Protein AF-A0A368EXU2-F1 (afdb_monomer_lite)

Organism: Ancylostoma caninum (NCBI:txid29170)

Structure (mmCIF, N/CA/C/O backbone):
data_AF-A0A368EXU2-F1
#
_entry.id   AF-A0A368EXU2-F1
#
loop_
_atom_site.group_PDB
_atom_site.id
_atom_site.type_symbol
_atom_site.label_atom_id
_atom_site.label_alt_id
_atom_site.label_comp_id
_atom_site.label_asym_id
_atom_site.label_entity_id
_atom_site.label_seq_id
_atom_site.pdbx_PDB_ins_code
_atom_site.Cartn_x
_atom_site.Cartn_y
_atom_site.Cartn_z
_atom_site.occupancy
_atom_site.B_iso_or_equiv
_atom_site.auth_seq_id
_atom_site.auth_comp_id
_atom_site.auth_asym_id
_atom_site.auth_atom_id
_atom_site.pdbx_PDB_model_num
ATOM 1 N N . MET A 1 1 ? -48.501 2.006 -8.676 1.00 33.47 1 MET A N 1
ATOM 2 C CA . MET A 1 1 ? -48.904 2.749 -9.888 1.00 33.47 1 MET A CA 1
ATOM 3 C C . MET A 1 1 ? -47.625 3.063 -10.650 1.00 33.47 1 MET A C 1
ATOM 5 O O . MET A 1 1 ? -46.792 3.799 -10.143 1.00 33.47 1 MET A O 1
ATOM 9 N N . CYS A 1 2 ? -47.392 2.357 -11.754 1.00 32.62 2 CYS A N 1
ATOM 10 C CA . CYS A 1 2 ? -46.147 2.389 -12.520 1.00 32.62 2 CYS A CA 1
ATOM 11 C C . CYS A 1 2 ? -46.116 3.603 -13.450 1.00 32.62 2 CYS A C 1
ATOM 13 O O . CYS A 1 2 ? -47.024 3.739 -14.263 1.00 32.62 2 CYS A O 1
ATOM 15 N N . ILE A 1 3 ? -45.057 4.414 -13.403 1.00 32.69 3 ILE A N 1
ATOM 16 C CA . ILE A 1 3 ? -44.677 5.285 -14.522 1.00 32.69 3 ILE A CA 1
ATOM 17 C C . ILE A 1 3 ? -43.152 5.231 -14.653 1.00 32.69 3 ILE A C 1
ATOM 19 O O . ILE A 1 3 ? -42.429 5.969 -13.994 1.00 32.69 3 ILE A O 1
ATOM 23 N N . TYR A 1 4 ? -42.671 4.313 -15.490 1.00 32.47 4 TYR A N 1
ATOM 24 C CA . TYR A 1 4 ? -41.323 4.359 -16.051 1.00 32.47 4 TYR A CA 1
ATOM 25 C C . TYR A 1 4 ? -41.481 4.832 -17.495 1.00 32.47 4 TYR A C 1
ATOM 27 O O . TYR A 1 4 ? -41.883 4.068 -18.375 1.00 32.47 4 TYR A O 1
ATOM 35 N N . SER A 1 5 ? -41.227 6.116 -17.732 1.00 34.94 5 SER A N 1
ATOM 36 C CA . SER A 1 5 ? -41.177 6.675 -19.079 1.00 34.94 5 SER A CA 1
ATOM 37 C C . SER A 1 5 ? -39.892 6.198 -19.751 1.00 34.94 5 SER A C 1
ATOM 39 O O . SER A 1 5 ? -38.799 6.671 -19.451 1.00 34.94 5 SER A O 1
ATOM 41 N N . ARG A 1 6 ? -40.033 5.223 -20.653 1.00 39.12 6 ARG A N 1
ATOM 42 C CA . ARG A 1 6 ? -38.981 4.781 -21.571 1.00 39.12 6 ARG A CA 1
ATOM 43 C C . ARG A 1 6 ? -38.699 5.896 -22.576 1.00 39.12 6 ARG A C 1
ATOM 45 O O . ARG A 1 6 ? -39.427 6.046 -23.553 1.00 39.12 6 ARG A O 1
ATOM 52 N N . ILE A 1 7 ? -37.627 6.649 -22.353 1.00 36.12 7 ILE A N 1
ATOM 53 C CA . ILE A 1 7 ? -36.986 7.421 -23.418 1.00 36.12 7 ILE A CA 1
ATOM 54 C C . ILE A 1 7 ? -36.161 6.426 -24.240 1.00 36.12 7 ILE A C 1
ATOM 56 O O . ILE A 1 7 ? -35.227 5.796 -23.749 1.00 36.12 7 ILE A O 1
ATOM 60 N N . CYS A 1 8 ? -36.585 6.224 -25.484 1.00 34.97 8 CYS A N 1
ATOM 61 C CA . CYS A 1 8 ? -35.949 5.355 -26.464 1.00 34.97 8 CYS A CA 1
ATOM 62 C C . CYS A 1 8 ? -34.662 6.026 -26.975 1.00 34.97 8 CYS A C 1
ATOM 64 O O . CYS A 1 8 ? -34.735 7.146 -27.473 1.00 34.97 8 CYS A O 1
ATOM 66 N N . GLY A 1 9 ? -33.500 5.365 -26.861 1.00 35.06 9 GLY A N 1
ATOM 67 C CA . GLY A 1 9 ? -32.300 5.785 -27.604 1.00 35.06 9 GLY A CA 1
ATOM 68 C C . GLY A 1 9 ? -30.930 5.624 -26.941 1.00 35.06 9 GLY A C 1
ATOM 69 O O . GLY A 1 9 ? -29.935 5.758 -27.643 1.00 35.06 9 GLY A O 1
ATOM 70 N N . PHE A 1 10 ? -30.827 5.295 -25.651 1.00 31.77 10 PHE A N 1
ATOM 71 C CA . PHE A 1 10 ? -29.526 5.044 -25.014 1.00 31.77 10 PHE A CA 1
ATOM 72 C C . PHE A 1 10 ? -29.349 3.556 -24.709 1.00 31.77 10 PHE A C 1
ATOM 74 O O . PHE A 1 10 ? -30.095 2.977 -23.922 1.00 31.77 10 PHE A O 1
ATOM 81 N N . LYS A 1 11 ? -28.350 2.927 -25.339 1.00 33.22 11 LYS A N 1
ATOM 82 C CA . LYS A 1 11 ? -27.808 1.650 -24.859 1.00 33.22 11 LYS A CA 1
ATOM 83 C C . LYS A 1 11 ? -27.140 1.933 -23.507 1.00 33.22 11 LYS A C 1
ATOM 85 O O . LYS A 1 11 ? -26.263 2.798 -23.480 1.00 33.22 11 LYS A O 1
ATOM 90 N N . PRO A 1 12 ? -27.506 1.241 -22.414 1.00 33.47 12 PRO A N 1
ATOM 91 C CA . PRO A 1 12 ? -26.754 1.330 -21.174 1.00 33.47 12 PRO A CA 1
ATOM 92 C C . PRO A 1 12 ? -25.317 0.896 -21.461 1.00 33.47 12 PRO A C 1
ATOM 94 O O . PRO A 1 12 ? -25.068 -0.215 -21.931 1.00 33.47 12 PRO A O 1
ATOM 97 N N . THR A 1 13 ? -24.361 1.792 -21.242 1.00 33.31 13 THR A N 1
ATOM 98 C CA . THR A 1 13 ? -22.956 1.415 -21.119 1.00 33.31 13 THR A CA 1
ATOM 99 C C . THR A 1 13 ? -22.838 0.411 -19.978 1.00 33.31 13 THR A C 1
ATOM 101 O O . THR A 1 13 ? -23.359 0.650 -18.892 1.00 33.31 13 THR A O 1
ATOM 104 N N . ILE A 1 14 ? -22.114 -0.680 -20.230 1.00 40.72 14 ILE A N 1
ATOM 105 C CA . ILE A 1 14 ? -21.851 -1.871 -19.390 1.00 40.72 14 ILE A CA 1
ATOM 106 C C . ILE A 1 14 ? -21.424 -1.554 -17.928 1.00 40.72 14 ILE A C 1
ATOM 108 O O . ILE A 1 14 ? -21.354 -2.436 -17.079 1.00 40.72 14 ILE A O 1
ATOM 112 N N . SER A 1 15 ? -21.187 -0.285 -17.595 1.00 37.69 15 SER A N 1
ATOM 113 C CA . SER A 1 15 ? -20.787 0.192 -16.271 1.00 37.69 15 SER A CA 1
ATOM 114 C C . SER A 1 15 ? -21.905 0.197 -15.213 1.00 37.69 15 SER A C 1
ATOM 116 O O . SER A 1 15 ? -21.585 0.115 -14.025 1.00 37.69 15 SER A O 1
ATOM 118 N N . ASP A 1 16 ? -23.184 0.297 -15.597 1.00 35.44 16 ASP A N 1
ATOM 119 C CA . ASP A 1 16 ? -24.287 0.420 -14.620 1.00 35.44 16 ASP A CA 1
ATOM 120 C C . ASP A 1 16 ? -24.732 -0.942 -14.056 1.00 35.44 16 ASP A C 1
ATOM 122 O O . ASP A 1 16 ? -24.904 -1.091 -12.846 1.00 35.44 16 ASP A O 1
ATOM 126 N N . GLU A 1 17 ? -24.801 -1.985 -14.895 1.00 32.06 17 GLU A N 1
ATOM 127 C CA . GLU A 1 17 ? -25.077 -3.350 -14.417 1.00 32.06 17 GLU A CA 1
ATOM 128 C C . GLU A 1 17 ? -23.943 -3.881 -13.540 1.00 32.06 17 GLU A C 1
ATOM 130 O O . GLU A 1 17 ? -24.209 -4.504 -12.516 1.00 32.06 17 GLU A O 1
ATOM 135 N N . ALA A 1 18 ? -22.679 -3.585 -13.862 1.00 40.84 18 ALA A N 1
ATOM 136 C CA . ALA A 1 18 ? -21.550 -3.992 -13.025 1.00 40.84 18 ALA A CA 1
ATOM 137 C C . ALA A 1 18 ? -21.622 -3.368 -11.620 1.00 40.84 18 ALA A C 1
ATOM 139 O O . ALA A 1 18 ? -21.347 -4.049 -10.634 1.00 40.84 18 ALA A O 1
ATOM 140 N N . SER A 1 19 ? -22.058 -2.109 -11.514 1.00 34.88 19 SER A N 1
ATOM 141 C CA . SER A 1 19 ? -22.186 -1.405 -10.231 1.00 34.88 19 SER A CA 1
ATOM 142 C C . SER A 1 19 ? -23.360 -1.936 -9.399 1.00 34.88 19 SER A C 1
ATOM 144 O O . SER A 1 19 ? -23.206 -2.160 -8.197 1.00 34.88 19 SER A O 1
ATOM 146 N N . ALA A 1 20 ? -24.503 -2.222 -10.034 1.00 32.69 20 ALA A N 1
ATOM 147 C CA . ALA A 1 20 ? -25.663 -2.828 -9.376 1.00 32.69 20 ALA A CA 1
ATOM 148 C C . ALA A 1 20 ? -25.387 -4.275 -8.927 1.00 32.69 20 ALA A C 1
ATOM 150 O O . ALA A 1 20 ? -25.669 -4.636 -7.785 1.00 32.69 20 ALA A O 1
ATOM 151 N N . THR A 1 21 ? -24.735 -5.074 -9.779 1.00 37.53 21 THR A N 1
ATOM 152 C CA . THR A 1 21 ? -24.366 -6.464 -9.470 1.00 37.53 21 THR A CA 1
ATOM 153 C C . THR A 1 21 ? -23.306 -6.519 -8.370 1.00 37.53 21 THR A C 1
ATOM 155 O O . THR A 1 21 ? -23.368 -7.382 -7.498 1.00 37.53 21 THR A O 1
ATOM 158 N N . MET A 1 22 ? -22.351 -5.579 -8.339 1.00 43.03 22 MET A N 1
ATOM 159 C CA . MET A 1 22 ? -21.386 -5.466 -7.239 1.00 43.03 22 MET A CA 1
ATOM 160 C C . MET A 1 22 ? -22.079 -5.154 -5.909 1.00 43.03 22 MET A C 1
ATOM 162 O O . MET A 1 22 ? -21.740 -5.783 -4.911 1.00 43.03 22 MET A O 1
ATOM 166 N N . MET A 1 23 ? -23.077 -4.263 -5.884 1.00 37.38 23 MET A N 1
ATOM 167 C CA . MET A 1 23 ? -23.849 -3.965 -4.670 1.00 37.38 23 MET A CA 1
ATOM 168 C C . MET A 1 23 ? -24.652 -5.188 -4.189 1.00 37.38 23 MET A C 1
ATOM 170 O O . MET A 1 23 ? -24.595 -5.532 -3.010 1.00 37.38 23 MET A O 1
ATOM 174 N N . GLU A 1 24 ? -25.301 -5.916 -5.102 1.00 35.62 24 GLU A N 1
ATOM 175 C CA . GLU A 1 24 ? -26.060 -7.141 -4.794 1.00 35.62 24 GLU A CA 1
ATOM 176 C C . GLU A 1 24 ? -25.159 -8.301 -4.322 1.00 35.62 24 GLU A C 1
ATOM 178 O O . GLU A 1 24 ? -25.511 -9.060 -3.414 1.00 35.62 24 GLU A O 1
ATOM 183 N N . THR A 1 25 ? -23.948 -8.410 -4.880 1.00 43.88 25 THR A N 1
ATOM 184 C CA . THR A 1 25 ? -22.954 -9.429 -4.493 1.00 43.88 25 THR A CA 1
ATOM 185 C C . THR A 1 25 ? -22.272 -9.080 -3.162 1.00 43.88 25 THR A C 1
ATOM 187 O O . THR A 1 25 ? -21.937 -9.971 -2.381 1.00 43.88 25 THR A O 1
ATOM 190 N N . VAL A 1 26 ? -22.114 -7.786 -2.857 1.00 44.16 26 VAL A N 1
ATOM 191 C CA . VAL A 1 26 ? -21.598 -7.274 -1.575 1.00 44.16 26 VAL A CA 1
ATOM 192 C C . VAL A 1 26 ? -22.563 -7.569 -0.423 1.00 44.16 26 VAL A C 1
ATOM 194 O O . VAL A 1 26 ? -22.090 -7.902 0.670 1.00 44.16 26 VAL A O 1
ATOM 197 N N . SER A 1 27 ? -23.877 -7.519 -0.667 1.00 41.81 27 SER A N 1
ATOM 198 C CA . SER A 1 27 ? -24.927 -7.767 0.332 1.00 41.81 27 SER A CA 1
ATOM 199 C C . SER A 1 27 ? -25.141 -9.244 0.680 1.00 41.81 27 SER A C 1
ATOM 201 O O . SER A 1 27 ? -25.572 -9.553 1.787 1.00 41.81 27 SER A O 1
ATOM 203 N N . ARG A 1 28 ? -24.825 -10.184 -0.221 1.00 44.38 28 ARG A N 1
ATOM 204 C CA . ARG A 1 28 ? -25.193 -11.605 -0.054 1.00 44.38 28 ARG A CA 1
ATOM 205 C C . ARG A 1 28 ? -24.259 -12.424 0.863 1.00 44.38 28 ARG A C 1
ATOM 207 O O . ARG A 1 28 ? -24.509 -13.603 1.082 1.00 44.38 28 ARG A O 1
ATOM 214 N N . ALA A 1 29 ? -23.203 -11.824 1.420 1.00 49.97 29 ALA A N 1
ATOM 215 C CA . ALA A 1 29 ? -22.186 -12.529 2.215 1.00 49.97 29 ALA A CA 1
ATOM 216 C C . ALA A 1 29 ? -21.686 -11.709 3.419 1.00 49.97 29 ALA A C 1
ATOM 218 O O . ALA A 1 29 ? -20.481 -11.495 3.583 1.00 49.97 29 ALA A O 1
ATOM 219 N N . MET A 1 30 ? -22.599 -11.167 4.225 1.00 59.44 30 MET A N 1
ATOM 220 C CA . MET A 1 30 ? -22.254 -10.579 5.521 1.00 59.44 30 MET A CA 1
ATOM 221 C C . MET A 1 30 ? -23.129 -11.198 6.604 1.00 59.44 30 MET A C 1
ATOM 223 O O . MET A 1 30 ? -24.269 -10.788 6.794 1.00 59.44 30 MET A O 1
ATOM 227 N N . THR A 1 31 ? -22.587 -12.183 7.317 1.00 63.19 31 THR A N 1
ATOM 228 C CA . THR A 1 31 ? -23.122 -12.614 8.611 1.00 63.19 31 THR A CA 1
ATOM 229 C C . THR A 1 31 ? -22.717 -11.568 9.639 1.00 63.19 31 THR A C 1
ATOM 231 O O . THR A 1 31 ? -21.659 -11.648 10.254 1.00 63.19 31 THR A O 1
ATOM 234 N N . LEU A 1 32 ? -23.506 -10.502 9.722 1.00 74.00 32 LEU A N 1
ATOM 235 C CA . LEU A 1 32 ? -23.350 -9.490 10.760 1.00 74.00 32 LEU A CA 1
ATOM 236 C C . LEU A 1 32 ? -23.734 -10.089 12.120 1.00 74.00 32 LEU A C 1
ATOM 238 O O . LEU A 1 32 ? -24.553 -11.005 12.150 1.00 74.00 32 LEU A O 1
ATOM 242 N N . PRO A 1 33 ? -23.199 -9.565 13.237 1.00 74.81 33 PRO A N 1
ATOM 243 C CA . PRO A 1 33 ? -23.553 -10.058 14.562 1.00 74.81 33 PRO A CA 1
ATOM 244 C C . PRO A 1 33 ? -25.069 -9.982 14.792 1.00 74.81 33 PRO A C 1
ATOM 246 O O . PRO A 1 33 ? -25.687 -8.905 14.796 1.00 74.81 33 PRO A O 1
ATOM 249 N N . GLU A 1 34 ? -25.675 -11.153 14.973 1.00 75.19 34 GLU A N 1
ATOM 250 C CA . GLU A 1 34 ? -27.124 -11.310 15.075 1.00 75.19 34 GLU A CA 1
ATOM 251 C C . GLU A 1 34 ? -27.566 -11.150 16.529 1.00 75.19 34 GLU A C 1
ATOM 253 O O . GLU A 1 34 ? -28.558 -10.470 16.819 1.00 75.19 34 GLU A O 1
ATOM 258 N N . THR A 1 35 ? -26.791 -11.689 17.473 1.00 83.88 35 THR A N 1
ATOM 259 C CA . THR A 1 35 ? -27.142 -11.649 18.894 1.00 83.88 35 THR A CA 1
ATOM 260 C C . THR A 1 35 ? -26.709 -10.342 19.559 1.00 83.88 35 THR A C 1
ATOM 262 O O . THR A 1 35 ? -25.694 -9.737 19.218 1.00 83.88 35 THR A O 1
ATOM 265 N N . ALA A 1 36 ? -27.462 -9.904 20.572 1.00 85.06 36 ALA A N 1
ATOM 266 C CA . ALA A 1 36 ? -27.098 -8.719 21.356 1.00 85.06 36 ALA A CA 1
ATOM 267 C C . ALA A 1 36 ? -25.717 -8.860 22.028 1.00 85.06 36 ALA A C 1
ATOM 269 O O . ALA A 1 36 ? -24.991 -7.877 22.133 1.00 85.06 36 ALA A O 1
ATOM 270 N N . LYS A 1 37 ? -25.336 -10.085 22.421 1.00 88.00 37 LYS A N 1
ATOM 271 C CA . LYS A 1 37 ? -24.036 -10.378 23.040 1.00 88.00 37 LYS A CA 1
ATOM 272 C C . LYS A 1 37 ? -22.872 -10.231 22.059 1.00 88.00 37 LYS A C 1
ATOM 274 O O . LYS A 1 37 ? -21.855 -9.655 22.424 1.00 88.00 37 LYS A O 1
ATOM 279 N N . GLU A 1 38 ? -23.015 -10.718 20.826 1.00 88.25 38 GLU A N 1
ATOM 280 C CA . GLU A 1 38 ? -21.984 -10.556 19.787 1.00 88.25 38 GLU A CA 1
ATOM 281 C C . GLU A 1 38 ? -21.807 -9.087 19.405 1.00 88.25 38 GLU A C 1
ATOM 283 O O . GLU A 1 38 ? -20.682 -8.621 19.246 1.00 88.25 38 GLU A O 1
ATOM 288 N N . VAL A 1 39 ? -22.915 -8.344 19.312 1.00 90.31 39 VAL A N 1
ATOM 289 C CA . VAL A 1 39 ? -22.883 -6.899 19.066 1.00 90.31 39 VAL A CA 1
ATOM 290 C C . VAL A 1 39 ? -22.148 -6.172 20.192 1.00 90.31 39 VAL A C 1
ATOM 292 O O . VAL A 1 39 ? -21.265 -5.365 19.918 1.00 90.31 39 VAL A O 1
ATOM 295 N N . GLU A 1 40 ? -22.469 -6.474 21.451 1.00 92.44 40 GLU A N 1
ATOM 296 C CA . GLU A 1 40 ? -21.804 -5.874 22.611 1.00 92.44 40 GLU A CA 1
ATOM 297 C C . GLU A 1 40 ? -20.305 -6.201 22.639 1.00 92.44 40 GLU A C 1
ATOM 299 O O . GLU A 1 40 ? -19.481 -5.305 22.825 1.00 92.44 40 GLU A O 1
ATOM 304 N N . GLN A 1 41 ? -19.937 -7.458 22.374 1.00 93.19 41 GLN A N 1
ATOM 305 C CA . GLN A 1 41 ? -18.544 -7.897 22.312 1.00 93.19 41 GLN A CA 1
ATOM 306 C C . GLN A 1 41 ? -17.771 -7.201 21.183 1.00 93.19 41 GLN A C 1
ATOM 308 O O . GLN A 1 41 ? -16.661 -6.716 21.414 1.00 93.19 41 GLN A O 1
ATOM 313 N N . LEU A 1 42 ? -18.352 -7.107 19.982 1.00 93.38 42 LEU A N 1
ATOM 314 C CA . LEU A 1 42 ? -17.762 -6.383 18.857 1.00 93.38 42 LEU A CA 1
ATOM 315 C C . LEU A 1 42 ? -17.560 -4.910 19.222 1.00 93.38 42 LEU A C 1
ATOM 317 O O . LEU A 1 42 ? -16.452 -4.387 19.114 1.00 93.38 42 LEU A O 1
ATOM 321 N N . THR A 1 43 ? -18.606 -4.244 19.712 1.00 95.19 43 THR A N 1
ATOM 322 C CA . THR A 1 43 ? -18.541 -2.838 20.123 1.00 95.19 43 THR A CA 1
ATOM 323 C C . THR A 1 43 ? -17.499 -2.626 21.222 1.00 95.19 43 THR A C 1
ATOM 325 O O . THR A 1 43 ? -16.772 -1.632 21.187 1.00 95.19 43 THR A O 1
ATOM 328 N N . GLN A 1 44 ? -17.351 -3.553 22.171 1.00 96.06 44 GLN A N 1
ATOM 329 C CA . GLN A 1 44 ? -16.319 -3.482 23.205 1.00 96.06 44 GLN A CA 1
ATOM 330 C C . GLN A 1 44 ? -14.903 -3.586 22.617 1.00 96.06 44 GLN A C 1
ATOM 332 O O . GLN A 1 44 ? -14.035 -2.790 22.981 1.00 96.06 44 GLN A O 1
ATOM 337 N N . GLN A 1 45 ? -14.670 -4.518 21.687 1.00 96.44 45 GLN A N 1
ATOM 338 C CA . GLN A 1 45 ? -13.382 -4.666 21.001 1.00 96.44 45 GLN A CA 1
ATOM 339 C C . GLN A 1 45 ? -13.022 -3.414 20.193 1.00 96.44 45 GLN A C 1
ATOM 341 O O . GLN A 1 45 ? -11.906 -2.906 20.315 1.00 96.44 45 GLN A O 1
ATOM 346 N N . LEU A 1 46 ? -13.977 -2.870 19.432 1.00 96.69 46 LEU A N 1
ATOM 347 C CA . LEU A 1 46 ? -13.791 -1.636 18.664 1.00 96.69 46 LEU A CA 1
ATOM 348 C C . LEU A 1 46 ? -13.450 -0.454 19.583 1.00 96.69 46 LEU A C 1
ATOM 350 O O . LEU A 1 46 ? -12.465 0.244 19.349 1.00 96.69 46 LEU A O 1
ATOM 354 N N . ASN A 1 47 ? -14.202 -0.269 20.672 1.00 98.00 47 ASN A N 1
ATOM 355 C CA . ASN A 1 47 ? -13.952 0.799 21.644 1.00 98.00 47 ASN A CA 1
ATOM 356 C C . ASN A 1 47 ? -12.603 0.661 22.359 1.00 98.00 47 ASN A C 1
ATOM 358 O O . ASN A 1 47 ? -11.994 1.673 22.702 1.00 98.00 47 ASN A O 1
ATOM 362 N N . SER A 1 48 ? -12.122 -0.563 22.590 1.00 98.00 48 SER A N 1
ATOM 363 C CA . SER A 1 48 ? -10.789 -0.780 23.158 1.00 98.00 48 SER A CA 1
ATOM 364 C C . SER A 1 48 ? -9.698 -0.271 22.216 1.00 98.00 48 SER A C 1
ATOM 366 O O . SER A 1 48 ? -8.808 0.453 22.657 1.00 98.00 48 SER A O 1
ATOM 368 N N . ILE A 1 49 ? -9.803 -0.590 20.921 1.00 97.94 49 ILE A N 1
ATOM 369 C CA . ILE A 1 49 ? -8.854 -0.123 19.900 1.00 97.94 49 ILE A CA 1
ATOM 370 C C . ILE A 1 49 ? -8.910 1.404 19.776 1.00 97.94 49 ILE A C 1
ATOM 372 O O . ILE A 1 49 ? -7.868 2.052 19.764 1.00 97.94 49 ILE A O 1
ATOM 376 N N . ILE A 1 50 ? -10.111 1.993 19.734 1.00 98.50 50 ILE A N 1
ATOM 377 C CA . ILE A 1 50 ? -10.292 3.453 19.636 1.00 98.50 50 ILE A CA 1
ATOM 378 C C . ILE A 1 50 ? -9.574 4.168 20.785 1.00 98.50 50 ILE A C 1
ATOM 380 O O . ILE A 1 50 ? -8.804 5.095 20.543 1.00 98.50 50 ILE A O 1
ATOM 384 N N . LYS A 1 51 ? -9.764 3.696 22.025 1.00 98.31 51 LYS A N 1
ATOM 385 C CA . LYS A 1 51 ? -9.111 4.271 23.210 1.00 98.31 51 LYS A CA 1
ATOM 386 C C . LYS A 1 51 ? -7.587 4.203 23.123 1.00 98.31 51 LYS A C 1
ATOM 388 O O . LYS A 1 51 ? -6.920 5.181 23.446 1.00 98.31 51 LYS A O 1
ATOM 393 N N . GLU A 1 52 ? -7.033 3.072 22.693 1.00 98.00 52 GLU A N 1
ATOM 394 C CA . GLU A 1 52 ? -5.583 2.900 22.539 1.00 98.00 52 GLU A CA 1
ATOM 395 C C . GLU A 1 52 ? -5.006 3.847 21.476 1.00 98.00 52 GLU A C 1
ATOM 397 O O . GLU A 1 52 ? -3.970 4.487 21.698 1.00 98.00 52 GLU A O 1
ATOM 402 N N . VAL A 1 53 ? -5.707 3.994 20.347 1.00 98.06 53 VAL A N 1
ATOM 403 C CA . VAL A 1 53 ? -5.320 4.927 19.285 1.00 98.06 53 VAL A CA 1
ATOM 404 C C . VAL A 1 53 ? -5.369 6.370 19.784 1.00 98.06 53 VAL A C 1
ATOM 406 O O . VAL A 1 53 ? -4.401 7.103 19.583 1.00 98.06 53 VAL A O 1
ATOM 409 N N . ASP A 1 54 ? -6.434 6.772 20.483 1.00 98.31 54 ASP A N 1
ATOM 410 C CA . ASP A 1 54 ? -6.571 8.129 21.022 1.00 98.31 54 ASP A CA 1
ATOM 411 C C . ASP A 1 54 ? -5.447 8.477 22.004 1.00 98.31 54 ASP A C 1
ATOM 413 O O . ASP A 1 54 ? -4.840 9.544 21.887 1.00 98.31 54 ASP A O 1
ATOM 417 N N . ILE A 1 55 ? -5.113 7.565 22.924 1.00 98.00 55 ILE A N 1
ATOM 418 C CA . ILE A 1 55 ? -4.001 7.746 23.869 1.00 98.00 55 ILE A CA 1
ATOM 419 C C . ILE A 1 55 ? -2.684 7.928 23.108 1.00 98.00 55 ILE A C 1
ATOM 421 O O . ILE A 1 55 ? -1.923 8.858 23.381 1.00 98.00 55 ILE A O 1
ATOM 425 N N . THR A 1 56 ? -2.423 7.071 22.120 1.00 96.62 56 THR A N 1
ATOM 426 C CA . THR A 1 56 ? -1.164 7.088 21.363 1.00 96.62 56 THR A CA 1
ATOM 427 C C . THR A 1 56 ? -1.023 8.354 20.513 1.00 96.62 56 THR A C 1
ATOM 429 O O . THR A 1 56 ? 0.051 8.956 20.459 1.00 96.62 56 THR A O 1
ATOM 432 N N . MET A 1 57 ? -2.108 8.794 19.870 1.00 97.38 57 MET A N 1
ATOM 433 C CA . MET A 1 57 ? -2.128 10.015 19.060 1.00 97.38 57 MET A CA 1
ATOM 434 C C . MET A 1 57 ? -1.977 11.283 19.902 1.00 97.38 57 MET A C 1
ATOM 436 O O . MET A 1 57 ? -1.282 12.204 19.472 1.00 97.38 57 MET A O 1
ATOM 440 N N . GLN A 1 58 ? -2.579 11.331 21.094 1.00 97.12 58 GLN A N 1
ATOM 441 C CA . GLN A 1 58 ? -2.415 12.450 22.028 1.00 97.12 58 GLN A CA 1
ATOM 442 C C . GLN A 1 58 ? -1.000 12.510 22.614 1.00 97.12 58 GLN A C 1
ATOM 444 O O . GLN A 1 58 ? -0.456 13.600 22.782 1.00 97.12 58 GLN A O 1
ATOM 449 N N . ALA A 1 59 ? -0.387 11.357 22.897 1.00 97.12 59 ALA A N 1
ATOM 450 C CA . ALA A 1 59 ? 0.955 11.291 23.466 1.00 97.12 59 ALA A CA 1
ATOM 451 C C . ALA A 1 59 ? 2.054 11.735 22.483 1.00 97.12 59 ALA A C 1
ATOM 453 O O . ALA A 1 59 ? 3.065 12.293 22.908 1.00 97.12 59 ALA A O 1
ATOM 454 N N . GLN A 1 60 ? 1.889 11.475 21.179 1.00 94.88 60 GLN A N 1
ATOM 455 C CA . GLN A 1 60 ? 2.920 11.736 20.163 1.00 94.88 60 GLN A CA 1
ATOM 456 C C . GLN A 1 60 ? 2.348 12.347 18.867 1.00 94.88 60 GLN A C 1
ATOM 458 O O . GLN A 1 60 ? 2.428 11.723 17.805 1.00 94.88 60 GLN A O 1
ATOM 463 N N . PRO A 1 61 ? 1.784 13.567 18.906 1.00 95.25 61 PRO A N 1
ATOM 464 C CA . PRO A 1 61 ? 1.123 14.162 17.749 1.00 95.25 61 PRO A CA 1
ATOM 465 C C . PRO A 1 61 ? 2.089 14.366 16.574 1.00 95.25 61 PRO A C 1
ATOM 467 O O . PRO A 1 61 ? 3.178 14.914 16.736 1.00 95.25 61 PRO A O 1
ATOM 470 N N . ASN A 1 62 ? 1.671 13.961 15.371 1.00 95.31 62 ASN A N 1
ATOM 471 C CA . ASN A 1 62 ? 2.439 14.177 14.142 1.00 95.31 62 ASN A CA 1
ATOM 472 C C . ASN A 1 62 ? 1.511 14.464 12.941 1.00 95.31 62 ASN A C 1
ATOM 474 O O . ASN A 1 62 ? 1.398 13.650 12.026 1.00 95.31 62 ASN A O 1
ATOM 478 N N . PRO A 1 63 ? 0.808 15.612 12.928 1.00 94.38 63 PRO A N 1
ATOM 479 C CA . PRO A 1 63 ? -0.274 15.881 11.976 1.00 94.38 63 PRO A CA 1
ATOM 480 C C . PRO A 1 63 ? 0.176 15.980 10.513 1.00 94.38 63 PRO A C 1
ATOM 482 O O . PRO A 1 63 ? -0.653 15.859 9.616 1.00 94.38 63 PRO A O 1
ATOM 485 N N . THR A 1 64 ? 1.464 16.199 10.245 1.00 92.94 64 THR A N 1
ATOM 486 C CA . THR A 1 64 ? 2.015 16.252 8.881 1.00 92.94 64 THR A CA 1
ATOM 487 C C . THR A 1 64 ? 2.343 14.867 8.320 1.00 92.94 64 THR A C 1
ATOM 489 O O . THR A 1 64 ? 2.516 14.725 7.109 1.00 92.94 64 THR A O 1
ATOM 492 N N . ASN A 1 65 ? 2.410 13.838 9.168 1.00 94.19 65 ASN A N 1
ATOM 493 C CA . ASN A 1 65 ? 2.705 12.475 8.759 1.00 94.19 65 ASN A CA 1
ATOM 494 C C . ASN A 1 65 ? 1.451 11.785 8.192 1.00 94.19 65 ASN A C 1
ATOM 496 O O . ASN A 1 65 ? 0.392 11.738 8.821 1.00 94.19 65 ASN A O 1
ATOM 500 N N . LYS A 1 66 ? 1.580 11.200 6.997 1.00 94.19 66 LYS A N 1
ATOM 501 C CA . LYS A 1 66 ? 0.472 10.517 6.310 1.00 94.19 66 LYS A CA 1
ATOM 502 C C . LYS A 1 66 ? -0.045 9.298 7.079 1.00 94.19 66 LYS A C 1
ATOM 504 O O . LYS A 1 66 ? -1.245 9.041 7.059 1.00 94.19 66 LYS A O 1
ATOM 509 N N . ALA A 1 67 ? 0.834 8.551 7.747 1.00 96.00 67 ALA A N 1
ATOM 510 C CA . ALA A 1 67 ? 0.450 7.386 8.536 1.00 96.00 67 ALA A CA 1
ATOM 511 C C . ALA A 1 67 ? -0.286 7.792 9.818 1.00 96.00 67 ALA A C 1
ATOM 513 O O . ALA A 1 67 ? -1.291 7.172 10.147 1.00 96.00 67 ALA A O 1
ATOM 514 N N . PHE A 1 68 ? 0.121 8.884 10.475 1.00 97.44 68 PHE A N 1
ATOM 515 C CA . PHE A 1 68 ? -0.635 9.488 11.579 1.00 97.44 68 PHE A CA 1
ATOM 516 C C . PHE A 1 68 ? -2.053 9.888 11.144 1.00 97.44 68 PHE A C 1
ATOM 518 O O . PHE A 1 68 ? -3.027 9.548 11.814 1.00 97.44 68 PHE A O 1
ATOM 525 N N . GLN A 1 69 ? -2.185 10.556 9.992 1.00 97.62 69 GLN A N 1
ATOM 526 C CA . GLN A 1 69 ? -3.495 10.903 9.426 1.00 97.62 69 GLN A CA 1
ATOM 527 C C . GLN A 1 69 ? -4.325 9.651 9.102 1.00 97.62 69 GLN A C 1
ATOM 529 O O . GLN A 1 69 ? -5.514 9.607 9.412 1.00 97.62 69 GLN A O 1
ATOM 534 N N . GLY A 1 70 ? -3.701 8.618 8.524 1.00 97.38 70 GLY A N 1
ATOM 535 C CA . GLY A 1 70 ? -4.347 7.334 8.244 1.00 97.38 70 GLY A CA 1
ATOM 536 C C . GLY A 1 70 ? -4.834 6.623 9.508 1.00 97.38 70 GLY A C 1
ATOM 537 O O . GLY A 1 70 ? -5.947 6.109 9.524 1.00 97.38 70 GLY A O 1
ATOM 538 N N . VAL A 1 71 ? -4.048 6.648 10.588 1.00 98.50 71 VAL A N 1
ATOM 539 C CA . VAL A 1 71 ? -4.442 6.103 11.896 1.00 98.50 71 VAL A CA 1
ATOM 540 C C . VAL A 1 71 ? -5.672 6.829 12.445 1.00 98.50 71 VAL A C 1
ATOM 542 O O . VAL A 1 71 ? -6.633 6.170 12.842 1.00 98.50 71 VAL A O 1
ATOM 545 N N . GLY A 1 72 ? -5.684 8.166 12.402 1.00 98.25 72 GLY A N 1
ATOM 546 C CA . GLY A 1 72 ? -6.843 8.962 12.817 1.00 98.25 72 GLY A CA 1
ATOM 547 C C . GLY A 1 72 ? -8.097 8.658 11.994 1.00 98.25 72 GLY A C 1
ATOM 548 O O . GLY A 1 72 ? -9.167 8.428 12.552 1.00 98.25 72 GLY A O 1
ATOM 549 N N . ALA A 1 73 ? -7.958 8.558 10.671 1.00 98.38 73 ALA A N 1
ATOM 550 C CA . ALA A 1 73 ? -9.074 8.237 9.785 1.00 98.38 73 ALA A CA 1
ATOM 551 C C . ALA A 1 73 ? -9.639 6.825 10.030 1.00 98.38 73 ALA A C 1
ATOM 553 O O . ALA A 1 73 ? -10.856 6.643 10.066 1.00 98.38 73 ALA A O 1
ATOM 554 N N . ILE A 1 74 ? -8.780 5.822 10.257 1.00 98.56 74 ILE A N 1
ATOM 555 C CA . ILE A 1 74 ? -9.227 4.470 10.627 1.00 98.56 74 ILE A CA 1
ATOM 556 C C . ILE A 1 74 ? -9.936 4.492 11.983 1.00 98.56 74 ILE A C 1
ATOM 558 O O . ILE A 1 74 ? -10.980 3.857 12.125 1.00 98.56 74 ILE A O 1
ATOM 562 N N . ARG A 1 75 ? -9.430 5.252 12.962 1.00 98.38 75 ARG A N 1
ATOM 563 C CA . ARG A 1 75 ? -10.107 5.431 14.253 1.00 98.38 75 ARG A CA 1
ATOM 564 C C . ARG A 1 75 ? -11.519 5.990 14.082 1.00 98.38 75 ARG A C 1
ATOM 566 O O . ARG A 1 75 ? -12.440 5.493 14.724 1.00 98.38 75 ARG A O 1
ATOM 573 N N . ASP A 1 76 ? -11.713 6.975 13.209 1.00 98.44 76 ASP A N 1
ATOM 574 C CA . ASP A 1 76 ? -13.039 7.552 12.959 1.00 98.44 76 ASP A CA 1
ATOM 575 C C . ASP A 1 76 ? -14.005 6.541 12.332 1.00 98.44 76 ASP A C 1
ATOM 577 O O . ASP A 1 76 ? -15.173 6.476 12.718 1.00 98.44 76 ASP A O 1
ATOM 581 N N . LEU A 1 77 ? -13.517 5.700 11.416 1.00 98.31 77 LEU A N 1
ATOM 582 C CA . LEU A 1 77 ? -14.304 4.614 10.825 1.00 98.31 77 LEU A CA 1
ATOM 583 C C . LEU A 1 77 ? -14.670 3.540 11.861 1.00 98.31 77 LEU A C 1
ATOM 585 O O . LEU A 1 77 ? -15.789 3.028 11.848 1.00 98.31 77 LEU A O 1
ATOM 589 N N . LEU A 1 78 ? -13.763 3.227 12.794 1.00 97.88 78 LEU A N 1
ATOM 590 C CA . LEU A 1 78 ? -14.056 2.324 13.910 1.00 97.88 78 LEU A CA 1
ATOM 591 C C . LEU A 1 78 ? -15.146 2.897 14.819 1.00 97.88 78 LEU A C 1
ATOM 593 O O . LEU A 1 78 ? -16.049 2.161 15.207 1.00 97.88 78 LEU A O 1
ATOM 597 N N . SER A 1 79 ? -15.107 4.198 15.119 1.00 97.94 79 SER A N 1
ATOM 598 C CA . SER A 1 79 ? -16.144 4.876 15.910 1.00 97.94 79 SER A CA 1
ATOM 599 C C . SER A 1 79 ? -17.510 4.857 15.219 1.00 97.94 79 SER A C 1
ATOM 601 O O . SER A 1 79 ? -18.534 4.638 15.874 1.00 97.94 79 SER A O 1
ATOM 603 N N . GLN A 1 80 ? -17.541 5.036 13.893 1.00 96.94 80 GLN A N 1
ATOM 604 C CA . GLN A 1 80 ? -18.767 4.903 13.098 1.00 96.94 80 GLN A CA 1
ATOM 605 C C . GLN A 1 80 ? -19.336 3.482 13.194 1.00 96.94 80 GLN A C 1
ATOM 607 O O . GLN A 1 80 ? -20.530 3.322 13.455 1.00 96.94 80 GLN A O 1
ATOM 612 N N . LEU A 1 81 ? -18.485 2.456 13.065 1.00 95.19 81 LEU A N 1
ATOM 613 C CA . LEU A 1 81 ? -18.918 1.064 13.192 1.00 95.19 81 LEU A CA 1
ATOM 614 C C . LEU A 1 81 ? -19.362 0.728 14.619 1.00 95.19 81 LEU A C 1
ATOM 616 O O . LEU A 1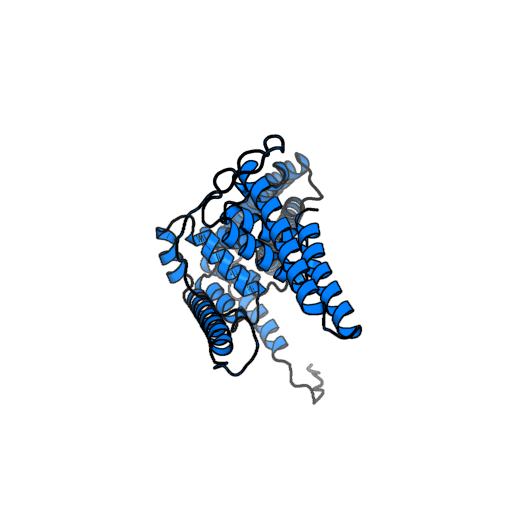 81 ? -20.372 0.063 14.800 1.00 95.19 81 LEU A O 1
ATOM 620 N N . ALA A 1 82 ? -18.661 1.216 15.641 1.00 95.38 82 ALA A N 1
ATOM 621 C CA . ALA A 1 82 ? -19.031 0.990 17.037 1.00 95.38 82 ALA A CA 1
ATOM 622 C C . ALA A 1 82 ? -20.398 1.602 17.384 1.00 95.38 82 ALA A C 1
ATOM 624 O O . ALA A 1 82 ? -21.124 1.044 18.208 1.00 95.38 82 ALA A O 1
ATOM 625 N N . SER A 1 83 ? -20.753 2.717 16.735 1.00 95.38 83 SER A N 1
ATOM 626 C CA . SER A 1 83 ? -22.058 3.372 16.874 1.00 95.38 83 SER A CA 1
ATOM 627 C C . SER A 1 83 ? -23.168 2.630 16.121 1.00 95.38 83 SER A C 1
ATOM 629 O O . SER A 1 83 ? -24.310 2.626 16.572 1.00 95.38 83 SER A O 1
ATOM 631 N N . ASN A 1 84 ? -22.839 1.983 14.996 1.00 92.06 84 ASN A N 1
ATOM 632 C CA . ASN A 1 84 ? -23.780 1.243 14.151 1.00 92.06 84 ASN A CA 1
ATOM 633 C C . ASN A 1 84 ? -23.228 -0.152 13.780 1.00 92.06 84 ASN A C 1
ATOM 635 O O . ASN A 1 84 ? -22.949 -0.420 12.611 1.00 92.06 84 ASN A O 1
ATOM 639 N N . PRO A 1 85 ? -23.093 -1.081 14.747 1.00 89.12 85 PRO A N 1
ATOM 640 C CA . PRO A 1 85 ? -22.347 -2.341 14.577 1.00 89.12 85 PRO A CA 1
ATOM 641 C C . PRO A 1 85 ? -22.999 -3.347 13.619 1.00 89.12 85 PRO A C 1
ATOM 643 O O . PRO A 1 85 ? -22.380 -4.338 13.239 1.00 89.12 85 PRO A O 1
ATOM 646 N N . ARG A 1 86 ? -24.250 -3.096 13.220 1.00 88.44 86 ARG A N 1
ATOM 647 C CA . ARG A 1 86 ? -25.004 -3.900 12.250 1.00 88.44 86 ARG A CA 1
ATOM 648 C C . ARG A 1 86 ? -25.121 -3.241 10.877 1.00 88.44 86 ARG A C 1
ATOM 650 O O . ARG A 1 86 ? -25.798 -3.782 10.012 1.00 88.44 86 ARG A O 1
ATOM 657 N N . ASP A 1 87 ? -24.520 -2.075 10.661 1.00 89.38 87 ASP A N 1
ATOM 658 C CA . ASP A 1 87 ? -24.581 -1.444 9.348 1.00 89.38 87 ASP A CA 1
ATOM 659 C C . ASP A 1 87 ? -23.540 -2.054 8.400 1.00 89.38 87 ASP A C 1
ATOM 661 O O . ASP A 1 87 ? -22.334 -1.815 8.516 1.00 89.38 87 ASP A O 1
ATOM 665 N N . SER A 1 88 ? -24.022 -2.819 7.417 1.00 88.06 88 SER A N 1
ATOM 666 C CA . SER A 1 88 ? -23.181 -3.420 6.383 1.00 88.06 88 SER A CA 1
ATOM 667 C C . SER A 1 88 ? -22.385 -2.383 5.593 1.00 88.06 88 SER A C 1
ATOM 669 O O . SER A 1 88 ? -21.248 -2.655 5.210 1.00 88.06 88 SER A O 1
ATOM 671 N N . MET A 1 89 ? -22.957 -1.198 5.354 1.00 91.00 89 MET A N 1
ATOM 672 C CA . MET A 1 89 ? -22.294 -0.158 4.569 1.00 91.00 89 MET A CA 1
ATOM 673 C C . MET A 1 89 ? -21.095 0.408 5.327 1.00 91.00 89 MET A C 1
ATOM 675 O O . MET A 1 89 ? -20.012 0.545 4.758 1.00 91.00 89 MET A O 1
ATOM 679 N N . THR A 1 90 ? -21.257 0.661 6.628 1.00 93.12 90 THR A N 1
ATOM 680 C CA . THR A 1 90 ? -20.167 1.115 7.498 1.00 93.12 90 THR A CA 1
ATOM 681 C C . THR A 1 90 ? -19.029 0.093 7.570 1.00 93.12 90 THR A C 1
ATOM 683 O O . THR A 1 90 ? -17.863 0.480 7.503 1.00 93.12 90 THR A O 1
ATOM 686 N N . VAL A 1 91 ? -19.326 -1.210 7.617 1.00 92.81 91 VAL A N 1
ATOM 687 C CA . VAL A 1 91 ? -18.285 -2.255 7.580 1.00 92.81 91 VAL A CA 1
ATOM 688 C C . VAL A 1 91 ? -17.546 -2.280 6.239 1.00 92.81 91 VAL A C 1
ATOM 690 O O . VAL A 1 91 ? -16.318 -2.355 6.218 1.00 92.81 91 VAL A O 1
ATOM 693 N N . VAL A 1 92 ? -18.268 -2.218 5.115 1.00 92.12 92 VAL A N 1
ATOM 694 C CA . VAL A 1 92 ? -17.645 -2.176 3.781 1.00 92.12 92 VAL A CA 1
ATOM 695 C C . VAL A 1 92 ? -16.757 -0.942 3.651 1.00 92.12 92 VAL A C 1
ATOM 697 O O . VAL A 1 92 ? -15.611 -1.059 3.222 1.00 92.12 92 VAL A O 1
ATOM 700 N N . ASN A 1 93 ? -17.247 0.217 4.091 1.00 94.88 93 ASN A N 1
ATOM 701 C CA . ASN A 1 93 ? -16.482 1.457 4.091 1.00 94.88 93 ASN A CA 1
ATOM 702 C C . ASN A 1 93 ? -15.229 1.349 4.974 1.00 94.88 93 ASN A C 1
ATOM 704 O O . ASN A 1 93 ? -14.153 1.742 4.533 1.00 94.88 93 ASN A O 1
ATOM 708 N N . LEU A 1 94 ? -15.332 0.757 6.171 1.00 96.88 94 LEU A N 1
ATOM 709 C CA . LEU A 1 94 ? -14.178 0.492 7.032 1.00 96.88 94 LEU A CA 1
ATOM 710 C C . LEU A 1 94 ? -13.130 -0.354 6.298 1.00 96.88 94 LEU A C 1
ATOM 712 O O . LEU A 1 94 ? -11.983 0.065 6.207 1.00 96.88 94 LEU A O 1
ATOM 716 N N . ILE A 1 95 ? -13.518 -1.495 5.718 1.00 95.94 95 ILE A N 1
ATOM 717 C CA . ILE A 1 95 ? -12.586 -2.381 5.000 1.00 95.94 95 ILE A CA 1
ATOM 718 C C . ILE A 1 95 ? -11.908 -1.634 3.848 1.00 95.94 95 ILE A C 1
ATOM 720 O O . ILE A 1 95 ? -10.680 -1.591 3.780 1.00 95.94 95 ILE A O 1
ATOM 724 N N . THR A 1 96 ? -12.691 -1.024 2.955 1.00 95.00 96 THR A N 1
ATOM 725 C CA . THR A 1 96 ? -12.159 -0.371 1.754 1.00 95.00 96 THR A CA 1
ATOM 726 C C . THR A 1 96 ? -11.244 0.797 2.110 1.00 95.00 96 THR A C 1
ATOM 728 O O . THR A 1 96 ? -10.115 0.861 1.624 1.00 95.00 96 THR A O 1
ATOM 731 N N . ARG A 1 97 ? -11.667 1.684 3.016 1.00 96.00 97 ARG A N 1
ATOM 732 C CA . ARG A 1 97 ? -10.870 2.857 3.400 1.00 96.00 97 ARG A CA 1
ATOM 733 C C . ARG A 1 97 ? -9.643 2.492 4.220 1.00 96.00 97 ARG A C 1
ATOM 735 O O . ARG A 1 97 ? -8.591 3.092 4.023 1.00 96.00 97 ARG A O 1
ATOM 742 N N . SER A 1 98 ? -9.727 1.499 5.106 1.00 97.31 98 SER A N 1
ATOM 743 C CA . SER A 1 98 ? -8.551 1.015 5.834 1.00 97.31 98 SER A CA 1
ATOM 744 C C . SER A 1 98 ? -7.491 0.450 4.882 1.00 97.31 98 SER A C 1
ATOM 746 O O . SER A 1 98 ? -6.307 0.717 5.081 1.00 97.31 98 SER A O 1
ATOM 748 N N . VAL A 1 99 ? -7.897 -0.262 3.821 1.00 96.81 99 VAL A N 1
ATOM 749 C CA . VAL A 1 99 ? -6.979 -0.727 2.765 1.00 96.81 99 VAL A CA 1
ATOM 750 C C . VAL A 1 99 ? -6.365 0.455 2.007 1.00 96.81 99 VAL A C 1
ATOM 752 O O . VAL A 1 99 ? -5.150 0.484 1.828 1.00 96.81 99 VAL A O 1
ATOM 755 N N . GLU A 1 100 ? -7.158 1.457 1.615 1.00 94.94 100 GLU A N 1
ATOM 756 C CA . GLU A 1 100 ? -6.652 2.671 0.951 1.00 94.94 100 GLU A CA 1
ATOM 757 C C . GLU A 1 100 ? -5.620 3.414 1.812 1.00 94.94 100 GLU A C 1
ATOM 759 O O . GLU A 1 100 ? -4.553 3.781 1.319 1.00 94.94 100 GLU A O 1
ATOM 764 N N . HIS A 1 101 ? -5.899 3.604 3.106 1.00 96.06 101 HIS A N 1
ATOM 765 C CA . HIS A 1 101 ? -4.969 4.258 4.026 1.00 96.06 101 HIS A CA 1
ATOM 766 C C . HIS A 1 101 ? -3.671 3.468 4.192 1.00 96.06 101 HIS A C 1
ATOM 768 O O . HIS A 1 101 ? -2.600 4.078 4.195 1.00 96.06 101 HIS A O 1
ATOM 774 N N . LEU A 1 102 ? -3.746 2.135 4.277 1.00 96.75 102 LEU A N 1
ATOM 775 C CA . LEU A 1 102 ? -2.561 1.282 4.317 1.00 96.75 102 LEU A CA 1
ATOM 776 C C . LEU A 1 102 ? -1.726 1.446 3.038 1.00 96.75 102 LEU A C 1
ATOM 778 O O . LEU A 1 102 ? -0.546 1.768 3.127 1.00 96.75 102 LEU A O 1
ATOM 782 N N . LEU A 1 103 ? -2.336 1.296 1.857 1.00 94.44 103 LEU A N 1
ATOM 783 C CA . LEU A 1 103 ? -1.639 1.424 0.569 1.00 94.44 103 LEU A CA 1
ATOM 784 C C . LEU A 1 103 ? -1.026 2.819 0.376 1.00 94.44 103 LEU A C 1
ATOM 786 O O . LEU A 1 103 ? 0.090 2.947 -0.124 1.00 94.44 103 LEU A O 1
ATOM 790 N N . HIS A 1 104 ? -1.723 3.875 0.795 1.00 92.19 104 HIS A N 1
ATOM 791 C CA . HIS A 1 104 ? -1.252 5.246 0.628 1.00 92.19 104 HIS A CA 1
ATOM 792 C C . HIS A 1 104 ? -0.115 5.624 1.585 1.00 92.19 104 HIS A C 1
ATOM 794 O O . HIS A 1 104 ? 0.825 6.312 1.176 1.00 92.19 104 HIS A O 1
ATOM 800 N N . ALA A 1 105 ? -0.208 5.223 2.854 1.00 92.62 105 ALA A N 1
ATOM 801 C CA . ALA A 1 105 ? 0.598 5.812 3.919 1.00 92.62 105 ALA A CA 1
ATOM 802 C C . ALA A 1 105 ? 1.594 4.857 4.592 1.00 92.62 105 ALA A C 1
ATOM 804 O O . ALA A 1 105 ? 2.454 5.336 5.331 1.00 92.62 105 ALA A O 1
ATOM 805 N N . TYR A 1 106 ? 1.516 3.546 4.351 1.00 94.25 106 TYR A N 1
ATOM 806 C CA . TYR A 1 106 ? 2.491 2.601 4.892 1.00 94.25 106 TYR A CA 1
ATOM 807 C C . TYR A 1 106 ? 3.758 2.576 4.038 1.00 94.25 106 TYR A C 1
ATOM 809 O O . TYR A 1 106 ? 3.772 1.955 2.980 1.00 94.25 106 TYR A O 1
ATOM 817 N N . HIS A 1 107 ? 4.805 3.246 4.515 1.00 87.44 107 HIS A N 1
ATOM 818 C CA . HIS A 1 107 ? 6.143 3.203 3.927 1.00 87.44 107 HIS A CA 1
ATOM 819 C C . HIS A 1 107 ? 7.174 3.043 5.046 1.00 87.44 107 HIS A C 1
ATOM 821 O O . HIS A 1 107 ? 7.110 3.765 6.044 1.00 87.44 107 HIS A O 1
ATOM 827 N N . VAL A 1 108 ? 8.105 2.103 4.906 1.00 81.06 108 VAL A N 1
ATOM 828 C CA . VAL A 1 108 ? 9.170 1.825 5.877 1.00 81.06 108 VAL A CA 1
ATOM 829 C C . VAL A 1 108 ? 10.519 2.041 5.201 1.00 81.06 108 VAL A C 1
ATOM 831 O O . VAL A 1 108 ? 11.206 1.106 4.806 1.00 81.06 108 VAL A O 1
ATOM 834 N N . ASP A 1 109 ? 10.909 3.308 5.088 1.00 75.69 109 ASP A N 1
ATOM 835 C CA . ASP A 1 109 ? 12.208 3.689 4.534 1.00 75.69 109 ASP A CA 1
ATOM 836 C C . ASP A 1 109 ? 13.240 3.898 5.656 1.00 75.69 109 ASP A C 1
ATOM 838 O O . ASP A 1 109 ? 12.982 4.618 6.626 1.00 75.69 109 ASP A O 1
ATOM 842 N N . SER A 1 110 ? 14.428 3.306 5.505 1.00 59.91 110 SER A N 1
ATOM 843 C CA . SER A 1 110 ? 15.574 3.456 6.415 1.00 59.91 110 SER A CA 1
ATOM 844 C C . SER A 1 110 ? 16.051 4.906 6.576 1.00 59.91 110 SER A C 1
ATOM 846 O O . SER A 1 110 ? 16.727 5.222 7.551 1.00 59.91 110 SER A O 1
ATOM 848 N N . THR A 1 111 ? 15.710 5.790 5.636 1.00 67.06 111 THR A N 1
ATOM 849 C CA . THR A 1 111 ? 16.075 7.217 5.656 1.00 67.06 111 THR A CA 1
ATOM 850 C C . THR A 1 111 ? 15.052 8.106 6.375 1.00 67.06 111 THR A C 1
ATOM 852 O O . THR A 1 111 ? 15.308 9.289 6.614 1.00 67.06 111 THR A O 1
ATOM 855 N N . SER A 1 112 ? 13.891 7.555 6.744 1.00 78.31 112 SER A N 1
ATOM 856 C CA . SER A 1 112 ? 12.818 8.303 7.401 1.00 78.31 112 SER A CA 1
ATOM 857 C C . SER A 1 112 ? 13.129 8.600 8.868 1.00 78.31 112 SER A C 1
ATOM 859 O O . SER A 1 112 ? 13.834 7.860 9.553 1.00 78.31 112 SER A O 1
ATOM 861 N N . LYS A 1 113 ? 12.551 9.689 9.392 1.00 85.69 113 LYS A N 1
ATOM 862 C CA . LYS A 1 113 ? 12.661 10.020 10.820 1.00 85.69 113 LYS A CA 1
ATOM 863 C C . LYS A 1 113 ? 12.107 8.864 11.653 1.00 85.69 113 LYS A C 1
ATOM 865 O O . LYS A 1 113 ? 11.059 8.315 11.321 1.00 85.69 113 LYS A O 1
ATOM 870 N N . ALA A 1 114 ? 12.742 8.565 12.786 1.00 88.12 114 ALA A N 1
ATOM 871 C CA . ALA A 1 114 ? 12.331 7.462 13.661 1.00 88.12 114 ALA A CA 1
ATOM 872 C C . ALA A 1 114 ? 10.835 7.510 14.035 1.00 88.12 114 ALA A C 1
ATOM 874 O O . ALA A 1 114 ? 10.155 6.488 14.013 1.00 88.12 114 ALA A O 1
ATOM 875 N N . LEU A 1 115 ? 10.302 8.707 14.307 1.00 90.62 115 LEU A N 1
ATOM 876 C CA . LEU A 1 115 ? 8.882 8.894 14.615 1.00 90.62 115 LEU A CA 1
ATOM 877 C C . LEU A 1 115 ? 7.965 8.606 13.413 1.00 90.62 115 LEU A C 1
ATOM 879 O O . LEU A 1 115 ? 6.855 8.118 13.601 1.00 90.62 115 LEU A O 1
ATOM 883 N N . ASP A 1 116 ? 8.409 8.888 12.187 1.00 90.31 116 ASP A N 1
ATOM 884 C CA . ASP A 1 116 ? 7.622 8.622 10.979 1.00 90.31 116 ASP A CA 1
ATOM 885 C C . ASP A 1 116 ? 7.527 7.116 10.702 1.00 90.31 116 ASP A C 1
ATOM 887 O O . ASP A 1 116 ? 6.441 6.613 10.409 1.00 90.31 116 ASP A O 1
ATOM 891 N N . VAL A 1 117 ? 8.637 6.392 10.886 1.00 91.94 117 VAL A N 1
ATOM 892 C CA . VAL A 1 117 ? 8.686 4.923 10.800 1.00 91.94 117 VAL A CA 1
ATOM 893 C C . VAL A 1 117 ? 7.788 4.282 11.860 1.00 91.94 117 VAL A C 1
ATOM 895 O O . VAL A 1 117 ? 7.050 3.336 11.579 1.00 91.94 117 VAL A O 1
ATOM 898 N N . GLU A 1 118 ? 7.812 4.814 13.079 1.00 94.31 118 GLU A N 1
ATOM 899 C CA . GLU A 1 118 ? 6.965 4.350 14.175 1.00 94.31 118 GLU A CA 1
ATOM 900 C C . GLU A 1 118 ? 5.470 4.539 13.858 1.00 94.31 118 GLU A C 1
ATOM 902 O O . GLU A 1 118 ? 4.673 3.618 14.045 1.00 94.31 118 GLU A O 1
ATOM 907 N N . TRP A 1 119 ? 5.077 5.684 13.288 1.00 96.25 119 TRP A N 1
ATOM 908 C CA . TRP A 1 119 ? 3.699 5.901 12.830 1.00 96.25 119 TRP A CA 1
ATOM 909 C C . TRP A 1 119 ? 3.294 4.970 11.683 1.00 96.25 119 TRP A C 1
ATOM 911 O O . TRP A 1 119 ? 2.161 4.486 11.675 1.00 96.25 119 TRP A O 1
ATOM 921 N N . ALA A 1 120 ? 4.205 4.647 10.761 1.00 96.06 120 ALA A N 1
ATOM 922 C CA . ALA A 1 120 ? 3.954 3.637 9.733 1.00 96.06 120 ALA A CA 1
ATOM 923 C C . ALA A 1 120 ? 3.715 2.244 10.349 1.00 96.06 120 ALA A C 1
ATOM 925 O O . ALA A 1 120 ? 2.766 1.554 9.965 1.00 96.06 120 ALA A O 1
ATOM 926 N N . ARG A 1 121 ? 4.502 1.837 11.359 1.00 95.81 121 ARG A N 1
ATOM 927 C CA . ARG A 1 121 ? 4.255 0.579 12.092 1.00 95.81 121 ARG A CA 1
ATOM 928 C C . ARG A 1 121 ? 2.900 0.591 12.793 1.00 95.81 121 ARG A C 1
ATOM 930 O O . ARG A 1 121 ? 2.160 -0.375 12.650 1.00 95.81 121 ARG A O 1
ATOM 937 N N . ARG A 1 122 ? 2.538 1.686 13.466 1.00 97.56 122 ARG A N 1
ATOM 938 C CA . ARG A 1 122 ? 1.231 1.828 14.132 1.00 97.56 122 ARG A CA 1
ATOM 939 C C . ARG A 1 122 ? 0.067 1.742 13.158 1.00 97.56 122 ARG A C 1
ATOM 941 O O . ARG A 1 122 ? -0.913 1.075 13.464 1.00 97.56 122 ARG A O 1
ATOM 948 N N . LEU A 1 123 ? 0.183 2.350 11.976 1.00 98.50 123 LEU A N 1
ATOM 949 C CA . LEU A 1 123 ? -0.822 2.218 10.920 1.00 98.50 123 LEU A CA 1
ATOM 950 C C . LEU A 1 123 ? -1.019 0.754 10.516 1.00 98.50 123 LEU A C 1
ATOM 952 O O . LEU A 1 123 ? -2.152 0.277 10.468 1.00 98.50 123 LEU A O 1
ATOM 956 N N . ARG A 1 124 ? 0.078 0.035 10.255 1.00 97.88 124 ARG A N 1
ATOM 957 C CA . ARG A 1 124 ? 0.033 -1.394 9.927 1.00 97.88 124 ARG A CA 1
ATOM 958 C C . ARG A 1 124 ? -0.598 -2.203 11.056 1.00 97.88 124 ARG A C 1
ATOM 960 O O . ARG A 1 124 ? -1.484 -3.017 10.810 1.00 97.88 124 ARG A O 1
ATOM 967 N N . ASP A 1 125 ? -0.143 -1.994 12.284 1.00 98.12 125 ASP A N 1
ATOM 968 C CA . ASP A 1 125 ? -0.555 -2.797 13.431 1.00 98.12 125 ASP A CA 1
ATOM 969 C C . ASP A 1 125 ? -2.030 -2.532 13.788 1.00 98.12 125 ASP A C 1
ATOM 971 O O . ASP A 1 125 ? -2.764 -3.481 14.083 1.00 98.12 125 ASP A O 1
ATOM 975 N N . LEU A 1 126 ? -2.494 -1.283 13.637 1.00 98.62 126 LEU A N 1
ATOM 976 C CA . LEU A 1 126 ? -3.906 -0.905 13.712 1.00 98.62 126 LEU A CA 1
ATOM 977 C C . LEU A 1 126 ? -4.722 -1.586 12.613 1.00 98.62 126 LEU A C 1
ATOM 979 O O . LEU A 1 126 ? -5.704 -2.248 12.929 1.00 98.62 126 LEU A O 1
ATOM 983 N N . PHE A 1 127 ? -4.313 -1.482 11.344 1.00 98.62 127 PHE A N 1
ATOM 984 C CA . PHE A 1 127 ? -4.996 -2.140 10.223 1.00 98.62 127 PHE A CA 1
ATOM 985 C C . PHE A 1 127 ? -5.162 -3.649 10.467 1.00 98.62 127 PHE A C 1
ATOM 987 O O . PHE A 1 127 ? -6.253 -4.204 10.309 1.00 98.62 127 PHE A O 1
ATOM 994 N N . LEU A 1 128 ? -4.097 -4.319 10.915 1.00 98.31 128 LEU A N 1
ATOM 995 C CA . LEU A 1 128 ? -4.136 -5.741 11.249 1.00 98.31 128 LEU A CA 1
ATOM 996 C C . LEU A 1 128 ? -5.022 -6.016 12.472 1.00 98.31 128 LEU A C 1
ATOM 998 O O . LEU A 1 128 ? -5.698 -7.042 12.513 1.00 98.31 128 LEU A O 1
ATOM 1002 N N . GLY A 1 129 ? -5.050 -5.112 13.456 1.00 97.88 129 GLY A N 1
ATOM 1003 C CA . GLY A 1 129 ? -5.977 -5.153 14.588 1.00 97.88 129 GLY A CA 1
ATOM 1004 C C . GLY A 1 129 ? -7.438 -5.085 14.153 1.00 97.88 129 GLY A C 1
ATOM 1005 O O . GLY A 1 129 ? -8.235 -5.920 14.576 1.00 97.88 129 GLY A O 1
ATOM 1006 N N . VAL A 1 130 ? -7.765 -4.173 13.236 1.00 97.44 130 VAL A N 1
ATOM 1007 C CA . VAL A 1 130 ? -9.097 -4.075 12.625 1.00 97.44 130 VAL A CA 1
ATOM 1008 C C . VAL A 1 130 ? -9.456 -5.372 11.907 1.00 97.44 130 VAL A C 1
ATOM 1010 O O . VAL A 1 130 ? -10.523 -5.928 12.153 1.00 97.44 130 VAL A O 1
ATOM 1013 N N . CYS A 1 131 ? -8.551 -5.914 11.087 1.00 97.44 131 CYS A N 1
ATOM 1014 C CA . CYS A 1 131 ? -8.775 -7.191 10.408 1.00 97.44 131 CYS A CA 1
ATOM 1015 C C . CYS A 1 131 ? -9.036 -8.331 11.403 1.00 97.44 131 CYS A C 1
ATOM 1017 O O . CYS A 1 131 ? -9.953 -9.116 11.192 1.00 97.44 131 CYS A O 1
ATOM 1019 N N . ARG A 1 132 ? -8.288 -8.406 12.514 1.00 96.19 132 ARG A N 1
ATOM 1020 C CA . ARG A 1 132 ? -8.514 -9.414 13.566 1.00 96.19 132 ARG A CA 1
ATOM 1021 C C . ARG A 1 132 ? -9.899 -9.300 14.201 1.00 96.19 132 ARG A C 1
ATOM 1023 O O . ARG A 1 132 ? -10.533 -10.326 14.418 1.00 96.19 132 ARG A O 1
ATOM 1030 N N . VAL A 1 133 ? -10.377 -8.085 14.471 1.00 94.69 133 VAL A N 1
ATOM 1031 C CA . VAL A 1 133 ? -11.739 -7.872 14.990 1.00 94.69 133 VAL A CA 1
ATOM 1032 C C . VAL A 1 133 ? -12.781 -8.274 13.951 1.00 94.69 133 VAL A C 1
ATOM 1034 O O . VAL A 1 133 ? -13.721 -8.993 14.274 1.00 94.69 133 VAL A O 1
ATOM 1037 N N . LEU A 1 134 ? -12.593 -7.893 12.688 1.00 93.12 134 LEU A N 1
ATOM 1038 C CA . LEU A 1 134 ? -13.488 -8.288 11.600 1.00 93.12 134 LEU A CA 1
ATOM 1039 C C . LEU A 1 134 ? -13.535 -9.815 11.426 1.00 93.12 134 LEU A C 1
ATOM 1041 O O . LEU A 1 134 ? -14.610 -10.365 11.228 1.00 93.12 134 LEU A O 1
ATOM 1045 N N . LEU A 1 135 ? -12.423 -10.530 11.598 1.00 92.62 135 LEU A N 1
ATOM 1046 C CA . LEU A 1 135 ? -12.392 -12.000 11.549 1.00 92.62 135 LEU A CA 1
ATOM 1047 C C . LEU A 1 135 ? -13.194 -12.689 12.668 1.00 92.62 135 LEU A C 1
ATOM 1049 O O . LEU A 1 135 ? -13.405 -13.896 12.601 1.00 92.62 135 LEU A O 1
ATOM 1053 N N . THR A 1 136 ? -13.678 -11.954 13.675 1.00 90.50 136 THR A N 1
ATOM 1054 C CA . THR A 1 136 ? -14.669 -12.493 14.626 1.00 90.50 136 THR A CA 1
ATOM 1055 C C . THR A 1 136 ? -16.071 -12.597 14.018 1.00 90.50 136 THR A C 1
ATOM 1057 O O . THR A 1 136 ? -16.895 -13.345 14.529 1.00 90.50 136 THR A O 1
ATOM 1060 N N . GLN A 1 137 ? -16.330 -11.860 12.932 1.00 85.00 137 GLN A N 1
ATOM 1061 C CA . GLN A 1 137 ? -17.617 -11.778 12.231 1.00 85.00 137 GLN A CA 1
ATOM 1062 C C . GLN A 1 137 ? -17.552 -12.347 10.802 1.00 85.00 137 GLN A C 1
ATOM 1064 O O . GLN A 1 137 ? -18.570 -12.734 10.232 1.00 85.00 137 GLN A O 1
ATOM 1069 N N . PHE A 1 138 ? -16.355 -12.403 10.207 1.00 85.06 138 PHE A N 1
ATOM 1070 C CA . PHE A 1 138 ? -16.119 -12.843 8.831 1.00 85.06 138 PHE A CA 1
ATOM 1071 C C . PHE A 1 138 ? -15.182 -14.043 8.772 1.00 85.06 138 PHE A C 1
ATOM 1073 O O . PHE A 1 138 ? -14.221 -14.148 9.533 1.00 85.06 138 PHE A O 1
ATOM 1080 N N . THR A 1 139 ? -15.388 -14.903 7.775 1.00 90.62 139 THR A N 1
ATOM 1081 C CA . THR A 1 139 ? -14.362 -15.880 7.406 1.00 90.62 139 THR A CA 1
ATOM 1082 C C . THR A 1 139 ? -13.147 -15.167 6.806 1.00 90.62 139 THR A C 1
ATOM 1084 O O . THR A 1 139 ? -13.267 -14.106 6.182 1.00 90.62 139 THR A O 1
ATOM 1087 N N . LEU A 1 140 ?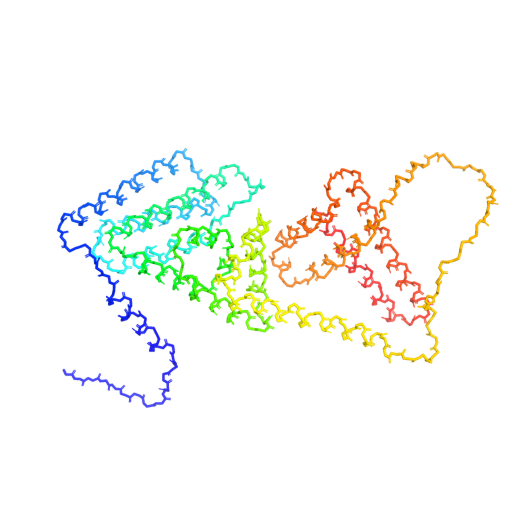 -11.967 -15.782 6.927 1.00 92.81 140 LEU A N 1
ATOM 1088 C CA . LEU A 1 140 ? -10.755 -15.278 6.274 1.00 92.81 140 LEU A CA 1
ATOM 1089 C C . LEU A 1 140 ? -10.940 -15.140 4.758 1.00 92.81 140 LEU A C 1
ATOM 1091 O O . LEU A 1 140 ? -10.473 -14.171 4.166 1.00 92.81 140 LEU A O 1
ATOM 1095 N N . VAL A 1 141 ? -11.662 -16.075 4.136 1.00 92.38 141 VAL A N 1
ATOM 1096 C CA . VAL A 1 141 ? -11.907 -16.082 2.689 1.00 92.38 141 VAL A CA 1
ATOM 1097 C C . VAL A 1 141 ? -12.743 -14.875 2.263 1.00 92.38 141 VAL A C 1
ATOM 1099 O O . VAL A 1 141 ? -12.406 -14.233 1.267 1.00 92.38 141 VAL A O 1
ATOM 1102 N N . ASP A 1 142 ? -13.798 -14.537 3.008 1.00 91.94 142 ASP A N 1
ATOM 1103 C CA . ASP A 1 142 ? -14.664 -13.401 2.674 1.00 91.94 142 ASP A CA 1
ATOM 1104 C C . ASP A 1 142 ? -13.975 -12.061 2.926 1.00 91.94 142 ASP A C 1
ATOM 1106 O O . ASP A 1 142 ? -14.074 -11.156 2.092 1.00 91.94 142 ASP A O 1
ATOM 1110 N N . LEU A 1 143 ? -13.229 -11.939 4.031 1.00 94.75 143 LEU A N 1
ATOM 1111 C CA . LEU A 1 143 ? -12.441 -10.738 4.301 1.00 94.75 143 LEU A CA 1
ATOM 1112 C C . LEU A 1 143 ? -11.363 -10.545 3.226 1.00 94.75 143 LEU A C 1
ATOM 1114 O O . LEU A 1 143 ? -11.251 -9.462 2.653 1.00 94.75 143 LEU A O 1
ATOM 1118 N N . SER A 1 144 ? -10.635 -11.612 2.888 1.00 96.38 144 SER A N 1
ATOM 1119 C CA . SER A 1 144 ? -9.603 -11.605 1.849 1.00 96.38 144 SER A CA 1
ATOM 1120 C C . SER A 1 144 ? -10.174 -11.251 0.472 1.00 96.38 144 SER A C 1
ATOM 1122 O O . SER A 1 144 ? -9.604 -10.425 -0.243 1.00 96.38 144 SER A O 1
ATOM 1124 N N . ARG A 1 145 ? -11.358 -11.772 0.114 1.00 95.12 145 ARG A N 1
ATOM 1125 C CA . ARG A 1 145 ? -12.070 -11.392 -1.119 1.00 95.12 145 ARG A CA 1
ATOM 1126 C C . ARG A 1 145 ? -12.349 -9.889 -1.166 1.00 95.12 145 ARG A C 1
ATOM 1128 O O . ARG A 1 145 ? -12.092 -9.252 -2.184 1.00 95.12 145 ARG A O 1
ATOM 1135 N N . ARG A 1 146 ? -12.863 -9.310 -0.076 1.00 92.75 146 ARG A N 1
ATOM 1136 C CA . ARG A 1 146 ? -13.219 -7.879 -0.002 1.00 92.75 146 ARG A CA 1
ATOM 1137 C C . ARG A 1 146 ? -11.996 -6.968 -0.023 1.00 92.75 146 ARG A C 1
ATOM 1139 O O . ARG A 1 146 ? -12.013 -5.946 -0.709 1.00 92.75 146 ARG A O 1
ATOM 1146 N N . ILE A 1 147 ? -10.932 -7.347 0.682 1.00 96.38 147 ILE A N 1
ATOM 1147 C CA . ILE A 1 147 ? -9.655 -6.626 0.654 1.00 96.38 147 ILE A CA 1
ATOM 1148 C C . ILE A 1 147 ? -9.071 -6.664 -0.760 1.00 96.38 147 ILE A C 1
ATOM 1150 O O . ILE A 1 147 ? -8.752 -5.616 -1.312 1.00 96.38 147 ILE A O 1
ATOM 1154 N N . THR A 1 148 ? -9.030 -7.839 -1.392 1.00 96.06 148 THR A N 1
ATOM 1155 C CA . THR A 1 148 ? -8.546 -7.988 -2.775 1.00 96.06 148 THR A CA 1
ATOM 1156 C C . THR A 1 148 ? -9.369 -7.155 -3.749 1.00 96.06 148 THR A C 1
ATOM 1158 O O . THR A 1 148 ? -8.806 -6.427 -4.560 1.00 96.06 148 THR A O 1
ATOM 1161 N N . GLY A 1 149 ? -10.700 -7.193 -3.630 1.00 94.50 149 GLY A N 1
ATOM 1162 C CA . GLY A 1 149 ? -11.589 -6.348 -4.424 1.00 94.50 149 GLY A CA 1
ATOM 1163 C C . GLY A 1 149 ? -11.338 -4.856 -4.202 1.00 94.50 149 GLY A C 1
ATOM 1164 O O . GLY A 1 149 ? -11.383 -4.086 -5.155 1.00 94.50 149 GLY A O 1
ATOM 1165 N N . SER A 1 150 ? -11.019 -4.439 -2.975 1.00 93.88 150 SER A N 1
ATOM 1166 C CA . SER A 1 150 ? -10.660 -3.046 -2.688 1.00 93.88 150 SER A CA 1
ATOM 1167 C C . SER A 1 150 ? -9.358 -2.660 -3.394 1.00 93.88 150 SER A C 1
ATOM 1169 O O . SER A 1 150 ? -9.339 -1.636 -4.063 1.00 93.88 150 SER A O 1
ATOM 1171 N N . ILE A 1 151 ? -8.321 -3.507 -3.339 1.00 93.56 151 ILE A N 1
ATOM 1172 C CA . ILE A 1 151 ? -7.018 -3.283 -4.001 1.00 93.56 151 ILE A CA 1
ATOM 1173 C C . ILE A 1 151 ? -7.178 -3.168 -5.521 1.00 93.56 151 ILE A C 1
ATOM 1175 O O . ILE A 1 151 ? -6.716 -2.200 -6.118 1.00 93.56 151 ILE A O 1
ATOM 1179 N N . VAL A 1 152 ? -7.865 -4.133 -6.138 1.00 91.44 152 VAL A N 1
ATOM 1180 C CA . VAL A 1 152 ? -8.086 -4.206 -7.594 1.00 91.44 152 VAL A CA 1
ATOM 1181 C C . VAL A 1 152 ? -8.828 -2.975 -8.127 1.00 91.44 152 VAL A C 1
ATOM 1183 O O . VAL A 1 152 ? -8.607 -2.551 -9.260 1.00 91.44 152 VAL A O 1
ATOM 1186 N N . ASN A 1 153 ? -9.698 -2.380 -7.309 1.00 87.88 153 ASN A N 1
ATOM 1187 C CA . ASN A 1 153 ? -10.491 -1.216 -7.691 1.00 87.88 153 ASN A CA 1
ATOM 1188 C C . ASN A 1 153 ? -9.824 0.130 -7.360 1.00 87.88 153 ASN A C 1
ATOM 1190 O O . ASN A 1 153 ? -10.368 1.173 -7.738 1.00 87.88 153 ASN A O 1
ATOM 1194 N N . VAL A 1 154 ? -8.655 0.151 -6.702 1.00 86.31 154 VAL A N 1
ATOM 1195 C CA . VAL A 1 154 ? -7.933 1.406 -6.447 1.00 86.31 154 VAL A CA 1
ATOM 1196 C C . VAL A 1 154 ? -7.470 2.006 -7.775 1.00 86.31 154 VAL A C 1
ATOM 1198 O O . VAL A 1 154 ? -6.689 1.419 -8.521 1.00 86.31 154 VAL A O 1
ATOM 1201 N N . ARG A 1 155 ? -7.927 3.227 -8.065 1.00 76.69 155 ARG A N 1
ATOM 1202 C CA . ARG A 1 155 ? -7.544 3.981 -9.276 1.00 76.69 155 ARG A CA 1
ATOM 1203 C C . ARG A 1 155 ? -6.439 5.012 -9.046 1.00 76.69 155 ARG A C 1
ATOM 1205 O O . ARG A 1 155 ? -6.070 5.712 -9.978 1.00 76.69 155 ARG A O 1
ATOM 1212 N N . MET A 1 156 ? -5.948 5.119 -7.819 1.00 73.06 156 MET A N 1
ATOM 1213 C CA . MET A 1 156 ? -4.985 6.135 -7.400 1.00 73.06 156 MET A CA 1
ATOM 1214 C C . MET A 1 156 ? -3.537 5.672 -7.597 1.00 73.06 156 MET A C 1
ATOM 1216 O O . MET A 1 156 ? -3.265 4.471 -7.613 1.00 73.06 156 MET A O 1
ATOM 1220 N N . ASP A 1 157 ? -2.607 6.626 -7.652 1.00 72.50 157 ASP A N 1
ATOM 1221 C CA . ASP A 1 157 ? -1.170 6.380 -7.874 1.00 72.50 157 ASP A CA 1
ATOM 1222 C C . ASP A 1 157 ? -0.522 5.515 -6.774 1.00 72.50 157 ASP A C 1
ATOM 1224 O O . ASP A 1 157 ? 0.489 4.855 -6.997 1.00 72.50 157 ASP A O 1
ATOM 1228 N N . TYR A 1 158 ? -1.125 5.454 -5.582 1.00 75.50 158 TYR A N 1
ATOM 1229 C CA . TYR A 1 158 ? -0.617 4.669 -4.453 1.00 75.50 158 TYR A CA 1
ATOM 1230 C C . TYR A 1 158 ? -0.984 3.174 -4.486 1.00 75.50 158 TYR A C 1
ATOM 1232 O O . TYR A 1 158 ? -0.619 2.438 -3.569 1.00 75.50 158 TYR A O 1
ATOM 1240 N N . LYS A 1 159 ? -1.695 2.693 -5.517 1.00 80.31 159 LYS A N 1
ATOM 1241 C CA . LYS A 1 159 ? -2.056 1.265 -5.651 1.00 80.31 159 LYS A CA 1
ATOM 1242 C C . LYS A 1 159 ? -0.842 0.330 -5.736 1.00 80.31 159 LYS A C 1
ATOM 1244 O O . LYS A 1 159 ? -0.946 -0.841 -5.390 1.00 80.31 159 LYS A O 1
ATOM 1249 N N . TRP A 1 160 ? 0.311 0.854 -6.153 1.00 86.19 160 TRP A N 1
ATOM 1250 C CA . TRP A 1 160 ? 1.555 0.111 -6.366 1.00 86.19 160 TRP A CA 1
ATOM 1251 C C . TRP A 1 160 ? 2.496 0.125 -5.150 1.00 86.19 160 TRP A C 1
ATOM 1253 O O . TRP A 1 160 ? 3.717 0.196 -5.286 1.00 86.19 160 TRP A O 1
ATOM 1263 N N . ASN A 1 161 ? 1.945 0.060 -3.938 1.00 90.00 161 ASN A N 1
ATOM 1264 C CA . ASN A 1 161 ? 2.745 -0.014 -2.718 1.00 90.00 161 ASN A CA 1
ATOM 1265 C C . ASN A 1 161 ? 3.168 -1.463 -2.415 1.00 90.00 161 ASN A C 1
ATOM 1267 O O . ASN A 1 161 ? 2.390 -2.256 -1.885 1.00 90.00 161 ASN A O 1
ATOM 1271 N N . VAL A 1 162 ? 4.420 -1.806 -2.735 1.00 90.56 162 VAL A N 1
ATOM 1272 C CA . VAL A 1 162 ? 4.968 -3.163 -2.553 1.00 90.56 162 VAL A CA 1
ATOM 1273 C C . VAL A 1 162 ? 4.965 -3.594 -1.084 1.00 90.56 162 VAL A C 1
ATOM 1275 O O . VAL A 1 162 ? 4.629 -4.737 -0.788 1.00 90.56 162 VAL A O 1
ATOM 1278 N N . GLU A 1 163 ? 5.299 -2.693 -0.161 1.00 90.44 163 GLU A N 1
ATOM 1279 C CA . GLU A 1 163 ? 5.434 -3.011 1.265 1.00 90.44 163 GLU A CA 1
ATOM 1280 C C . GLU A 1 163 ? 4.077 -3.318 1.903 1.00 90.44 163 GLU A C 1
ATOM 1282 O O . GLU A 1 163 ? 3.939 -4.271 2.672 1.00 90.44 163 GLU A O 1
ATOM 1287 N N . ALA A 1 164 ? 3.049 -2.545 1.548 1.00 94.06 164 ALA A N 1
ATOM 1288 C CA . ALA A 1 164 ? 1.686 -2.790 2.006 1.00 94.06 164 ALA A CA 1
ATOM 1289 C C . ALA A 1 164 ? 1.141 -4.120 1.460 1.00 94.06 164 ALA A C 1
ATOM 1291 O O . ALA A 1 164 ? 0.567 -4.908 2.214 1.00 94.06 164 ALA A O 1
ATOM 1292 N N . ILE A 1 165 ? 1.362 -4.410 0.173 1.00 93.69 165 ILE A N 1
ATOM 1293 C CA . ILE A 1 165 ? 0.952 -5.682 -0.437 1.00 93.69 165 ILE A CA 1
ATOM 1294 C C . ILE A 1 165 ? 1.694 -6.865 0.201 1.00 93.69 165 ILE A C 1
ATOM 1296 O O . ILE A 1 165 ? 1.080 -7.897 0.467 1.00 93.69 165 ILE A O 1
ATOM 1300 N N . GLU A 1 166 ? 2.981 -6.718 0.525 1.00 91.06 166 GLU A N 1
ATOM 1301 C CA . GLU A 1 166 ? 3.743 -7.752 1.232 1.00 91.06 166 GLU A CA 1
ATOM 1302 C C . GLU A 1 166 ? 3.134 -8.068 2.610 1.00 91.06 166 GLU A C 1
ATOM 1304 O O . GLU A 1 166 ? 2.961 -9.240 2.955 1.00 91.06 166 GLU A O 1
ATOM 1309 N N . VAL A 1 167 ? 2.757 -7.045 3.389 1.00 93.94 167 VAL A N 1
ATOM 1310 C CA . VAL A 1 167 ? 2.049 -7.235 4.668 1.00 93.94 167 VAL A CA 1
ATOM 1311 C C . VAL A 1 167 ? 0.753 -8.017 4.454 1.00 93.94 167 VAL A C 1
ATOM 1313 O O . VAL A 1 167 ? 0.484 -8.983 5.169 1.00 93.94 167 VAL A O 1
ATOM 1316 N N . LEU A 1 168 ? -0.046 -7.625 3.464 1.00 95.69 168 LEU A N 1
ATOM 1317 C CA . LEU A 1 168 ? -1.333 -8.258 3.189 1.00 95.69 168 LEU A CA 1
ATOM 1318 C C . LEU A 1 168 ? -1.182 -9.737 2.802 1.00 95.69 168 LEU A C 1
ATOM 1320 O O . LEU A 1 168 ? -1.947 -10.577 3.280 1.00 95.69 168 LEU A O 1
ATOM 1324 N N . LEU A 1 169 ? -0.164 -10.075 2.006 1.00 93.12 169 LEU A N 1
ATOM 1325 C CA . LEU A 1 169 ? 0.147 -11.456 1.633 1.00 93.12 169 LEU A CA 1
ATOM 1326 C C . LEU A 1 169 ? 0.627 -12.284 2.829 1.00 93.12 169 LEU A C 1
ATOM 1328 O O . LEU A 1 169 ? 0.139 -13.395 3.029 1.00 93.12 169 LEU A O 1
ATOM 1332 N N . LYS A 1 170 ? 1.516 -11.735 3.671 1.00 92.12 170 LYS A N 1
ATOM 1333 C CA . LYS A 1 170 ? 2.001 -12.410 4.893 1.00 92.12 170 LYS A CA 1
ATOM 1334 C C . LYS A 1 170 ? 0.862 -12.798 5.839 1.00 92.12 170 LYS A C 1
ATOM 1336 O O . LYS A 1 170 ? 0.945 -13.824 6.508 1.00 92.12 170 LYS A O 1
ATOM 1341 N N . HIS A 1 171 ? -0.203 -12.000 5.874 1.00 95.50 171 HIS A N 1
ATOM 1342 C CA . HIS A 1 171 ? -1.382 -12.245 6.705 1.00 95.50 171 HIS A CA 1
ATOM 1343 C C . HIS A 1 171 ? -2.531 -12.966 5.978 1.00 95.50 171 HIS A C 1
ATOM 1345 O O . HIS A 1 171 ? -3.610 -13.089 6.551 1.00 95.50 171 HIS A O 1
ATOM 1351 N N . GLN A 1 172 ? -2.318 -13.463 4.751 1.00 95.38 172 GLN A N 1
ATOM 1352 C CA . GLN A 1 172 ? -3.333 -14.163 3.941 1.00 95.38 172 GLN A CA 1
ATOM 1353 C C . GLN A 1 172 ? -4.601 -13.320 3.679 1.00 95.38 172 GLN A C 1
ATOM 1355 O O . GLN A 1 172 ? -5.691 -13.845 3.448 1.00 95.38 172 GLN A O 1
ATOM 1360 N N . LEU A 1 173 ? -4.459 -11.991 3.692 1.00 96.69 173 LEU A N 1
ATOM 1361 C CA . LEU A 1 173 ? -5.550 -11.030 3.501 1.00 96.69 173 LEU A CA 1
ATOM 1362 C C . LEU A 1 173 ? -5.813 -10.706 2.024 1.00 96.69 173 LEU A C 1
ATOM 1364 O O . LEU A 1 173 ? -6.700 -9.914 1.724 1.00 96.69 173 LEU A O 1
ATOM 1368 N N . VAL A 1 174 ? -5.055 -11.306 1.106 1.00 96.12 174 VAL A N 1
ATOM 1369 C CA . VAL A 1 174 ? -5.227 -11.158 -0.344 1.00 96.12 174 VAL A CA 1
ATOM 1370 C C . VAL A 1 174 ? -5.464 -12.522 -0.975 1.00 96.12 174 VAL A C 1
ATOM 1372 O O . VAL A 1 174 ? -4.790 -13.498 -0.650 1.00 96.12 174 VAL A O 1
ATOM 1375 N N . GLN A 1 175 ? -6.416 -12.585 -1.902 1.00 95.62 175 GLN A N 1
ATOM 1376 C CA . GLN A 1 175 ? -6.651 -13.736 -2.757 1.00 95.62 175 GLN A CA 1
ATOM 1377 C C . GLN A 1 175 ? -5.590 -13.737 -3.849 1.00 95.62 175 GLN A C 1
ATOM 1379 O O . GLN A 1 175 ? -5.770 -13.142 -4.911 1.00 95.62 175 GLN A O 1
ATOM 1384 N N . THR A 1 176 ? -4.477 -14.406 -3.563 1.00 94.44 176 THR A N 1
ATOM 1385 C CA . THR A 1 176 ? -3.267 -14.408 -4.391 1.00 94.44 176 THR A CA 1
ATOM 1386 C C . THR A 1 176 ? -3.556 -14.679 -5.864 1.00 94.44 176 THR A C 1
ATOM 1388 O O . THR A 1 176 ? -3.105 -13.921 -6.708 1.00 94.44 176 THR A O 1
ATOM 1391 N N . GLN A 1 177 ? -4.384 -15.680 -6.174 1.00 95.06 177 GLN A N 1
ATOM 1392 C CA . GLN A 1 177 ? -4.729 -16.038 -7.557 1.00 95.06 177 GLN A CA 1
ATOM 1393 C C . GLN A 1 177 ? -5.492 -14.928 -8.297 1.00 95.06 177 GLN A C 1
ATOM 1395 O O . GLN A 1 177 ? -5.231 -14.659 -9.465 1.00 95.06 177 GLN A O 1
ATOM 1400 N N . VAL A 1 178 ? -6.420 -14.247 -7.616 1.00 95.25 178 VAL A N 1
ATOM 1401 C CA . VAL A 1 178 ? -7.183 -13.133 -8.203 1.00 95.25 178 VAL A CA 1
ATOM 1402 C C . VAL A 1 178 ? -6.273 -11.927 -8.417 1.00 95.25 178 VAL A C 1
ATOM 1404 O O . VAL A 1 178 ? -6.338 -11.271 -9.456 1.00 95.25 178 VAL A O 1
ATOM 1407 N N . PHE A 1 179 ? -5.406 -11.646 -7.444 1.00 95.62 179 PHE A N 1
ATOM 1408 C CA . PHE A 1 179 ? -4.455 -10.547 -7.539 1.00 95.62 179 PHE A CA 1
ATOM 1409 C C . PHE A 1 179 ? -3.390 -10.794 -8.620 1.00 95.62 179 PHE A C 1
ATOM 1411 O O . PHE A 1 179 ? -3.084 -9.871 -9.368 1.00 95.62 179 PHE A O 1
ATOM 1418 N N . ASP A 1 180 ? -2.897 -12.029 -8.767 1.00 95.44 180 ASP A N 1
ATOM 1419 C CA . ASP A 1 180 ? -1.970 -12.438 -9.830 1.00 95.44 180 ASP A CA 1
ATOM 1420 C C . ASP A 1 180 ? -2.564 -12.213 -11.225 1.00 95.44 180 ASP A C 1
ATOM 1422 O O . ASP A 1 180 ? -1.970 -11.530 -12.055 1.00 95.44 180 ASP A O 1
ATOM 1426 N N . GLN A 1 181 ? -3.777 -12.717 -11.469 1.00 95.19 181 GLN A N 1
ATOM 1427 C CA . GLN A 1 181 ? -4.460 -12.526 -12.752 1.00 95.19 181 GLN A CA 1
ATOM 1428 C C . GLN A 1 181 ? -4.707 -11.048 -13.056 1.00 95.19 181 GLN A C 1
ATOM 1430 O O . GLN A 1 181 ? -4.496 -10.602 -14.184 1.00 95.19 181 GLN A O 1
ATOM 1435 N N . HIS A 1 182 ? -5.137 -10.278 -12.052 1.00 93.38 182 HIS A N 1
ATOM 1436 C CA . HIS A 1 182 ? -5.336 -8.843 -12.208 1.00 93.38 182 HIS A CA 1
ATOM 1437 C C . HIS A 1 182 ? -4.028 -8.128 -12.557 1.00 93.38 182 HIS A C 1
ATOM 1439 O O . HIS A 1 182 ? -4.000 -7.343 -13.502 1.00 93.38 182 HIS A O 1
ATOM 1445 N N . LEU A 1 183 ? -2.946 -8.407 -11.830 1.00 93.00 183 LEU A N 1
ATOM 1446 C CA . LEU A 1 183 ? -1.653 -7.774 -12.059 1.00 93.00 183 LEU A CA 1
ATOM 1447 C C . LEU A 1 183 ? -1.107 -8.110 -13.452 1.00 93.00 183 LEU A C 1
ATOM 1449 O O . LEU A 1 183 ? -0.749 -7.200 -14.198 1.00 93.00 183 LEU A O 1
ATOM 1453 N N . ALA A 1 184 ? -1.136 -9.387 -13.840 1.00 92.88 184 ALA A N 1
ATOM 1454 C CA . ALA A 1 184 ? -0.740 -9.833 -15.173 1.00 92.88 184 ALA A CA 1
ATOM 1455 C C . ALA A 1 184 ? -1.558 -9.153 -16.284 1.00 92.88 184 ALA A C 1
ATOM 1457 O O . ALA A 1 184 ? -0.998 -8.732 -17.298 1.00 92.88 184 ALA A O 1
ATOM 1458 N N . HIS A 1 185 ? -2.871 -9.004 -16.078 1.00 92.06 185 HIS A N 1
ATOM 1459 C CA . HIS A 1 185 ? -3.756 -8.318 -17.015 1.00 92.06 185 HIS A CA 1
ATOM 1460 C C . HIS A 1 185 ? -3.441 -6.823 -17.116 1.00 92.06 185 HIS A C 1
ATOM 1462 O O . HIS A 1 185 ? -3.344 -6.292 -18.215 1.00 92.06 185 HIS A O 1
ATOM 1468 N N . VAL A 1 186 ? -3.236 -6.133 -15.992 1.00 90.00 186 VAL A N 1
ATOM 1469 C CA . VAL A 1 186 ? -2.926 -4.694 -16.001 1.00 90.00 186 VAL A CA 1
ATOM 1470 C C . VAL A 1 186 ? -1.554 -4.418 -16.618 1.00 90.00 186 VAL A C 1
ATOM 1472 O O . VAL A 1 186 ? -1.355 -3.348 -17.185 1.00 90.00 186 VAL A O 1
ATOM 1475 N N . MET A 1 187 ? -0.626 -5.376 -16.566 1.00 88.00 187 MET A N 1
ATOM 1476 C CA . MET A 1 187 ? 0.668 -5.302 -17.245 1.00 88.00 187 MET A CA 1
ATOM 1477 C C . MET A 1 187 ? 0.592 -5.441 -18.778 1.00 88.00 187 MET A C 1
ATOM 1479 O O . MET A 1 187 ? 1.642 -5.333 -19.402 1.00 88.00 187 MET A O 1
ATOM 1483 N N . ASP A 1 188 ? -0.578 -5.701 -19.382 1.00 77.75 188 ASP A N 1
ATOM 1484 C CA . ASP A 1 188 ? -0.802 -6.056 -20.801 1.00 77.75 188 ASP A CA 1
ATOM 1485 C C . ASP A 1 188 ? 0.308 -5.614 -21.780 1.00 77.75 188 ASP A C 1
ATOM 1487 O O . ASP A 1 188 ? 0.412 -4.444 -22.159 1.00 77.75 188 ASP A O 1
ATOM 1491 N N . GLY A 1 189 ? 1.191 -6.552 -22.143 1.00 64.56 189 GLY A N 1
ATOM 1492 C CA . GLY A 1 189 ? 2.265 -6.366 -23.125 1.00 64.56 189 GLY A CA 1
ATOM 1493 C C . GLY A 1 189 ? 3.333 -5.319 -22.775 1.00 64.56 189 GLY A C 1
ATOM 1494 O O . GLY A 1 189 ? 4.112 -4.942 -23.646 1.00 64.56 189 GLY A O 1
ATOM 1495 N N . GLY A 1 190 ? 3.374 -4.830 -21.535 1.00 64.25 190 GLY A N 1
ATOM 1496 C CA . GLY A 1 190 ? 4.218 -3.715 -21.101 1.00 64.25 190 GLY A CA 1
ATOM 1497 C C . GLY A 1 190 ? 3.629 -2.328 -21.360 1.00 64.25 190 GLY A C 1
ATOM 1498 O O . GLY A 1 190 ? 4.326 -1.333 -21.170 1.00 64.25 190 GLY A O 1
ATOM 1499 N N . SER A 1 191 ? 2.358 -2.236 -21.768 1.00 75.69 191 SER A N 1
ATOM 1500 C CA . SER A 1 191 ? 1.662 -0.955 -21.974 1.00 75.69 191 SER A CA 1
ATOM 1501 C C . SER A 1 191 ? 1.546 -0.138 -20.683 1.00 75.69 191 SER A C 1
ATOM 1503 O O . SER A 1 191 ? 1.627 1.091 -20.708 1.00 75.69 191 SER A O 1
ATOM 1505 N N . ASN A 1 192 ? 1.418 -0.820 -19.543 1.00 82.81 192 ASN A N 1
ATOM 1506 C CA . ASN A 1 192 ? 1.426 -0.210 -18.224 1.00 82.81 192 ASN A CA 1
ATOM 1507 C C . ASN A 1 192 ? 2.802 -0.364 -17.563 1.00 82.81 192 ASN A C 1
ATOM 1509 O O . ASN A 1 192 ? 3.098 -1.356 -16.884 1.00 82.81 192 ASN A O 1
ATOM 1513 N N . MET A 1 193 ? 3.655 0.641 -17.770 1.00 81.69 193 MET A N 1
ATOM 1514 C CA . MET A 1 193 ? 5.014 0.647 -17.229 1.00 81.69 193 MET A CA 1
ATOM 1515 C C . MET A 1 193 ? 5.028 0.657 -15.695 1.00 81.69 193 MET A C 1
ATOM 1517 O O . MET A 1 193 ? 5.846 -0.027 -15.090 1.00 81.69 193 MET A O 1
ATOM 1521 N N . GLU A 1 194 ? 4.097 1.364 -15.052 1.00 83.81 194 GLU A N 1
ATOM 1522 C CA . GLU A 1 194 ? 4.018 1.416 -13.587 1.00 83.81 194 GLU A CA 1
ATOM 1523 C C . GLU A 1 194 ? 3.702 0.043 -12.985 1.00 83.81 194 GLU A C 1
ATOM 1525 O O . GLU A 1 194 ? 4.388 -0.397 -12.065 1.00 83.81 194 GLU A O 1
ATOM 1530 N N . ALA A 1 195 ? 2.717 -0.669 -13.546 1.00 87.19 195 ALA A N 1
ATOM 1531 C CA . ALA A 1 195 ? 2.375 -2.028 -13.123 1.00 87.19 195 ALA A CA 1
ATOM 1532 C C . ALA A 1 195 ? 3.544 -3.000 -13.336 1.00 87.19 195 ALA A C 1
ATOM 1534 O O . ALA A 1 195 ? 3.811 -3.862 -12.499 1.00 87.19 195 ALA A O 1
ATOM 1535 N N . THR A 1 196 ? 4.279 -2.827 -14.437 1.00 88.06 196 THR A N 1
ATOM 1536 C CA . THR A 1 196 ? 5.469 -3.628 -14.743 1.00 88.06 196 THR A CA 1
ATOM 1537 C C . THR A 1 196 ? 6.581 -3.384 -13.723 1.00 88.06 196 THR A C 1
ATOM 1539 O O . THR A 1 196 ? 7.131 -4.338 -13.173 1.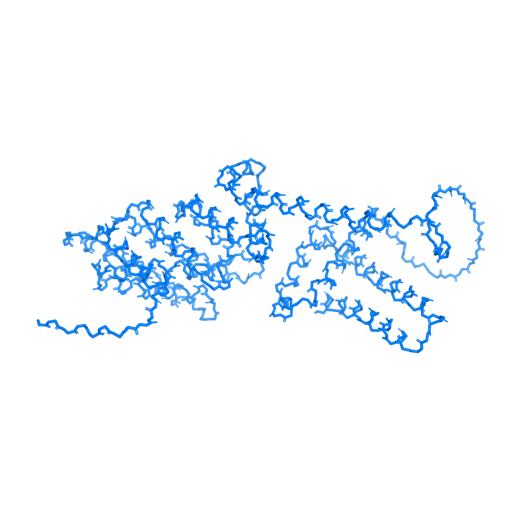00 88.06 196 THR A O 1
ATOM 1542 N N . LEU A 1 197 ? 6.912 -2.120 -13.443 1.00 87.69 197 LEU A N 1
ATOM 1543 C CA . LEU A 1 197 ? 7.938 -1.751 -12.464 1.00 87.69 197 LEU A CA 1
ATOM 1544 C C . LEU A 1 197 ? 7.560 -2.224 -11.059 1.00 87.69 197 LEU A C 1
ATOM 1546 O O . LEU A 1 197 ? 8.403 -2.769 -10.343 1.00 87.69 197 LEU A O 1
ATOM 1550 N N . PHE A 1 198 ? 6.285 -2.083 -10.694 1.00 89.81 198 PHE A N 1
ATOM 1551 C CA . PHE A 1 198 ? 5.739 -2.644 -9.466 1.00 89.81 198 PHE A CA 1
ATOM 1552 C C . PHE A 1 198 ? 5.965 -4.154 -9.394 1.00 89.81 198 PHE A C 1
ATOM 1554 O O . PHE A 1 198 ? 6.561 -4.619 -8.427 1.00 89.81 198 PHE A O 1
ATOM 1561 N N . ALA A 1 199 ? 5.563 -4.915 -10.418 1.00 90.94 199 ALA A N 1
ATOM 1562 C CA . ALA A 1 199 ? 5.729 -6.366 -10.449 1.00 90.94 199 ALA A CA 1
ATOM 1563 C C . ALA A 1 199 ? 7.209 -6.772 -10.345 1.00 90.94 199 ALA A C 1
ATOM 1565 O O . ALA A 1 199 ? 7.562 -7.656 -9.567 1.00 90.94 199 ALA A O 1
ATOM 1566 N N . GLN A 1 200 ? 8.109 -6.079 -11.046 1.00 88.69 200 GLN A N 1
ATOM 1567 C CA . GLN A 1 200 ? 9.548 -6.324 -10.935 1.00 88.69 200 GLN A CA 1
ATOM 1568 C C . GLN A 1 200 ? 10.085 -6.058 -9.523 1.00 88.69 200 GLN A C 1
ATOM 1570 O O . GLN A 1 200 ? 10.881 -6.850 -9.014 1.00 88.69 200 GLN A O 1
ATOM 1575 N N . ARG A 1 201 ? 9.684 -4.948 -8.888 1.00 88.06 201 ARG A N 1
ATOM 1576 C CA . ARG A 1 201 ? 10.092 -4.613 -7.514 1.00 88.06 201 ARG A CA 1
ATOM 1577 C C . ARG A 1 201 ? 9.492 -5.590 -6.509 1.00 88.06 201 ARG A C 1
ATOM 1579 O O . ARG A 1 201 ? 10.190 -6.003 -5.595 1.00 88.06 201 ARG A O 1
ATOM 1586 N N . PHE A 1 202 ? 8.242 -5.993 -6.701 1.00 89.12 202 PHE A N 1
ATOM 1587 C CA . PHE A 1 202 ? 7.530 -6.969 -5.883 1.00 89.12 202 PHE A CA 1
ATOM 1588 C C . PHE A 1 202 ? 8.232 -8.335 -5.883 1.00 89.12 202 PHE A C 1
ATOM 1590 O O . PHE A 1 202 ? 8.576 -8.848 -4.818 1.00 89.12 202 PHE A O 1
ATOM 1597 N N . PHE A 1 203 ? 8.551 -8.877 -7.064 1.00 87.50 203 PHE A N 1
ATOM 1598 C CA . PHE A 1 203 ? 9.297 -10.136 -7.184 1.00 87.50 203 PHE A CA 1
ATOM 1599 C C . PHE A 1 203 ? 10.718 -10.033 -6.618 1.00 87.50 203 PHE A C 1
ATOM 1601 O O . PHE A 1 203 ? 11.203 -10.988 -6.012 1.00 87.50 203 PHE A O 1
ATOM 1608 N N . ARG A 1 204 ? 11.383 -8.879 -6.773 1.00 82.88 204 ARG A N 1
ATOM 1609 C CA . ARG A 1 204 ? 12.689 -8.628 -6.146 1.00 82.88 204 ARG A CA 1
ATOM 1610 C C . ARG A 1 204 ? 12.573 -8.598 -4.623 1.00 82.88 204 ARG A C 1
ATOM 1612 O O . ARG A 1 204 ? 13.218 -9.390 -3.957 1.00 82.88 204 ARG A O 1
ATOM 1619 N N . LEU A 1 205 ? 11.720 -7.757 -4.054 1.00 79.31 205 LEU A N 1
ATOM 1620 C CA . LEU A 1 205 ? 11.644 -7.567 -2.605 1.00 79.31 205 LEU A CA 1
ATOM 1621 C C . LEU A 1 205 ? 11.251 -8.854 -1.861 1.00 79.31 205 LEU A C 1
ATOM 1623 O O . LEU A 1 205 ? 11.805 -9.151 -0.805 1.00 79.31 205 LEU A O 1
ATOM 1627 N N . ILE A 1 206 ? 10.355 -9.658 -2.440 1.00 74.12 206 ILE A N 1
ATOM 1628 C CA . ILE A 1 206 ? 9.915 -10.916 -1.824 1.00 74.12 206 ILE A CA 1
ATOM 1629 C C . ILE A 1 206 ? 10.888 -12.071 -2.106 1.00 74.12 206 ILE A C 1
ATOM 1631 O O . ILE A 1 206 ? 11.090 -12.929 -1.244 1.00 74.12 206 ILE A O 1
ATOM 1635 N N . GLY A 1 207 ? 11.492 -12.101 -3.298 1.00 63.00 207 GLY A N 1
ATOM 1636 C CA . GLY A 1 207 ? 12.320 -13.213 -3.767 1.00 63.00 207 GLY A CA 1
ATOM 1637 C C . GLY A 1 207 ? 13.826 -13.090 -3.507 1.00 63.00 207 GLY A C 1
ATOM 1638 O O . GLY A 1 207 ? 14.502 -14.112 -3.520 1.00 63.00 207 GLY A O 1
ATOM 1639 N N . PHE A 1 208 ? 14.378 -11.890 -3.288 1.00 56.31 208 PHE A N 1
ATOM 1640 C CA . PHE A 1 208 ? 15.838 -11.687 -3.203 1.00 56.31 208 PHE A CA 1
ATOM 1641 C C . PHE A 1 208 ? 16.420 -11.911 -1.802 1.00 56.31 208 PHE A C 1
ATOM 1643 O O . PHE A 1 208 ? 17.580 -12.290 -1.684 1.00 56.31 208 PHE A O 1
ATOM 1650 N N . ASN A 1 209 ? 15.626 -11.736 -0.739 1.00 55.81 209 ASN A N 1
ATOM 1651 C CA . ASN A 1 209 ? 16.109 -11.944 0.634 1.00 55.81 209 ASN A CA 1
ATOM 1652 C C . ASN A 1 209 ? 16.397 -13.419 0.968 1.00 55.81 209 ASN A C 1
ATOM 1654 O O . ASN A 1 209 ? 16.981 -13.695 2.013 1.00 55.81 209 ASN A O 1
ATOM 1658 N N . ASP A 1 210 ? 15.970 -14.362 0.121 1.00 61.53 210 ASP A N 1
ATOM 1659 C CA . ASP A 1 210 ? 16.136 -15.798 0.337 1.00 61.53 210 ASP A CA 1
ATOM 1660 C C . ASP A 1 210 ? 15.924 -16.560 -0.984 1.00 61.53 210 ASP A C 1
ATOM 1662 O O . ASP A 1 210 ? 14.821 -16.569 -1.538 1.00 61.53 210 ASP A O 1
ATOM 1666 N N . ALA A 1 211 ? 16.963 -17.237 -1.485 1.00 66.12 211 ALA A N 1
ATOM 1667 C CA . ALA A 1 211 ? 16.891 -18.027 -2.717 1.00 66.12 211 ALA A CA 1
ATOM 1668 C C . ALA A 1 211 ? 15.804 -19.123 -2.665 1.00 66.12 211 ALA A C 1
ATOM 1670 O O . ALA A 1 211 ? 15.283 -19.517 -3.711 1.00 66.12 211 ALA A O 1
ATOM 1671 N N . ALA A 1 212 ? 15.404 -19.569 -1.467 1.00 72.19 212 ALA A N 1
ATOM 1672 C CA . ALA A 1 212 ? 14.312 -20.519 -1.274 1.00 72.19 212 ALA A CA 1
ATOM 1673 C C . ALA A 1 212 ? 12.914 -19.899 -1.464 1.00 72.19 212 ALA A C 1
ATOM 1675 O O . ALA A 1 212 ? 11.953 -20.627 -1.708 1.00 72.19 212 ALA A O 1
ATOM 1676 N N . ARG A 1 213 ? 12.769 -18.567 -1.406 1.00 75.69 213 ARG A N 1
ATOM 1677 C CA . ARG A 1 213 ? 11.476 -17.870 -1.585 1.00 75.69 213 ARG A CA 1
ATOM 1678 C C . ARG A 1 213 ? 11.129 -17.592 -3.038 1.00 75.69 213 ARG A C 1
ATOM 1680 O O . ARG A 1 213 ? 9.954 -17.481 -3.377 1.00 75.69 213 ARG A O 1
ATOM 1687 N N . MET A 1 214 ? 12.135 -17.513 -3.902 1.00 80.12 214 MET A N 1
ATOM 1688 C CA . MET A 1 214 ? 11.947 -17.317 -5.336 1.00 80.12 214 MET A CA 1
ATOM 1689 C C . MET A 1 214 ? 11.068 -18.399 -6.008 1.00 80.12 214 MET A C 1
ATOM 1691 O O . MET A 1 214 ? 10.188 -18.031 -6.784 1.00 80.12 214 MET A O 1
ATOM 1695 N N . PRO A 1 215 ? 11.232 -19.714 -5.756 1.00 83.38 215 PRO A N 1
ATOM 1696 C CA . PRO A 1 215 ? 10.309 -20.710 -6.308 1.00 83.38 215 PRO A CA 1
ATOM 1697 C C . PRO A 1 215 ? 8.887 -20.560 -5.747 1.00 83.38 215 PRO A C 1
ATOM 1699 O O . PRO A 1 215 ? 7.931 -20.623 -6.513 1.00 83.38 215 PRO A O 1
ATOM 1702 N N . VAL A 1 216 ? 8.748 -20.264 -4.450 1.00 84.38 216 VAL A N 1
ATOM 1703 C CA . VAL A 1 216 ? 7.442 -20.090 -3.789 1.00 84.38 216 VAL A CA 1
ATOM 1704 C C . VAL A 1 216 ? 6.666 -18.918 -4.389 1.00 84.38 216 VAL A C 1
ATOM 1706 O O . VAL A 1 216 ? 5.477 -19.043 -4.669 1.00 84.38 216 VAL A O 1
ATOM 1709 N N . ILE A 1 217 ? 7.325 -17.780 -4.635 1.00 85.19 217 ILE A N 1
ATOM 1710 C CA . ILE A 1 217 ? 6.644 -16.618 -5.218 1.00 85.19 217 ILE A CA 1
ATOM 1711 C C . ILE A 1 217 ? 6.264 -16.850 -6.685 1.00 85.19 217 ILE A C 1
ATOM 1713 O O . ILE A 1 217 ? 5.205 -16.402 -7.111 1.00 85.19 217 ILE A O 1
ATOM 1717 N N . LYS A 1 218 ? 7.075 -17.597 -7.446 1.00 87.50 218 LYS A N 1
ATOM 1718 C CA . LYS A 1 218 ? 6.745 -17.983 -8.828 1.00 87.50 218 LYS A CA 1
ATOM 1719 C C . LYS A 1 218 ? 5.531 -18.903 -8.892 1.00 87.50 218 LYS A C 1
ATOM 1721 O O . LYS A 1 218 ? 4.704 -18.742 -9.780 1.00 87.50 218 LYS A O 1
ATOM 1726 N N . GLU A 1 219 ? 5.423 -19.841 -7.956 1.00 89.81 219 GLU A N 1
ATOM 1727 C CA . GLU A 1 219 ? 4.263 -20.729 -7.847 1.00 89.81 219 GLU A CA 1
ATOM 1728 C C . GLU A 1 219 ? 3.007 -19.975 -7.388 1.00 89.81 219 GLU A C 1
ATOM 1730 O O . GLU A 1 219 ? 1.902 -20.257 -7.846 1.00 89.81 219 GLU A O 1
ATOM 1735 N N . ALA A 1 220 ? 3.175 -18.973 -6.523 1.00 90.25 220 ALA A N 1
ATOM 1736 C CA . ALA A 1 220 ? 2.084 -18.126 -6.058 1.00 90.25 220 ALA A CA 1
ATOM 1737 C C . ALA A 1 220 ? 1.576 -17.136 -7.128 1.00 90.25 220 ALA A C 1
ATOM 1739 O O . ALA A 1 220 ? 0.391 -16.809 -7.115 1.00 90.25 220 ALA A O 1
ATOM 1740 N N . PHE A 1 221 ? 2.447 -16.675 -8.036 1.00 94.81 221 PHE A N 1
ATOM 1741 C CA . PHE A 1 221 ? 2.154 -15.658 -9.059 1.00 94.81 221 PHE A CA 1
ATOM 1742 C C . PHE A 1 221 ? 2.561 -16.091 -10.483 1.00 94.81 221 PHE A C 1
ATOM 1744 O O . PHE A 1 221 ? 3.406 -15.441 -11.116 1.00 94.81 221 PHE A O 1
ATOM 1751 N N . PRO A 1 222 ? 2.015 -17.203 -11.003 1.00 95.19 222 PRO A N 1
ATOM 1752 C CA . PRO A 1 222 ? 2.435 -17.758 -12.284 1.00 95.19 222 PRO A CA 1
ATOM 1753 C C . PRO A 1 222 ? 2.115 -16.843 -13.474 1.00 95.19 222 PRO A C 1
ATOM 1755 O O . PRO A 1 222 ? 2.958 -16.704 -14.361 1.00 95.19 222 PRO A O 1
ATOM 1758 N N . ALA A 1 223 ? 0.950 -16.181 -13.500 1.00 94.81 223 ALA A N 1
ATOM 1759 C CA . ALA A 1 223 ? 0.546 -15.350 -14.635 1.00 94.81 223 ALA A CA 1
ATOM 1760 C C . ALA A 1 223 ? 1.388 -14.070 -14.721 1.00 94.81 223 ALA A C 1
ATOM 1762 O O . ALA A 1 223 ? 1.871 -13.699 -15.795 1.00 94.81 223 ALA A O 1
ATOM 1763 N N . THR A 1 224 ? 1.619 -13.416 -13.579 1.00 93.88 224 THR A N 1
ATOM 1764 C CA . THR A 1 224 ? 2.482 -12.231 -13.505 1.00 93.88 224 THR A CA 1
ATOM 1765 C C . THR A 1 224 ? 3.917 -12.595 -13.873 1.00 93.88 224 THR A C 1
ATOM 1767 O O . THR A 1 224 ? 4.569 -11.868 -14.626 1.00 93.88 224 THR A O 1
ATOM 1770 N N . TYR A 1 225 ? 4.416 -13.734 -13.379 1.00 93.25 225 TYR A N 1
ATOM 1771 C CA . TYR A 1 225 ? 5.766 -14.198 -13.687 1.00 93.25 225 TYR A CA 1
ATOM 1772 C C . TYR A 1 225 ? 5.957 -14.476 -15.183 1.00 93.25 225 TYR A C 1
ATOM 1774 O O . TYR A 1 225 ? 6.950 -14.041 -15.769 1.00 93.25 225 TYR A O 1
ATOM 1782 N N . GLU A 1 226 ? 4.995 -15.147 -15.820 1.00 92.81 226 GLU A N 1
ATOM 1783 C CA . GLU A 1 226 ? 5.025 -15.407 -17.260 1.00 92.81 226 GLU A CA 1
ATOM 1784 C C . GLU A 1 226 ? 5.055 -14.099 -18.064 1.00 92.81 226 GLU A C 1
ATOM 1786 O O . GLU A 1 226 ? 5.828 -13.971 -19.017 1.00 92.81 226 GLU A O 1
ATOM 1791 N N . GLN A 1 227 ? 4.272 -13.097 -17.651 1.00 91.06 227 GLN A N 1
ATOM 1792 C CA . GLN A 1 227 ? 4.250 -11.795 -18.313 1.00 91.06 227 GLN A CA 1
ATOM 1793 C C . GLN A 1 227 ? 5.588 -11.055 -18.184 1.00 91.06 227 GLN A C 1
ATOM 1795 O O . GLN A 1 227 ? 6.092 -10.517 -19.172 1.00 91.06 227 GLN A O 1
ATOM 1800 N N . LEU A 1 228 ? 6.215 -11.087 -17.003 1.00 90.50 228 LEU A N 1
ATOM 1801 C CA . LEU A 1 228 ? 7.563 -10.543 -16.807 1.00 90.50 228 LEU A CA 1
ATOM 1802 C C . LEU A 1 228 ? 8.596 -11.234 -17.711 1.00 90.50 228 LEU A C 1
ATOM 1804 O O . LEU A 1 228 ? 9.447 -10.558 -18.294 1.00 90.50 228 LEU A O 1
ATOM 1808 N N . LEU A 1 229 ? 8.511 -12.559 -17.864 1.00 89.75 229 LEU A N 1
ATOM 1809 C CA . LEU A 1 229 ? 9.428 -13.331 -18.706 1.00 89.75 229 LEU A CA 1
ATOM 1810 C C . LEU A 1 229 ? 9.263 -12.981 -20.192 1.00 89.75 229 LEU A C 1
ATOM 1812 O O . LEU A 1 229 ? 10.253 -12.716 -20.876 1.00 89.75 229 LEU A O 1
ATOM 1816 N N . LYS A 1 230 ? 8.016 -12.907 -20.678 1.00 88.75 230 LYS A N 1
ATOM 1817 C CA . LYS A 1 230 ? 7.694 -12.482 -22.052 1.00 88.75 230 LYS A CA 1
ATOM 1818 C C . LYS A 1 230 ? 8.249 -11.094 -22.354 1.00 88.75 230 LYS A C 1
ATOM 1820 O O . LYS A 1 230 ? 8.843 -10.882 -23.410 1.00 88.75 230 LYS A O 1
ATOM 1825 N N . MET A 1 231 ? 8.100 -10.157 -21.419 1.00 83.69 231 MET A N 1
ATOM 1826 C CA . MET A 1 231 ? 8.626 -8.801 -21.568 1.00 83.69 231 MET A CA 1
ATOM 1827 C C . MET A 1 231 ? 10.155 -8.768 -21.596 1.00 83.69 231 MET A C 1
ATOM 1829 O O . MET A 1 231 ? 10.730 -8.084 -22.440 1.00 83.69 231 MET A O 1
ATOM 1833 N N . GLN A 1 232 ? 10.819 -9.528 -20.723 1.00 84.12 232 GLN A N 1
ATOM 1834 C CA . GLN A 1 232 ? 12.279 -9.631 -20.724 1.00 84.12 232 GLN A CA 1
ATOM 1835 C C . GLN A 1 232 ? 12.796 -10.213 -22.048 1.00 84.12 232 GLN A C 1
ATOM 1837 O O . GLN A 1 232 ? 13.758 -9.697 -22.616 1.00 84.12 232 GLN A O 1
ATOM 1842 N N . GLN A 1 233 ? 12.130 -11.242 -22.577 1.00 84.19 233 GLN A N 1
ATOM 1843 C CA . GLN A 1 233 ? 12.473 -11.831 -23.868 1.00 84.19 233 GLN A CA 1
ATOM 1844 C C . GLN A 1 233 ? 12.240 -10.848 -25.023 1.00 84.19 233 GLN A C 1
ATOM 1846 O O . GLN A 1 233 ? 13.105 -10.709 -25.883 1.00 84.19 233 GLN A O 1
ATOM 1851 N N . MET A 1 234 ? 11.122 -10.117 -25.021 1.00 81.31 234 MET A N 1
ATOM 1852 C CA . MET A 1 234 ? 10.840 -9.070 -26.010 1.00 81.31 234 MET A CA 1
ATOM 1853 C C . MET A 1 234 ? 11.910 -7.969 -25.988 1.00 81.31 234 MET A C 1
ATOM 1855 O O . MET A 1 234 ? 12.405 -7.563 -27.037 1.00 81.31 234 MET A O 1
ATOM 1859 N N . GLN A 1 235 ? 12.318 -7.516 -24.799 1.00 77.44 235 GLN A N 1
ATOM 1860 C CA . GLN A 1 235 ? 13.392 -6.532 -24.645 1.00 77.44 235 GLN A CA 1
ATOM 1861 C C . GLN A 1 235 ? 14.743 -7.069 -25.130 1.00 77.44 235 GLN A C 1
ATOM 1863 O O . GLN A 1 235 ? 15.491 -6.334 -25.773 1.00 77.44 235 GLN A O 1
ATOM 1868 N N . ALA A 1 236 ? 15.054 -8.341 -24.862 1.00 78.69 236 ALA A N 1
ATOM 1869 C CA . ALA A 1 236 ? 16.270 -8.989 -25.346 1.00 78.69 236 ALA A CA 1
ATOM 1870 C C . ALA A 1 236 ? 16.283 -9.106 -26.879 1.00 78.69 236 ALA A C 1
ATOM 1872 O O . ALA A 1 236 ? 17.290 -8.775 -27.503 1.00 78.69 236 ALA A O 1
ATOM 1873 N N . ILE A 1 237 ? 15.155 -9.496 -27.486 1.00 79.06 237 ILE A N 1
ATOM 1874 C CA . ILE A 1 237 ? 14.989 -9.545 -28.944 1.00 79.06 237 ILE A CA 1
ATOM 1875 C C . ILE A 1 237 ? 15.144 -8.146 -29.538 1.00 79.06 237 ILE A C 1
ATOM 1877 O O . ILE A 1 237 ? 15.893 -7.992 -30.494 1.00 79.06 237 ILE A O 1
ATOM 1881 N N . LEU A 1 238 ? 14.514 -7.115 -28.964 1.00 73.19 238 LEU A N 1
ATOM 1882 C CA . LEU A 1 238 ? 14.653 -5.735 -29.439 1.00 73.19 238 LEU A CA 1
ATOM 1883 C C . LEU A 1 238 ? 16.106 -5.248 -29.350 1.00 73.19 238 LEU A C 1
ATOM 1885 O O . LEU A 1 238 ? 16.598 -4.634 -30.294 1.00 73.19 238 LEU A O 1
ATOM 1889 N N . ARG A 1 239 ? 16.818 -5.579 -28.264 1.00 72.00 239 ARG A N 1
ATOM 1890 C CA . ARG A 1 239 ? 18.257 -5.302 -28.126 1.00 72.00 239 ARG A CA 1
ATOM 1891 C C . ARG A 1 239 ? 19.079 -6.020 -29.192 1.00 72.00 239 ARG A C 1
ATOM 1893 O O . ARG A 1 239 ? 19.965 -5.413 -29.785 1.00 72.00 239 ARG A O 1
ATOM 1900 N N . GLN A 1 240 ? 18.779 -7.289 -29.457 1.00 73.44 240 GLN A N 1
ATOM 1901 C CA . GLN A 1 240 ? 19.453 -8.071 -30.491 1.00 73.44 240 GLN A CA 1
ATOM 1902 C C . GLN A 1 240 ? 19.136 -7.543 -31.894 1.00 73.44 240 GLN A C 1
ATOM 1904 O O . GLN A 1 240 ? 20.016 -7.527 -32.742 1.00 73.44 240 GLN A O 1
ATOM 1909 N N . GLN A 1 241 ? 17.919 -7.054 -32.136 1.00 68.94 241 GLN A N 1
ATOM 1910 C CA . GLN A 1 241 ? 17.501 -6.459 -33.404 1.00 68.94 241 GLN A CA 1
ATOM 1911 C C . GLN A 1 241 ? 18.128 -5.076 -33.611 1.00 68.94 241 GLN A C 1
ATOM 1913 O O . GLN A 1 241 ? 18.529 -4.758 -34.722 1.00 68.94 241 GLN A O 1
ATOM 1918 N N . GLN A 1 242 ? 18.299 -4.285 -32.548 1.00 61.81 242 GLN A N 1
ATOM 1919 C CA . GLN A 1 242 ? 19.084 -3.046 -32.571 1.00 61.81 242 GLN A CA 1
ATOM 1920 C C . GLN A 1 242 ? 20.574 -3.324 -32.816 1.00 61.81 242 GLN A C 1
ATOM 1922 O O . GLN A 1 242 ? 21.203 -2.609 -33.590 1.00 61.81 242 GLN A O 1
ATOM 1927 N N . ALA A 1 243 ? 21.125 -4.391 -32.229 1.00 59.03 243 ALA A N 1
ATOM 1928 C CA . ALA A 1 243 ? 22.496 -4.831 -32.485 1.00 59.03 243 ALA A CA 1
ATOM 1929 C C . ALA A 1 243 ? 22.679 -5.414 -33.901 1.00 59.03 243 ALA A C 1
ATOM 1931 O O . ALA A 1 243 ? 23.705 -5.184 -34.530 1.00 59.03 243 ALA A O 1
ATOM 1932 N N . ALA A 1 244 ? 21.678 -6.120 -34.437 1.00 56.81 244 ALA A N 1
ATOM 1933 C CA . ALA A 1 244 ? 21.686 -6.674 -35.791 1.00 56.81 244 ALA A CA 1
ATOM 1934 C C . ALA A 1 244 ? 21.436 -5.604 -36.865 1.00 56.81 244 ALA A C 1
ATOM 1936 O O . ALA A 1 244 ? 22.072 -5.649 -37.909 1.00 56.81 244 ALA A O 1
ATOM 1937 N N . ALA A 1 245 ? 20.592 -4.603 -36.597 1.00 52.50 245 ALA A N 1
ATOM 1938 C CA . ALA A 1 245 ? 20.429 -3.424 -37.451 1.00 52.50 245 ALA A CA 1
ATOM 1939 C C . ALA A 1 245 ? 21.686 -2.534 -37.453 1.00 52.50 245 ALA A C 1
ATOM 1941 O O . ALA A 1 245 ? 21.974 -1.884 -38.453 1.00 52.50 245 ALA A O 1
ATOM 1942 N N . ALA A 1 246 ? 22.465 -2.545 -36.364 1.00 48.81 246 ALA A N 1
ATOM 1943 C CA . ALA A 1 246 ? 23.814 -1.980 -36.335 1.00 48.81 246 ALA A CA 1
ATOM 1944 C C . ALA A 1 246 ? 24.858 -2.871 -37.049 1.00 48.81 246 ALA A C 1
ATOM 1946 O O . ALA A 1 246 ? 25.908 -2.373 -37.440 1.00 48.81 246 ALA A O 1
ATOM 1947 N N . GLY A 1 247 ? 24.570 -4.166 -37.237 1.00 44.34 247 GLY A N 1
ATOM 1948 C CA . GLY A 1 247 ? 25.451 -5.162 -37.861 1.00 44.34 247 GLY A CA 1
ATOM 1949 C C . GLY A 1 247 ? 25.119 -5.536 -39.314 1.00 44.34 247 GLY A C 1
ATOM 1950 O O . GLY A 1 247 ? 25.842 -6.332 -39.899 1.00 44.34 247 GLY A O 1
ATOM 1951 N N . SER A 1 248 ? 24.054 -4.987 -39.910 1.00 38.22 248 SER A N 1
ATOM 1952 C CA . SER A 1 248 ? 23.657 -5.238 -41.309 1.00 38.22 248 SER A CA 1
ATOM 1953 C C . SER A 1 248 ? 23.971 -4.080 -42.263 1.00 38.22 248 SER A C 1
ATOM 1955 O O . SER A 1 248 ? 23.513 -4.080 -43.404 1.00 38.22 248 SER A O 1
ATOM 1957 N N . ALA A 1 249 ? 24.750 -3.093 -41.820 1.00 31.58 249 ALA A N 1
ATOM 1958 C CA . ALA A 1 249 ? 25.430 -2.172 -42.721 1.00 31.58 249 ALA A CA 1
ATOM 1959 C C . ALA A 1 249 ? 26.767 -2.807 -43.139 1.00 31.58 249 ALA A C 1
ATOM 1961 O O . ALA A 1 249 ? 27.815 -2.498 -42.577 1.00 31.58 249 ALA A O 1
ATOM 1962 N N . GLU A 1 250 ? 26.726 -3.746 -44.089 1.00 32.72 250 GLU A N 1
ATOM 1963 C CA . GLU A 1 250 ? 27.949 -4.164 -44.782 1.00 32.72 250 GLU A CA 1
ATOM 1964 C C . GLU A 1 250 ? 28.539 -2.982 -45.574 1.00 32.72 250 GLU A C 1
ATOM 1966 O O . GLU A 1 250 ? 27.818 -2.065 -45.987 1.00 32.72 250 GLU A O 1
ATOM 1971 N N . PRO A 1 251 ? 29.870 -2.961 -45.725 1.00 40.69 251 PRO A N 1
ATOM 1972 C CA . PRO A 1 251 ? 30.641 -1.737 -45.760 1.00 40.69 251 PRO A CA 1
ATOM 1973 C C . PRO A 1 251 ? 30.753 -1.213 -47.187 1.00 40.69 251 PRO A C 1
ATOM 1975 O O . PRO A 1 251 ? 31.285 -1.881 -48.071 1.00 40.69 251 PRO A O 1
ATOM 1978 N N . ASN A 1 252 ? 30.340 0.031 -47.409 1.00 29.80 252 ASN A N 1
ATOM 1979 C CA . ASN A 1 252 ? 30.954 0.816 -48.466 1.00 29.80 252 ASN A CA 1
ATOM 1980 C C . ASN A 1 252 ? 31.097 2.276 -48.026 1.00 29.80 252 ASN A C 1
ATOM 1982 O O . ASN A 1 252 ? 30.151 3.055 -48.073 1.00 29.80 252 ASN A O 1
ATOM 1986 N N . LEU A 1 253 ? 32.344 2.563 -47.644 1.00 43.50 253 LEU A N 1
ATOM 1987 C CA . LEU A 1 253 ? 33.054 3.842 -47.652 1.00 43.50 253 LEU A CA 1
ATOM 1988 C C . LEU A 1 253 ? 32.698 4.877 -46.565 1.00 43.50 253 LEU A C 1
ATOM 1990 O O . LEU A 1 253 ? 31.593 5.398 -46.475 1.00 43.50 253 LEU A O 1
ATOM 1994 N N . ASP A 1 254 ? 33.747 5.186 -45.794 1.00 36.97 254 ASP A N 1
ATOM 1995 C CA . ASP A 1 254 ? 33.932 6.313 -44.874 1.00 36.97 254 ASP A CA 1
ATOM 1996 C C . ASP A 1 254 ? 33.127 6.331 -43.565 1.00 36.97 254 ASP A C 1
ATOM 1998 O O . ASP A 1 254 ? 32.281 7.180 -43.290 1.00 36.97 254 ASP A O 1
ATOM 2002 N N . SER A 1 255 ? 33.522 5.450 -42.646 1.00 31.62 255 SER A N 1
ATOM 2003 C CA . SER A 1 255 ? 33.527 5.789 -41.221 1.00 31.62 255 SER A CA 1
ATOM 2004 C C . SER A 1 255 ? 34.752 5.165 -40.562 1.00 31.62 255 SER A C 1
ATOM 2006 O O . SER A 1 255 ? 34.830 3.940 -40.451 1.00 31.62 255 SER A O 1
ATOM 2008 N N . PRO A 1 256 ? 35.750 5.968 -40.154 1.00 34.66 256 PRO A N 1
ATOM 2009 C CA . PRO A 1 256 ? 36.904 5.441 -39.461 1.00 34.66 256 PRO A CA 1
ATOM 2010 C C . PRO A 1 256 ? 36.430 5.118 -38.052 1.00 34.66 256 PRO A C 1
ATOM 2012 O O . PRO A 1 256 ? 36.147 6.042 -37.301 1.00 34.66 256 PRO A O 1
ATOM 2015 N N . LEU A 1 257 ? 36.240 3.835 -37.748 1.00 32.25 257 LEU A N 1
ATOM 2016 C CA . LEU A 1 257 ? 36.362 3.189 -36.430 1.00 32.25 257 LEU A CA 1
ATOM 2017 C C . LEU A 1 257 ? 35.641 1.829 -36.487 1.00 32.25 257 LEU A C 1
ATOM 2019 O O . LEU A 1 257 ? 34.620 1.604 -35.844 1.00 32.25 257 LEU A O 1
ATOM 2023 N N . GLY A 1 258 ? 36.193 0.911 -37.282 1.00 28.28 258 GLY A N 1
ATOM 2024 C CA . GLY A 1 258 ? 36.135 -0.516 -36.966 1.00 28.28 258 GLY A CA 1
ATOM 2025 C C . GLY A 1 258 ? 37.363 -0.883 -36.118 1.00 28.28 258 GLY A C 1
ATOM 2026 O O . GLY A 1 258 ? 38.412 -0.256 -36.291 1.00 28.28 258 GLY A O 1
ATOM 2027 N N . PRO A 1 259 ? 37.259 -1.851 -35.193 1.00 52.81 259 PRO A N 1
ATOM 2028 C CA . PRO A 1 259 ? 38.363 -2.236 -34.320 1.00 52.81 259 PRO A CA 1
ATOM 2029 C C . PRO A 1 259 ? 39.400 -3.047 -35.112 1.00 52.81 259 PRO A C 1
ATOM 2031 O O . PRO A 1 259 ? 39.045 -3.741 -36.067 1.00 52.81 259 PRO A O 1
ATOM 2034 N N . PRO A 1 260 ? 40.673 -3.035 -34.688 1.00 38.88 260 PRO A N 1
ATOM 2035 C CA . PRO A 1 260 ? 41.152 -4.302 -34.154 1.00 38.88 260 PRO A C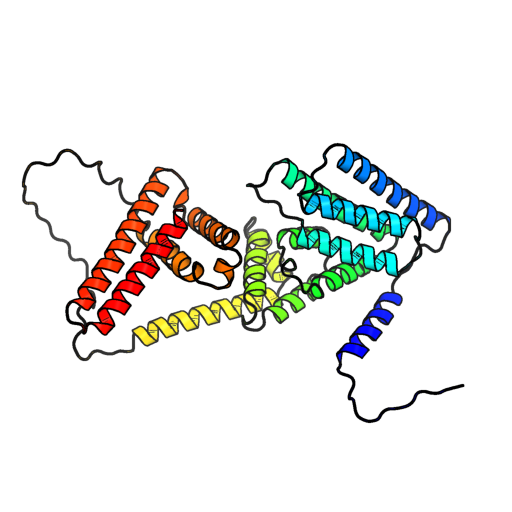A 1
ATOM 2036 C C . PRO A 1 260 ? 42.101 -4.181 -32.957 1.00 38.88 260 PRO A C 1
ATOM 2038 O O . PRO A 1 260 ? 42.810 -3.200 -32.769 1.00 38.88 260 PRO A O 1
ATOM 2041 N N . ALA A 1 261 ? 42.071 -5.269 -32.189 1.00 30.11 261 ALA A N 1
ATOM 2042 C CA . ALA A 1 261 ? 43.208 -5.969 -31.610 1.00 30.11 261 ALA A CA 1
ATOM 2043 C C . ALA A 1 261 ? 44.283 -5.136 -30.901 1.00 30.11 261 ALA A C 1
ATOM 2045 O O . ALA A 1 261 ? 45.148 -4.496 -31.490 1.00 30.11 261 ALA A O 1
ATOM 2046 N N . MET A 1 262 ? 44.258 -5.310 -29.587 1.00 38.22 262 MET A N 1
ATOM 2047 C CA . MET A 1 262 ? 45.401 -5.234 -28.701 1.00 38.22 262 MET A CA 1
ATOM 2048 C C . MET A 1 262 ? 46.587 -6.002 -29.292 1.00 38.22 262 MET A C 1
ATOM 2050 O O . MET A 1 262 ? 46.539 -7.225 -29.395 1.00 38.22 262 MET A O 1
ATOM 2054 N N . ASP A 1 263 ? 47.645 -5.275 -29.633 1.00 26.80 263 ASP A N 1
ATOM 2055 C CA . ASP A 1 263 ? 48.979 -5.844 -29.741 1.00 26.80 263 ASP A CA 1
ATOM 2056 C C . ASP A 1 263 ? 49.919 -5.044 -28.843 1.00 26.80 263 ASP A C 1
ATOM 2058 O O . ASP A 1 263 ? 49.961 -3.810 -28.853 1.00 26.80 263 ASP A O 1
ATOM 2062 N N . ALA A 1 264 ? 50.600 -5.779 -27.978 1.00 40.62 264 ALA A N 1
ATOM 2063 C CA . ALA A 1 264 ? 51.507 -5.257 -26.981 1.00 40.62 264 ALA A CA 1
ATOM 2064 C C . ALA A 1 264 ? 52.829 -4.849 -27.633 1.00 40.62 264 ALA A C 1
ATOM 2066 O O . ALA A 1 264 ? 53.422 -5.653 -28.344 1.00 40.62 264 ALA A O 1
ATOM 2067 N N . LEU A 1 265 ? 53.341 -3.654 -27.319 1.00 29.78 265 LEU A N 1
ATOM 2068 C CA . LEU A 1 265 ? 54.772 -3.350 -27.402 1.00 29.78 265 LEU A CA 1
ATOM 2069 C C . LEU A 1 265 ? 55.155 -2.036 -26.693 1.00 29.78 265 LEU A C 1
ATOM 2071 O O . LEU A 1 265 ? 54.857 -0.935 -27.137 1.00 29.78 265 LEU A O 1
ATOM 2075 N N . VAL A 1 266 ? 55.817 -2.217 -25.544 1.00 32.81 266 VAL A N 1
ATOM 2076 C CA . VAL A 1 266 ? 57.020 -1.511 -25.055 1.00 32.81 266 VAL A CA 1
ATOM 2077 C C . VAL A 1 266 ? 57.521 -0.298 -25.859 1.00 32.81 266 VAL A C 1
ATOM 2079 O O . VAL A 1 266 ? 57.910 -0.446 -27.010 1.00 32.81 266 VAL A O 1
ATOM 2082 N N . ALA A 1 267 ? 57.725 0.843 -25.184 1.00 28.06 267 ALA A N 1
ATOM 2083 C CA . ALA A 1 267 ? 59.061 1.356 -24.823 1.00 28.06 267 ALA A CA 1
ATOM 2084 C C . ALA A 1 267 ? 59.018 2.816 -24.326 1.00 28.06 267 ALA A C 1
ATOM 2086 O O . ALA A 1 267 ? 58.251 3.651 -24.792 1.00 28.06 267 ALA A O 1
ATOM 2087 N N . ALA A 1 268 ? 59.884 3.095 -23.356 1.00 35.88 268 ALA A N 1
ATOM 2088 C CA . ALA A 1 268 ? 60.067 4.359 -22.661 1.00 35.88 268 ALA A CA 1
ATOM 2089 C C . ALA A 1 268 ? 60.715 5.464 -23.513 1.00 35.88 268 ALA A C 1
ATOM 2091 O O . ALA A 1 268 ? 61.644 5.179 -24.260 1.00 35.88 268 ALA A O 1
ATOM 2092 N N . THR A 1 269 ? 60.370 6.728 -23.240 1.00 30.28 269 THR A N 1
ATOM 2093 C CA . THR A 1 269 ? 61.309 7.865 -23.324 1.00 30.28 269 THR A CA 1
ATOM 2094 C C . THR A 1 269 ? 60.947 8.943 -22.301 1.00 30.28 269 THR A C 1
ATOM 2096 O O . THR A 1 269 ? 59.799 9.367 -22.203 1.00 30.28 269 THR A O 1
ATOM 2099 N N . ALA A 1 270 ? 61.955 9.354 -21.535 1.00 34.50 270 ALA A N 1
ATOM 2100 C CA . ALA A 1 270 ? 61.907 10.276 -20.410 1.00 34.50 270 ALA A CA 1
ATOM 2101 C C . ALA A 1 270 ? 61.749 11.760 -20.802 1.00 34.50 270 ALA A C 1
ATOM 2103 O O . ALA A 1 270 ? 62.231 12.192 -21.846 1.00 34.50 270 ALA A O 1
ATOM 2104 N N . GLY A 1 271 ? 61.177 12.550 -19.887 1.00 30.70 271 GLY A N 1
ATOM 2105 C CA . GLY A 1 271 ? 61.222 14.016 -19.863 1.00 30.70 271 GLY A CA 1
ATOM 2106 C C . GLY A 1 271 ? 60.814 14.533 -18.469 1.00 30.70 271 GLY A C 1
ATOM 2107 O O . GLY A 1 271 ? 59.816 14.044 -17.942 1.00 30.70 271 GLY A O 1
ATOM 2108 N N . PRO A 1 272 ? 61.578 15.437 -17.818 1.00 41.97 272 PRO A N 1
ATOM 2109 C CA . PRO A 1 272 ? 61.451 15.701 -16.386 1.00 41.97 272 PRO A CA 1
ATOM 2110 C C . PRO A 1 272 ? 60.542 16.898 -16.063 1.00 41.97 272 PRO A C 1
ATOM 2112 O O . PRO A 1 272 ? 60.579 17.916 -16.747 1.00 41.97 272 PRO A O 1
ATOM 2115 N N . GLY A 1 273 ? 59.835 16.811 -14.932 1.00 37.38 273 GLY A N 1
ATOM 2116 C CA . GLY A 1 273 ? 59.449 17.985 -14.141 1.00 37.38 273 GLY A CA 1
ATOM 2117 C C . GLY A 1 273 ? 57.962 18.335 -14.102 1.00 37.38 273 GLY A C 1
ATOM 2118 O O . GLY A 1 273 ? 57.559 19.313 -14.715 1.00 37.38 273 GLY A O 1
ATOM 2119 N N . VAL A 1 274 ? 57.183 17.620 -13.283 1.00 40.16 274 VAL A N 1
ATOM 2120 C CA . VAL A 1 274 ? 55.947 18.120 -12.642 1.00 40.16 274 VAL A CA 1
ATOM 2121 C C . VAL A 1 274 ? 55.833 17.425 -11.264 1.00 40.16 274 VAL A C 1
ATOM 2123 O O . VAL A 1 274 ? 56.122 16.228 -11.192 1.00 40.16 274 VAL A O 1
ATOM 2126 N N . PRO A 1 275 ? 55.507 18.133 -10.159 1.00 37.84 275 PRO A N 1
ATOM 2127 C CA . PRO A 1 275 ? 55.379 17.558 -8.808 1.00 37.84 275 PRO A CA 1
ATOM 2128 C C . PRO A 1 275 ? 54.345 16.418 -8.758 1.00 37.84 275 PRO A C 1
ATOM 2130 O O . PRO A 1 275 ? 53.481 16.357 -9.633 1.00 37.84 275 PRO A O 1
ATOM 2133 N N . PRO A 1 276 ? 54.419 15.498 -7.774 1.00 36.34 276 PRO A N 1
ATOM 2134 C CA . PRO A 1 276 ? 53.709 14.229 -7.841 1.00 36.34 276 PRO A CA 1
ATOM 2135 C C . PRO A 1 276 ? 52.199 14.465 -7.807 1.00 36.34 276 PRO A C 1
ATOM 2137 O O . PRO A 1 276 ? 51.629 14.798 -6.768 1.00 36.34 276 PRO A O 1
ATOM 2140 N N . ALA A 1 277 ? 51.549 14.272 -8.955 1.00 39.06 277 ALA A N 1
ATOM 2141 C CA . ALA A 1 277 ? 50.144 13.924 -8.972 1.00 39.06 277 ALA A CA 1
ATOM 2142 C C . ALA A 1 277 ? 50.002 12.618 -8.187 1.00 39.06 277 ALA A C 1
ATOM 2144 O O . ALA A 1 277 ? 50.783 11.680 -8.374 1.00 39.06 277 ALA A O 1
ATOM 2145 N N . VAL A 1 278 ? 49.041 12.609 -7.266 1.00 38.38 278 VAL A N 1
ATOM 2146 C CA . VAL A 1 278 ? 48.579 11.428 -6.540 1.00 38.38 278 VAL A CA 1
ATOM 2147 C C . VAL A 1 278 ? 48.543 10.253 -7.516 1.00 38.38 278 VAL A C 1
ATOM 2149 O O . VAL A 1 278 ? 47.956 10.361 -8.592 1.00 38.38 278 VAL A O 1
ATOM 2152 N N . GLN A 1 279 ? 49.253 9.180 -7.165 1.00 31.61 279 GLN A N 1
ATOM 2153 C CA . GLN A 1 279 ? 49.291 7.937 -7.933 1.00 31.61 279 GLN A CA 1
ATOM 2154 C C . GLN A 1 279 ? 47.856 7.578 -8.345 1.00 31.61 279 GLN A C 1
ATOM 2156 O O . GLN A 1 279 ? 46.981 7.646 -7.477 1.00 31.61 279 GLN A O 1
ATOM 2161 N N . PRO A 1 280 ? 47.572 7.227 -9.615 1.00 40.03 280 PRO A N 1
ATOM 2162 C CA . PRO A 1 280 ? 46.264 6.696 -9.950 1.00 40.03 280 PRO A CA 1
ATOM 2163 C C . PRO A 1 280 ? 46.099 5.429 -9.115 1.00 40.03 280 PRO A C 1
ATOM 2165 O O . PRO A 1 280 ? 46.793 4.434 -9.336 1.00 40.03 280 PRO A O 1
ATOM 2168 N N . ALA A 1 281 ? 45.249 5.517 -8.088 1.00 43.19 281 ALA A N 1
ATOM 2169 C CA . ALA A 1 281 ? 44.768 4.365 -7.354 1.00 43.19 281 ALA A CA 1
ATOM 2170 C C . ALA A 1 281 ? 44.341 3.352 -8.412 1.00 43.19 281 ALA A C 1
ATOM 2172 O O . ALA A 1 281 ? 43.602 3.721 -9.326 1.00 43.19 281 ALA A O 1
ATOM 2173 N N . ALA A 1 282 ? 44.919 2.151 -8.349 1.00 44.34 282 ALA A N 1
ATOM 2174 C CA . ALA A 1 282 ? 44.743 1.103 -9.341 1.00 44.34 282 ALA A CA 1
ATOM 2175 C C . ALA A 1 282 ? 43.266 1.031 -9.741 1.00 44.34 282 ALA A C 1
ATOM 2177 O O . ALA A 1 282 ? 42.416 0.669 -8.927 1.00 44.34 282 ALA A O 1
ATOM 2178 N N . GLU A 1 283 ? 42.955 1.489 -10.955 1.00 54.25 283 GLU A N 1
ATOM 2179 C CA . GLU A 1 283 ? 41.577 1.578 -11.410 1.00 54.25 283 GLU A CA 1
ATOM 2180 C C . GLU A 1 283 ? 41.058 0.149 -11.534 1.00 54.25 283 GLU A C 1
ATOM 2182 O O . GLU A 1 283 ? 41.492 -0.607 -12.402 1.00 54.25 283 GLU A O 1
ATOM 2187 N N . GLU A 1 284 ? 40.179 -0.236 -10.608 1.00 54.72 284 GLU A N 1
ATOM 2188 C CA . GLU A 1 284 ? 39.536 -1.546 -10.604 1.00 54.72 284 GLU A CA 1
ATOM 2189 C C . GLU A 1 284 ? 38.930 -1.816 -11.994 1.00 54.72 284 GLU A C 1
ATOM 2191 O O . GLU A 1 284 ? 38.065 -1.047 -12.449 1.00 54.72 284 GLU A O 1
ATOM 2196 N N . PRO A 1 285 ? 39.372 -2.878 -12.693 1.00 57.53 285 PRO A N 1
ATOM 2197 C CA . PRO A 1 285 ? 38.873 -3.186 -14.023 1.00 57.53 285 PRO A CA 1
ATOM 2198 C C . PRO A 1 285 ? 37.351 -3.384 -13.962 1.00 57.53 285 PRO A C 1
ATOM 2200 O O . PRO A 1 285 ? 36.843 -4.212 -13.209 1.00 57.53 285 PRO A O 1
ATOM 2203 N N . GLY A 1 286 ? 36.615 -2.576 -14.731 1.00 75.75 286 GLY A N 1
ATOM 2204 C CA . GLY A 1 286 ? 35.146 -2.579 -14.771 1.00 75.75 286 GLY A CA 1
ATOM 2205 C C . GLY A 1 286 ? 34.454 -1.418 -14.041 1.00 75.75 286 GLY A C 1
ATOM 2206 O O . GLY A 1 286 ? 33.228 -1.327 -14.092 1.00 75.75 286 GLY A O 1
ATOM 2207 N N . MET A 1 287 ? 35.182 -0.497 -13.391 1.00 80.62 287 MET A N 1
ATOM 2208 C CA . MET A 1 287 ? 34.589 0.744 -12.850 1.00 80.62 287 MET A CA 1
ATOM 2209 C C . MET A 1 287 ? 34.019 1.634 -13.971 1.00 80.62 287 MET A C 1
ATOM 2211 O O . MET A 1 287 ? 32.922 2.173 -13.833 1.00 80.62 287 MET A O 1
ATOM 2215 N N . SER A 1 288 ? 34.725 1.729 -15.103 1.00 84.38 288 SER A N 1
ATOM 2216 C CA . SER A 1 288 ? 34.315 2.529 -16.269 1.00 84.38 288 SER A CA 1
ATOM 2217 C C . SER A 1 288 ? 32.975 2.079 -16.847 1.00 84.38 288 SER A C 1
ATOM 2219 O O . SER A 1 288 ? 32.093 2.904 -17.070 1.00 84.38 288 SER A O 1
ATOM 2221 N N . ASP A 1 289 ? 32.788 0.768 -17.015 1.00 88.38 289 ASP A N 1
ATOM 2222 C CA . ASP A 1 289 ? 31.554 0.204 -17.571 1.00 88.38 289 ASP A CA 1
ATOM 2223 C C . ASP A 1 289 ? 30.356 0.480 -16.656 1.00 88.38 289 ASP A C 1
ATOM 2225 O O . ASP A 1 289 ? 29.269 0.829 -17.114 1.00 88.38 289 ASP A O 1
ATOM 2229 N N . LYS A 1 290 ? 30.562 0.385 -15.336 1.00 90.75 290 LYS A N 1
ATOM 2230 C CA . LYS A 1 290 ? 29.536 0.718 -14.338 1.00 90.75 290 LYS A CA 1
ATOM 2231 C C . LYS A 1 290 ? 29.158 2.195 -14.405 1.00 90.75 290 LYS A C 1
ATOM 2233 O O . LYS A 1 290 ? 27.973 2.513 -14.397 1.00 90.75 290 LYS A O 1
ATOM 2238 N N . VAL A 1 291 ? 30.148 3.084 -14.490 1.00 92.12 291 VAL A N 1
ATOM 2239 C CA . VAL A 1 291 ? 29.932 4.531 -14.635 1.00 92.12 291 VAL A CA 1
ATOM 2240 C C . VAL A 1 291 ? 29.142 4.831 -15.909 1.00 92.12 291 VAL A C 1
ATOM 2242 O O . VAL A 1 291 ? 28.183 5.597 -15.854 1.00 92.12 291 VAL A O 1
ATOM 2245 N N . GLU A 1 292 ? 29.479 4.186 -17.029 1.00 89.19 292 GLU A N 1
ATOM 2246 C CA . GLU A 1 292 ? 28.763 4.375 -18.293 1.00 89.19 292 GLU A CA 1
ATOM 2247 C C . GLU A 1 292 ? 27.296 3.944 -18.192 1.00 89.19 292 GLU A C 1
ATOM 2249 O O . GLU A 1 292 ? 26.407 4.680 -18.624 1.00 89.19 292 GLU A O 1
ATOM 2254 N N . ILE A 1 293 ? 27.034 2.773 -17.603 1.00 92.88 293 ILE A N 1
ATOM 2255 C CA . ILE A 1 293 ? 25.675 2.250 -17.406 1.00 92.88 293 ILE A CA 1
ATOM 2256 C C . ILE A 1 293 ? 24.844 3.235 -16.579 1.00 92.88 293 ILE A C 1
ATOM 2258 O O . ILE A 1 293 ? 23.759 3.634 -17.000 1.00 92.88 293 ILE A O 1
ATOM 2262 N N . ILE A 1 294 ? 25.380 3.659 -15.434 1.00 94.31 294 ILE A N 1
ATOM 2263 C CA . ILE A 1 294 ? 24.718 4.564 -14.490 1.00 94.31 294 ILE A CA 1
ATOM 2264 C C . ILE A 1 294 ? 24.430 5.916 -15.153 1.00 94.31 294 ILE A C 1
ATOM 2266 O O . ILE A 1 294 ? 23.300 6.403 -15.113 1.00 94.31 294 ILE A O 1
ATOM 2270 N N . LEU A 1 295 ? 25.428 6.522 -15.800 1.00 92.12 295 LEU A N 1
ATOM 2271 C CA . LEU A 1 295 ? 25.280 7.839 -16.415 1.00 92.12 295 LEU A CA 1
ATOM 2272 C C . LEU A 1 295 ? 24.284 7.804 -17.583 1.00 92.12 295 LEU A C 1
ATOM 2274 O O . LEU A 1 295 ? 23.457 8.705 -17.725 1.00 92.12 295 LEU A O 1
ATOM 2278 N N . ARG A 1 296 ? 24.316 6.742 -18.395 1.00 90.88 296 ARG A N 1
ATOM 2279 C CA . ARG A 1 296 ? 23.382 6.544 -19.509 1.00 90.88 296 ARG A CA 1
ATOM 2280 C C . ARG A 1 296 ? 21.945 6.379 -19.025 1.00 90.88 296 ARG A C 1
ATOM 2282 O O . ARG A 1 296 ? 21.047 6.983 -19.613 1.00 90.88 296 ARG A O 1
ATOM 2289 N N . GLU A 1 297 ? 21.734 5.599 -17.968 1.00 92.94 297 GLU A N 1
ATOM 2290 C CA . GLU A 1 297 ? 20.407 5.414 -17.380 1.00 92.94 297 GLU A CA 1
ATOM 2291 C C . GLU A 1 297 ? 19.876 6.731 -16.808 1.00 92.94 297 GLU A C 1
ATOM 2293 O O . GLU A 1 297 ? 18.744 7.121 -17.098 1.00 92.94 297 GLU A O 1
ATOM 2298 N N . TRP A 1 298 ? 20.717 7.475 -16.080 1.00 93.88 298 TRP A N 1
ATOM 2299 C CA . TRP A 1 298 ? 20.335 8.775 -15.537 1.00 93.88 298 TRP A CA 1
ATOM 2300 C C . TRP A 1 298 ? 19.931 9.762 -16.633 1.00 93.88 298 TRP A C 1
ATOM 2302 O O . TRP A 1 298 ? 18.889 10.402 -16.527 1.00 93.88 298 TRP A O 1
ATOM 2312 N N . ILE A 1 299 ? 20.705 9.865 -17.717 1.00 90.25 299 ILE A N 1
ATOM 2313 C CA . ILE A 1 299 ? 20.372 10.737 -18.854 1.00 90.25 299 ILE A CA 1
ATOM 2314 C C . ILE A 1 299 ? 19.037 10.323 -19.493 1.00 90.25 299 ILE A C 1
ATOM 2316 O O . ILE A 1 299 ? 18.243 11.185 -19.878 1.00 90.25 299 ILE A O 1
ATOM 2320 N N . GLY A 1 300 ? 18.774 9.017 -19.596 1.00 87.69 300 GLY A N 1
ATOM 2321 C CA . GLY A 1 300 ? 17.509 8.484 -20.100 1.00 87.69 300 GLY A CA 1
ATOM 2322 C C . GLY A 1 300 ? 16.322 8.823 -19.198 1.00 87.69 300 GLY A C 1
ATOM 2323 O O . GLY A 1 300 ? 15.261 9.196 -19.695 1.00 87.69 300 GLY A O 1
ATOM 2324 N N . LEU A 1 301 ? 16.512 8.747 -17.880 1.00 89.25 301 LEU A N 1
ATOM 2325 C CA . LEU A 1 301 ? 15.478 8.982 -16.877 1.00 89.25 301 LEU A CA 1
ATOM 2326 C C . LEU A 1 301 ? 15.204 10.475 -16.637 1.00 89.25 301 LEU A C 1
ATOM 2328 O O . LEU A 1 301 ? 14.040 10.873 -16.569 1.00 89.25 301 LEU A O 1
ATOM 2332 N N . CYS A 1 302 ? 16.253 11.297 -16.536 1.00 88.69 302 CYS A N 1
ATOM 2333 C CA . CYS A 1 302 ? 16.240 12.691 -16.068 1.00 88.69 302 CYS A CA 1
ATOM 2334 C C . CYS A 1 302 ? 15.238 13.582 -16.819 1.00 88.69 302 CYS A C 1
ATOM 2336 O O . CYS A 1 302 ? 14.616 14.473 -16.236 1.00 88.69 302 CYS A O 1
ATOM 2338 N N . TYR A 1 303 ? 15.018 13.311 -18.105 1.00 86.75 303 TYR A N 1
ATOM 2339 C CA . TYR A 1 303 ? 14.134 14.107 -18.960 1.00 86.75 303 TYR A CA 1
ATOM 2340 C C . TYR A 1 303 ? 12.773 13.458 -19.233 1.00 86.75 303 TYR A C 1
ATOM 2342 O O . TYR A 1 303 ? 11.980 13.984 -20.014 1.00 86.75 303 TYR A O 1
ATOM 2350 N N . THR A 1 304 ? 12.459 12.337 -18.579 1.00 86.88 304 THR A N 1
ATOM 2351 C CA . THR A 1 304 ? 11.133 11.724 -18.698 1.00 86.88 304 THR A CA 1
ATOM 2352 C C . THR A 1 304 ? 10.069 12.569 -17.987 1.00 86.88 304 THR A C 1
ATOM 2354 O O . THR A 1 304 ? 10.335 13.145 -16.928 1.00 86.88 304 THR A O 1
ATOM 2357 N N . PRO A 1 305 ? 8.818 12.601 -18.488 1.00 74.31 305 PRO A N 1
ATOM 2358 C CA . PRO A 1 305 ? 7.718 13.270 -17.792 1.00 74.31 305 PRO A CA 1
ATOM 2359 C C . PRO A 1 305 ? 7.501 12.751 -16.363 1.00 74.31 305 PRO A C 1
ATOM 2361 O O . PRO A 1 305 ? 7.062 13.503 -15.494 1.00 74.31 305 PRO A O 1
ATOM 2364 N N . MET A 1 306 ? 7.821 11.476 -16.109 1.00 78.44 306 MET A N 1
ATOM 2365 C CA . MET A 1 306 ? 7.738 10.874 -14.777 1.00 78.44 306 MET A CA 1
ATOM 2366 C C . MET A 1 306 ? 8.797 11.441 -13.827 1.00 78.44 306 MET A C 1
ATOM 2368 O O . MET A 1 306 ? 8.448 11.870 -12.728 1.00 78.44 306 MET A O 1
ATOM 2372 N N . ALA A 1 307 ? 10.059 11.524 -14.263 1.00 81.31 307 ALA A N 1
ATOM 2373 C CA . ALA A 1 307 ? 11.131 12.111 -13.461 1.00 81.31 307 ALA A CA 1
ATOM 2374 C C . ALA A 1 307 ? 10.923 13.611 -13.218 1.00 81.31 307 ALA A C 1
ATOM 2376 O O . ALA A 1 307 ? 11.200 14.101 -12.129 1.00 81.31 307 ALA A O 1
ATOM 2377 N N . GLN A 1 308 ? 10.361 14.338 -14.188 1.00 82.94 308 GLN A N 1
ATOM 2378 C CA . GLN A 1 308 ? 10.047 15.763 -14.030 1.00 82.94 308 GLN A CA 1
ATOM 2379 C C . GLN A 1 308 ? 8.899 16.013 -13.036 1.00 82.94 308 GLN A C 1
ATOM 2381 O O . GLN A 1 308 ? 8.901 17.020 -12.333 1.00 82.94 308 GLN A O 1
ATOM 2386 N N . ARG A 1 309 ? 7.924 15.095 -12.941 1.00 82.69 309 ARG A N 1
ATOM 2387 C CA . ARG A 1 309 ? 6.836 15.174 -11.948 1.00 82.69 309 ARG A CA 1
ATOM 2388 C C . ARG A 1 309 ? 7.293 14.784 -10.545 1.00 82.69 309 ARG A C 1
ATOM 2390 O O . ARG A 1 309 ? 6.870 15.417 -9.584 1.00 82.69 309 ARG A O 1
ATOM 2397 N N . ASN A 1 310 ? 8.156 13.773 -10.435 1.00 85.88 310 ASN A N 1
ATOM 2398 C CA . ASN A 1 310 ? 8.627 13.221 -9.164 1.00 85.88 310 ASN A CA 1
ATOM 2399 C C . ASN A 1 310 ? 10.168 13.137 -9.117 1.00 85.88 310 ASN A C 1
ATOM 2401 O O . ASN A 1 310 ? 10.723 12.037 -9.072 1.00 85.88 310 ASN A O 1
ATOM 2405 N N . PRO A 1 311 ? 10.885 14.277 -9.082 1.00 84.88 311 PRO A N 1
ATOM 2406 C CA . PRO A 1 311 ? 12.348 14.296 -9.200 1.00 84.88 311 PRO A CA 1
ATOM 2407 C C . PRO A 1 311 ? 13.054 13.578 -8.046 1.00 84.88 311 PRO A C 1
ATOM 2409 O O . PRO A 1 311 ? 14.088 12.950 -8.248 1.00 84.88 311 PRO A O 1
ATOM 2412 N N . LYS A 1 312 ? 12.463 13.604 -6.844 1.00 83.88 312 LYS A N 1
ATOM 2413 C CA . LYS A 1 312 ? 12.998 12.901 -5.668 1.00 83.88 312 LYS A CA 1
ATOM 2414 C C . LYS A 1 312 ? 12.960 11.380 -5.822 1.00 83.88 312 LYS A C 1
ATOM 2416 O O . LYS A 1 312 ? 13.900 10.716 -5.412 1.00 83.88 312 LYS A O 1
ATOM 2421 N N . GLU A 1 313 ? 11.902 10.847 -6.430 1.00 86.38 313 GLU A N 1
ATOM 2422 C CA . GLU A 1 313 ? 11.752 9.405 -6.657 1.00 86.38 313 GLU A CA 1
ATOM 2423 C C . GLU A 1 313 ? 12.715 8.923 -7.748 1.00 86.38 313 GLU A C 1
ATOM 2425 O O . GLU A 1 313 ? 13.373 7.900 -7.590 1.00 86.38 313 GLU A O 1
ATOM 2430 N N . ALA A 1 314 ? 12.855 9.694 -8.832 1.00 86.31 314 ALA A N 1
ATOM 2431 C CA . ALA A 1 314 ? 13.824 9.399 -9.885 1.00 86.31 314 ALA A CA 1
ATOM 2432 C C . ALA A 1 314 ? 15.268 9.420 -9.357 1.00 86.31 314 ALA A C 1
ATOM 2434 O O . ALA A 1 314 ? 16.050 8.522 -9.664 1.00 86.31 314 ALA A O 1
ATOM 2435 N N . LEU A 1 315 ? 15.608 10.405 -8.517 1.00 89.81 315 LEU A N 1
ATOM 2436 C CA . LEU A 1 315 ? 16.915 10.467 -7.866 1.00 89.81 315 LEU A CA 1
ATOM 2437 C C . LEU A 1 315 ? 17.124 9.287 -6.908 1.00 89.81 315 LEU A C 1
ATOM 2439 O O . LEU A 1 315 ? 18.186 8.675 -6.919 1.00 89.81 315 LEU A O 1
ATOM 2443 N N . PHE A 1 316 ? 16.110 8.925 -6.119 1.00 88.44 316 PHE A N 1
ATOM 2444 C CA . PHE A 1 316 ? 16.181 7.771 -5.224 1.00 88.44 316 PHE A CA 1
ATOM 2445 C C . PHE A 1 316 ? 16.455 6.468 -5.988 1.00 88.44 316 PHE A C 1
ATOM 2447 O O . PHE A 1 316 ? 17.356 5.718 -5.616 1.00 88.44 316 PHE A O 1
ATOM 2454 N N . GLN A 1 317 ? 15.753 6.227 -7.101 1.00 89.62 317 GLN A N 1
ATOM 2455 C CA . GLN A 1 317 ? 16.020 5.079 -7.977 1.00 89.62 317 GLN A CA 1
ATOM 2456 C C . GLN A 1 317 ? 17.465 5.073 -8.489 1.00 89.62 317 GLN A C 1
ATOM 2458 O O . GLN A 1 317 ? 18.106 4.020 -8.521 1.00 89.62 317 GLN A O 1
ATOM 2463 N N . MET A 1 318 ? 17.993 6.249 -8.830 1.00 94.38 318 MET A N 1
ATOM 2464 C CA . MET A 1 318 ? 19.371 6.394 -9.283 1.00 94.38 318 MET A CA 1
ATOM 2465 C C . MET A 1 318 ? 20.384 6.079 -8.177 1.00 94.38 318 MET A C 1
ATOM 2467 O O . MET A 1 318 ? 21.350 5.357 -8.412 1.00 94.38 318 MET A O 1
ATOM 2471 N N . ILE A 1 319 ? 20.135 6.546 -6.951 1.00 92.25 319 ILE A N 1
ATOM 2472 C CA . ILE A 1 319 ? 20.979 6.263 -5.782 1.00 92.25 319 ILE A CA 1
ATOM 2473 C C . ILE A 1 319 ? 21.006 4.761 -5.480 1.00 92.25 319 ILE A C 1
ATOM 2475 O O . ILE A 1 319 ? 22.079 4.219 -5.217 1.00 92.25 319 ILE A O 1
ATOM 2479 N N . VAL A 1 320 ? 19.864 4.067 -5.568 1.00 89.25 320 VAL A N 1
ATOM 2480 C CA . VAL A 1 320 ? 19.814 2.603 -5.401 1.00 89.25 320 VAL A CA 1
ATOM 2481 C C . VAL A 1 320 ? 20.660 1.908 -6.468 1.00 89.25 320 VAL A C 1
ATOM 2483 O O . VAL A 1 320 ? 21.478 1.057 -6.132 1.00 89.25 320 VAL A O 1
ATOM 2486 N N . MET A 1 321 ? 20.546 2.313 -7.737 1.00 90.31 321 MET A N 1
ATOM 2487 C CA . MET A 1 321 ? 21.381 1.766 -8.812 1.00 90.31 321 MET A CA 1
ATOM 2488 C C . MET A 1 321 ? 22.879 1.999 -8.548 1.00 90.31 321 MET A C 1
ATOM 2490 O O . MET A 1 321 ? 23.694 1.089 -8.696 1.00 90.31 321 MET A O 1
ATOM 2494 N N . MET A 1 322 ? 23.257 3.201 -8.114 1.00 94.44 322 MET A N 1
ATOM 2495 C CA . MET A 1 322 ? 24.643 3.534 -7.772 1.00 94.44 322 MET A CA 1
ATOM 2496 C C . MET A 1 322 ? 25.162 2.721 -6.572 1.00 94.44 322 MET A C 1
ATOM 2498 O O . MET A 1 322 ? 26.326 2.306 -6.544 1.00 94.44 322 MET A O 1
ATOM 2502 N N . HIS A 1 323 ? 24.299 2.443 -5.595 1.00 90.88 323 HIS A N 1
ATOM 2503 C CA . HIS A 1 323 ? 24.615 1.567 -4.474 1.00 90.88 323 HIS A CA 1
ATOM 2504 C C . HIS A 1 323 ? 24.822 0.111 -4.930 1.00 90.88 323 HIS A C 1
ATOM 2506 O O . HIS A 1 323 ? 25.833 -0.492 -4.575 1.00 90.88 323 HIS A O 1
ATOM 2512 N N . ASP A 1 324 ? 23.935 -0.425 -5.773 1.00 89.56 324 ASP A N 1
ATOM 2513 C CA . ASP A 1 324 ? 24.002 -1.803 -6.287 1.00 89.56 324 ASP A CA 1
ATOM 2514 C C . ASP A 1 324 ? 25.246 -2.054 -7.148 1.00 89.56 324 ASP A C 1
ATOM 2516 O O . ASP A 1 324 ? 25.884 -3.105 -7.059 1.00 89.56 324 ASP A O 1
ATOM 2520 N N . HIS A 1 325 ? 25.652 -1.066 -7.947 1.00 89.44 325 HIS A N 1
ATOM 2521 C CA . HIS A 1 325 ? 26.906 -1.127 -8.701 1.00 89.44 325 HIS A CA 1
ATOM 2522 C C . HIS A 1 325 ? 28.158 -0.952 -7.822 1.00 89.44 325 HIS A C 1
ATOM 2524 O O . HIS A 1 325 ? 29.285 -1.161 -8.292 1.00 89.44 325 HIS A O 1
ATOM 2530 N N . GLY A 1 326 ? 27.975 -0.600 -6.547 1.00 89.81 326 GLY A N 1
ATOM 2531 C CA . GLY A 1 326 ? 29.042 -0.431 -5.570 1.00 89.81 326 GLY A CA 1
ATOM 2532 C C . GLY A 1 326 ? 29.888 0.821 -5.792 1.00 89.81 326 GLY A C 1
ATOM 2533 O O . GLY A 1 326 ? 31.034 0.862 -5.342 1.00 89.81 326 GLY A O 1
ATOM 2534 N N . VAL A 1 327 ? 29.361 1.830 -6.497 1.00 91.94 327 VAL A N 1
ATOM 2535 C CA . VAL A 1 327 ? 30.077 3.101 -6.722 1.00 91.94 327 VAL A CA 1
ATOM 2536 C C . VAL A 1 327 ? 29.948 4.056 -5.529 1.00 91.94 327 VAL A C 1
ATOM 2538 O O . VAL A 1 327 ? 30.737 4.985 -5.401 1.00 91.94 327 VAL A O 1
ATOM 2541 N N . LEU A 1 328 ? 29.006 3.782 -4.616 1.00 92.69 328 LEU A N 1
ATOM 2542 C CA . LEU A 1 328 ? 28.800 4.520 -3.361 1.00 92.69 328 LEU A CA 1
ATOM 2543 C C . LEU A 1 328 ? 29.413 3.838 -2.124 1.00 92.69 328 LEU A C 1
ATOM 2545 O O . LEU A 1 328 ? 29.185 4.285 -1.006 1.00 92.69 328 LEU A O 1
ATOM 2549 N N . SER A 1 329 ? 30.175 2.749 -2.283 1.00 88.06 329 SER A N 1
ATOM 2550 C CA . SER A 1 329 ? 30.641 1.928 -1.147 1.00 88.06 329 SER A CA 1
ATOM 2551 C C . SER A 1 329 ? 31.759 2.559 -0.300 1.00 88.06 329 SER A C 1
ATOM 2553 O O . SER A 1 329 ? 32.241 1.917 0.630 1.00 88.06 329 SER A O 1
ATOM 2555 N N . GLY A 1 330 ? 32.207 3.772 -0.627 1.00 87.56 330 GLY A N 1
ATOM 2556 C CA . GLY A 1 330 ? 33.216 4.516 0.127 1.00 87.56 330 GLY A CA 1
ATOM 2557 C C . GLY A 1 330 ? 33.665 5.782 -0.600 1.00 87.56 330 GLY A C 1
ATOM 2558 O O . GLY A 1 330 ? 33.522 5.879 -1.820 1.00 87.56 330 GLY A O 1
ATOM 2559 N N . ASP A 1 331 ? 34.235 6.734 0.141 1.00 86.75 331 ASP A N 1
ATOM 2560 C CA . ASP A 1 331 ? 34.609 8.065 -0.368 1.00 86.75 331 ASP A CA 1
ATOM 2561 C C . ASP A 1 331 ? 35.569 8.013 -1.565 1.00 86.75 331 ASP A C 1
ATOM 2563 O O . ASP A 1 331 ? 35.463 8.822 -2.487 1.00 86.75 331 ASP A O 1
ATOM 2567 N N . GLU A 1 332 ? 36.472 7.029 -1.599 1.00 88.56 332 GLU A N 1
ATOM 2568 C CA . GLU A 1 332 ? 37.397 6.818 -2.718 1.00 88.56 332 GLU A CA 1
ATOM 2569 C C . GLU A 1 332 ? 36.655 6.400 -3.998 1.00 88.56 332 GLU A C 1
ATOM 2571 O O . GLU A 1 332 ? 36.891 6.964 -5.067 1.00 88.56 332 GLU A O 1
ATOM 2576 N N . LYS A 1 333 ? 35.677 5.490 -3.883 1.00 86.31 333 LYS A N 1
ATOM 2577 C CA . LYS A 1 333 ? 34.839 5.056 -5.013 1.00 86.31 333 LYS A CA 1
ATOM 2578 C C . LYS A 1 333 ? 33.880 6.145 -5.473 1.00 86.31 333 LYS A C 1
ATOM 2580 O O . LYS A 1 333 ? 33.678 6.293 -6.674 1.00 86.31 333 LYS A O 1
ATOM 2585 N N . ILE A 1 334 ? 33.347 6.934 -4.541 1.00 92.06 334 ILE A N 1
ATOM 2586 C CA . ILE A 1 334 ? 32.521 8.104 -4.856 1.00 92.06 334 ILE A CA 1
ATOM 2587 C C . ILE A 1 334 ? 33.356 9.129 -5.631 1.00 92.06 334 ILE A C 1
ATOM 2589 O O . ILE A 1 334 ? 32.938 9.603 -6.687 1.00 92.06 334 ILE A O 1
ATOM 2593 N N . SER A 1 335 ? 34.567 9.425 -5.157 1.00 89.56 335 SER A N 1
ATOM 2594 C CA . SER A 1 335 ? 35.489 10.352 -5.823 1.00 89.56 335 SER A CA 1
ATOM 2595 C C . SER A 1 335 ? 35.868 9.862 -7.222 1.00 89.56 335 SER A C 1
ATOM 2597 O O . SER A 1 335 ? 35.844 10.633 -8.183 1.00 89.56 335 SER A O 1
ATOM 2599 N N . GLN A 1 336 ? 36.159 8.565 -7.360 1.00 89.62 336 GLN A N 1
ATOM 2600 C CA . GLN A 1 336 ? 36.442 7.934 -8.645 1.00 89.62 336 GLN A CA 1
ATOM 2601 C C . GLN A 1 336 ? 35.224 7.982 -9.580 1.00 89.62 336 GLN A C 1
ATOM 2603 O O . GLN A 1 336 ? 35.370 8.346 -10.741 1.00 89.62 336 GLN A O 1
ATOM 2608 N N . PHE A 1 337 ? 34.020 7.702 -9.080 1.00 93.31 337 PHE A N 1
ATOM 2609 C CA . PHE A 1 337 ? 32.776 7.783 -9.846 1.00 93.31 337 PHE A CA 1
ATOM 2610 C C . PHE A 1 337 ? 32.527 9.190 -10.402 1.00 93.31 337 PHE A C 1
ATOM 2612 O O . PHE A 1 337 ? 32.270 9.345 -11.595 1.00 93.31 337 PHE A O 1
ATOM 2619 N N . ILE A 1 338 ? 32.644 10.224 -9.564 1.00 93.00 338 ILE A N 1
ATOM 2620 C CA . ILE A 1 338 ? 32.432 11.621 -9.976 1.00 93.00 338 ILE A CA 1
ATOM 2621 C C . ILE A 1 338 ? 33.475 12.031 -11.024 1.00 93.00 338 ILE A C 1
ATOM 2623 O O . ILE A 1 338 ? 33.129 12.653 -12.035 1.00 93.00 338 ILE A O 1
ATOM 2627 N N . ARG A 1 339 ? 34.743 11.649 -10.816 1.00 91.31 339 ARG A N 1
ATOM 2628 C CA . ARG A 1 339 ? 35.829 11.898 -11.771 1.00 91.31 339 ARG A CA 1
ATOM 2629 C C . ARG A 1 339 ? 35.532 11.253 -13.125 1.00 91.31 339 ARG A C 1
ATOM 2631 O O . ARG A 1 339 ? 35.551 11.947 -14.136 1.00 91.31 339 ARG A O 1
ATOM 2638 N N . MET A 1 340 ? 35.174 9.972 -13.139 1.00 91.19 340 MET A N 1
ATOM 2639 C CA . MET A 1 340 ? 34.899 9.230 -14.373 1.00 91.19 340 MET A CA 1
ATOM 2640 C C . MET A 1 340 ? 33.633 9.720 -15.090 1.00 91.19 340 MET A C 1
ATOM 2642 O O . MET A 1 340 ? 33.633 9.830 -16.313 1.00 91.19 340 MET A O 1
ATOM 2646 N N . CYS A 1 341 ? 32.574 10.095 -14.361 1.00 91.88 341 CYS A N 1
ATOM 2647 C CA . CYS A 1 341 ? 31.403 10.757 -14.950 1.00 91.88 341 CYS A CA 1
ATOM 2648 C C . CYS A 1 341 ? 31.789 12.066 -15.651 1.00 91.88 341 CYS A C 1
ATOM 2650 O O . CYS A 1 341 ? 31.315 12.349 -16.754 1.00 91.88 341 CYS A O 1
ATOM 2652 N N . THR A 1 342 ? 32.672 12.850 -15.026 1.00 91.44 342 THR A N 1
ATOM 2653 C CA . THR A 1 342 ? 33.170 14.113 -15.584 1.00 91.44 342 THR A CA 1
ATOM 2654 C C . THR A 1 342 ? 33.999 13.865 -16.844 1.00 91.44 342 THR A C 1
ATOM 2656 O O . THR A 1 342 ? 33.733 14.477 -17.877 1.00 91.44 342 THR A O 1
ATOM 2659 N N . GLU A 1 343 ? 34.958 12.936 -16.790 1.00 87.25 343 GLU A N 1
ATOM 2660 C CA . GLU A 1 343 ? 35.795 12.536 -17.930 1.00 87.25 343 GLU A CA 1
ATOM 2661 C C . GLU A 1 343 ? 34.937 12.052 -19.111 1.00 87.25 343 GLU A C 1
ATOM 2663 O O . GLU A 1 343 ? 35.149 12.474 -20.247 1.00 87.25 343 GLU A O 1
ATOM 2668 N N . MET A 1 344 ? 33.904 11.252 -18.841 1.00 88.12 344 MET A N 1
ATOM 2669 C CA . MET A 1 344 ? 32.989 10.733 -19.857 1.00 88.12 344 MET A CA 1
ATOM 2670 C C . MET A 1 344 ? 32.118 11.828 -20.485 1.00 88.12 344 MET A C 1
ATOM 2672 O O . MET A 1 344 ? 31.960 11.864 -21.706 1.00 88.12 344 MET A O 1
ATOM 2676 N N . CYS A 1 345 ? 31.589 12.761 -19.686 1.00 87.44 345 CYS A N 1
ATOM 2677 C CA . CYS A 1 345 ? 30.852 13.915 -20.208 1.00 87.44 345 CYS A CA 1
ATOM 2678 C C . CYS A 1 345 ? 31.738 14.800 -21.098 1.00 87.44 345 CYS A C 1
ATOM 2680 O O . CYS A 1 345 ? 31.287 15.272 -22.146 1.00 87.44 345 CYS A O 1
ATOM 2682 N N . VAL A 1 346 ? 32.999 15.007 -20.703 1.00 86.81 346 VAL A N 1
ATOM 2683 C CA . VAL A 1 346 ? 33.988 15.763 -21.484 1.00 86.81 346 VAL A CA 1
ATOM 2684 C C . VAL A 1 346 ? 34.326 15.035 -22.784 1.00 86.81 346 VAL A C 1
ATOM 2686 O O . VAL A 1 346 ? 34.324 15.666 -23.838 1.00 86.81 346 VAL A O 1
ATOM 2689 N N . ASP A 1 347 ? 34.556 13.724 -22.748 1.00 84.88 347 ASP A N 1
ATOM 2690 C CA . ASP A 1 347 ? 34.851 12.934 -23.945 1.00 84.88 347 ASP A CA 1
ATOM 2691 C C . ASP A 1 347 ? 33.680 12.935 -24.943 1.00 84.88 347 ASP A C 1
ATOM 2693 O O . ASP A 1 347 ? 33.876 13.172 -26.137 1.00 84.88 347 ASP A O 1
ATOM 2697 N N . VAL A 1 348 ? 32.442 12.773 -24.460 1.00 83.12 348 VAL A N 1
ATOM 2698 C CA . VAL A 1 348 ? 31.231 12.887 -25.291 1.00 83.12 348 VAL A CA 1
ATOM 2699 C C . VAL A 1 348 ? 31.130 14.278 -25.917 1.00 83.12 348 VAL A C 1
ATOM 2701 O O . VAL A 1 348 ? 30.902 14.388 -27.123 1.00 83.12 348 VAL A O 1
ATOM 2704 N N . ALA A 1 349 ? 31.343 15.343 -25.139 1.00 81.50 349 ALA A N 1
ATOM 2705 C CA . ALA A 1 349 ? 31.305 16.708 -25.652 1.00 81.50 349 ALA A CA 1
ATOM 2706 C C . ALA A 1 349 ? 32.409 16.969 -26.691 1.00 81.50 349 ALA A C 1
ATOM 2708 O O . ALA A 1 349 ? 32.140 17.556 -27.738 1.00 81.50 349 ALA A O 1
ATOM 2709 N N . LEU A 1 350 ? 33.637 16.498 -26.450 1.00 80.62 350 LEU A N 1
ATOM 2710 C CA . LEU A 1 350 ? 34.758 16.644 -27.379 1.00 80.62 350 LEU A CA 1
ATOM 2711 C C . LEU A 1 350 ? 34.547 15.848 -28.667 1.00 80.62 350 LEU A C 1
ATOM 2713 O O . LEU A 1 350 ? 34.859 16.361 -29.739 1.00 80.62 350 LEU A O 1
ATOM 2717 N N . ARG A 1 351 ? 34.002 14.627 -28.598 1.00 81.31 351 ARG A N 1
ATOM 2718 C CA . ARG A 1 351 ? 33.637 13.846 -29.791 1.00 81.31 351 ARG A CA 1
ATOM 2719 C C . ARG A 1 351 ? 32.574 14.563 -30.612 1.00 81.31 351 ARG A C 1
ATOM 2721 O O . ARG A 1 351 ? 32.777 14.765 -31.803 1.00 81.31 351 ARG A O 1
ATOM 2728 N N . LEU A 1 352 ? 31.503 15.021 -29.965 1.00 76.50 352 LEU A N 1
ATOM 2729 C CA . LEU A 1 352 ? 30.425 15.772 -30.608 1.00 76.50 352 LEU A CA 1
ATOM 2730 C C . LEU A 1 352 ? 30.938 17.055 -31.286 1.00 76.50 352 LEU A C 1
ATOM 2732 O O . LEU A 1 352 ? 30.589 17.317 -32.434 1.00 76.50 352 LEU A O 1
ATOM 2736 N N . LEU A 1 353 ? 31.814 17.812 -30.619 1.00 74.19 353 LEU A N 1
ATOM 2737 C CA . LEU A 1 353 ? 32.419 19.032 -31.168 1.00 74.19 353 LEU A CA 1
ATOM 2738 C C . LEU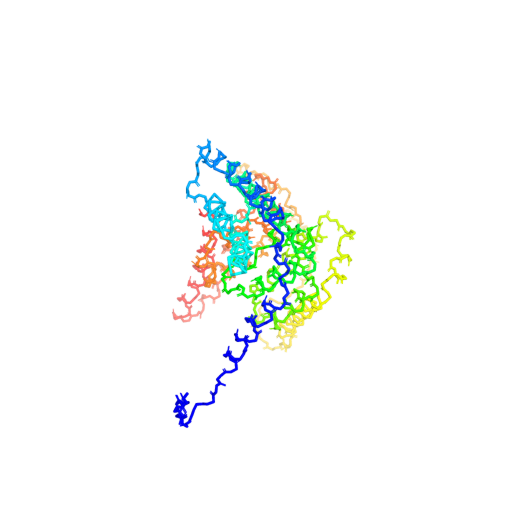 A 1 353 ? 33.431 18.752 -32.293 1.00 74.19 353 LEU A C 1
ATOM 2740 O O . LEU A 1 353 ? 33.531 19.539 -33.230 1.00 74.19 353 LEU A O 1
ATOM 2744 N N . LYS A 1 354 ? 34.168 17.635 -32.240 1.00 73.81 354 LYS A N 1
ATOM 2745 C CA . LYS A 1 354 ? 35.077 17.215 -33.322 1.00 73.81 354 LYS A CA 1
ATOM 2746 C C . LYS A 1 354 ? 34.313 16.790 -34.578 1.00 73.81 354 LYS A C 1
ATOM 2748 O O . LYS A 1 354 ? 34.765 17.088 -35.679 1.00 73.81 354 LYS A O 1
ATOM 2753 N N . THR A 1 355 ? 33.151 16.149 -34.428 1.00 66.06 355 THR A N 1
ATOM 2754 C CA . THR A 1 355 ? 32.253 15.817 -35.549 1.00 66.06 355 THR A CA 1
ATOM 2755 C C . THR A 1 355 ? 31.671 17.073 -36.222 1.00 66.06 355 THR A C 1
ATOM 2757 O O . THR A 1 355 ? 31.365 17.042 -37.409 1.00 66.06 355 THR A O 1
ATOM 2760 N N . ASP A 1 356 ? 31.577 18.195 -35.500 1.00 61.28 356 ASP A N 1
ATOM 2761 C CA . ASP A 1 356 ? 31.021 19.476 -35.974 1.00 61.28 356 ASP A CA 1
ATOM 2762 C C . ASP A 1 356 ? 32.020 20.344 -36.767 1.00 61.28 356 ASP A C 1
ATOM 2764 O O . ASP A 1 356 ? 31.628 21.306 -37.423 1.00 61.28 356 ASP A O 1
ATOM 2768 N N . ALA A 1 357 ? 33.317 20.007 -36.771 1.00 59.88 357 ALA A N 1
ATOM 2769 C CA . ALA A 1 357 ? 34.370 20.836 -37.376 1.00 59.88 357 ALA A CA 1
ATOM 2770 C C . ALA A 1 357 ? 34.266 21.004 -38.911 1.00 59.88 357 ALA A C 1
ATOM 2772 O O . ALA A 1 357 ? 34.975 21.826 -39.490 1.00 59.88 357 ALA A O 1
ATOM 2773 N N . THR A 1 358 ? 33.387 20.244 -39.574 1.00 59.22 358 THR A N 1
ATOM 2774 C CA . THR A 1 358 ? 33.133 20.298 -41.029 1.00 59.22 358 THR A CA 1
ATOM 2775 C C . THR A 1 358 ? 31.661 20.562 -41.384 1.00 59.22 358 THR A C 1
ATOM 2777 O O . THR A 1 358 ? 31.294 20.537 -42.558 1.00 59.22 358 THR A O 1
ATOM 2780 N N . ALA A 1 359 ? 30.812 20.839 -40.389 1.00 57.47 359 ALA A N 1
ATOM 2781 C CA . ALA A 1 359 ? 29.362 20.902 -40.537 1.00 57.47 359 ALA A CA 1
ATOM 2782 C C . ALA A 1 359 ? 28.821 22.347 -40.695 1.00 57.47 359 ALA A C 1
ATOM 2784 O O . ALA A 1 359 ? 29.374 23.293 -40.131 1.00 57.47 359 ALA A O 1
ATOM 2785 N N . PRO A 1 360 ? 27.726 22.567 -41.453 1.00 58.31 360 PRO A N 1
ATOM 2786 C CA . PRO A 1 360 ? 27.086 23.879 -41.584 1.00 58.31 360 PRO A CA 1
ATOM 2787 C C . PRO A 1 360 ? 26.529 24.407 -40.246 1.00 58.31 360 PRO A C 1
ATOM 2789 O O . PRO A 1 360 ? 26.091 23.644 -39.390 1.00 58.31 360 PRO A O 1
ATOM 2792 N N . VAL A 1 361 ? 26.462 25.738 -40.091 1.00 59.94 361 VAL A N 1
ATOM 2793 C CA . VAL A 1 361 ? 26.115 26.469 -38.843 1.00 59.94 361 VAL A CA 1
ATOM 2794 C C . VAL A 1 361 ? 24.830 25.979 -38.141 1.00 59.94 361 VAL A C 1
ATOM 2796 O O . VAL A 1 361 ? 24.724 26.040 -36.915 1.00 59.94 361 VAL A O 1
ATOM 2799 N N . SER A 1 362 ? 23.848 25.463 -38.886 1.00 55.91 362 SER A N 1
ATOM 2800 C CA . SER A 1 362 ? 22.609 24.890 -38.337 1.00 55.91 362 SER A CA 1
ATOM 2801 C C . SER A 1 362 ? 22.817 23.568 -37.585 1.00 55.91 362 SER A C 1
ATOM 2803 O O . SER A 1 362 ? 22.094 23.302 -36.627 1.00 55.91 362 SER A O 1
ATOM 2805 N N . GLN A 1 363 ? 23.808 22.757 -37.971 1.00 60.28 363 GLN A N 1
ATOM 2806 C CA . GLN A 1 363 ? 24.181 21.524 -37.268 1.00 60.28 363 GLN A CA 1
ATOM 2807 C C . GLN A 1 363 ? 24.970 21.824 -35.984 1.00 60.28 363 GLN A C 1
ATOM 2809 O O . GLN A 1 363 ? 24.746 21.155 -34.974 1.00 60.28 363 GLN A O 1
ATOM 2814 N N . SER A 1 364 ? 25.735 22.920 -35.955 1.00 63.28 364 SER A N 1
ATOM 2815 C CA . SER A 1 364 ? 26.502 23.329 -34.770 1.00 63.28 364 SER A CA 1
ATOM 2816 C C . SER A 1 364 ? 25.640 23.656 -33.546 1.00 63.28 364 SER A C 1
ATOM 2818 O O . SER A 1 364 ? 25.978 23.307 -32.411 1.00 63.28 364 SER A O 1
ATOM 2820 N N . ASN A 1 365 ? 24.458 24.250 -33.750 1.00 69.50 365 ASN A N 1
ATOM 2821 C CA . ASN A 1 365 ? 23.517 24.486 -32.648 1.00 69.50 365 ASN A CA 1
ATOM 2822 C C . ASN A 1 365 ? 22.939 23.180 -32.076 1.00 69.50 365 ASN A C 1
ATOM 2824 O O . ASN A 1 365 ? 22.782 23.068 -30.861 1.00 69.50 365 ASN A O 1
ATOM 2828 N N . ILE A 1 366 ? 22.682 22.175 -32.919 1.00 74.44 366 ILE A N 1
ATOM 2829 C CA . ILE A 1 366 ? 22.164 20.864 -32.492 1.00 74.44 366 ILE A CA 1
ATOM 2830 C C . ILE A 1 366 ? 23.229 20.105 -31.690 1.00 74.44 366 ILE A C 1
ATOM 2832 O O . ILE A 1 366 ? 22.922 19.522 -30.648 1.00 74.44 366 ILE A O 1
ATOM 2836 N N . VAL A 1 367 ? 24.485 20.141 -32.143 1.00 73.94 367 VAL A N 1
ATOM 2837 C CA . VAL A 1 367 ? 25.627 19.534 -31.446 1.00 73.94 367 VAL A CA 1
ATOM 2838 C C . VAL A 1 367 ? 25.808 20.166 -30.069 1.00 73.94 367 VAL A C 1
ATOM 2840 O O . VAL A 1 367 ? 25.847 19.458 -29.062 1.00 73.94 367 VAL A O 1
ATOM 2843 N N . ARG A 1 368 ? 25.823 21.502 -29.997 1.00 76.19 368 ARG A N 1
ATOM 2844 C CA . ARG A 1 368 ? 25.946 22.229 -28.728 1.00 76.19 368 ARG A CA 1
ATOM 2845 C C . ARG A 1 368 ? 24.801 21.901 -27.767 1.00 76.19 368 ARG A C 1
ATOM 2847 O O . ARG A 1 368 ? 25.036 21.692 -26.579 1.00 76.19 368 ARG A O 1
ATOM 2854 N N . GLN A 1 369 ? 23.576 21.792 -28.277 1.00 77.94 369 GLN A N 1
ATOM 2855 C CA . GLN A 1 369 ? 22.410 21.439 -27.470 1.00 77.94 369 GLN A CA 1
ATOM 2856 C C . GLN A 1 369 ? 22.482 20.003 -26.927 1.00 77.94 369 GLN A C 1
ATOM 2858 O O . GLN A 1 369 ? 22.102 19.774 -25.782 1.00 77.94 369 GLN A O 1
ATOM 2863 N N . ARG A 1 370 ? 23.040 19.050 -27.686 1.00 77.56 370 ARG A N 1
ATOM 2864 C CA . ARG A 1 370 ? 23.314 17.684 -27.200 1.00 77.56 370 ARG A CA 1
ATOM 2865 C C . ARG A 1 370 ? 24.403 17.641 -26.124 1.00 77.56 370 ARG A C 1
ATOM 2867 O O . ARG A 1 370 ? 24.277 16.873 -25.169 1.00 77.56 370 ARG A O 1
ATOM 2874 N N . CYS A 1 371 ? 25.430 18.487 -26.234 1.00 83.31 371 CYS A N 1
ATOM 2875 C CA . CYS A 1 371 ? 26.429 18.643 -25.174 1.00 83.31 371 CYS A CA 1
ATOM 2876 C C . CYS A 1 371 ? 25.783 19.170 -23.886 1.00 83.31 371 CYS A C 1
ATOM 2878 O O . CYS A 1 371 ? 25.969 18.577 -22.825 1.00 83.31 371 CYS A O 1
ATOM 2880 N N . TYR A 1 372 ? 24.967 20.228 -23.979 1.00 84.44 372 TYR A N 1
ATOM 2881 C CA . TYR A 1 372 ? 24.251 20.764 -22.817 1.00 84.44 372 TYR A CA 1
ATOM 2882 C C . TYR A 1 372 ?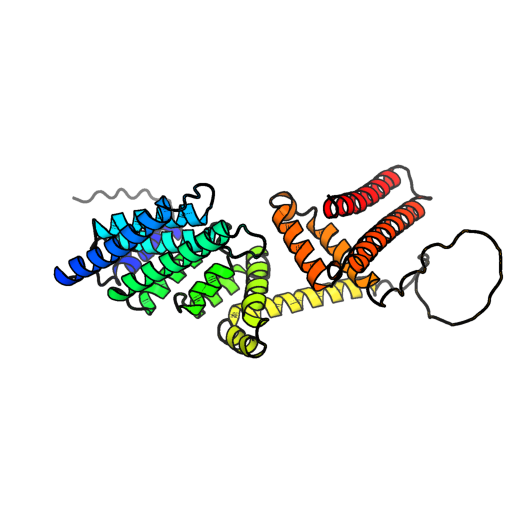 23.280 19.761 -22.210 1.00 84.44 372 TYR A C 1
ATOM 2884 O O . TYR A 1 372 ? 23.205 19.678 -20.995 1.00 84.44 372 TYR A O 1
ATOM 2892 N N . TYR A 1 373 ? 22.592 18.966 -23.026 1.00 84.81 373 TYR A N 1
ATOM 2893 C CA . TYR A 1 373 ? 21.693 17.918 -22.545 1.00 84.81 373 TYR A CA 1
ATOM 2894 C C . TYR A 1 373 ? 22.417 16.880 -21.672 1.00 84.81 373 TYR A C 1
ATOM 2896 O O . TYR A 1 373 ? 21.925 16.479 -20.624 1.00 84.81 373 TYR A O 1
ATOM 2904 N N . THR A 1 374 ? 23.620 16.472 -22.072 1.00 83.94 374 THR A N 1
ATOM 2905 C CA . THR A 1 374 ? 24.418 15.498 -21.309 1.00 83.94 374 THR A CA 1
ATOM 2906 C C . THR A 1 374 ? 24.984 16.123 -20.030 1.00 83.94 374 THR A C 1
ATOM 2908 O O . THR A 1 374 ? 24.910 15.531 -18.955 1.00 83.94 374 THR A O 1
ATOM 2911 N N . LEU A 1 375 ? 25.510 17.348 -20.130 1.00 89.38 375 LEU A N 1
ATOM 2912 C CA . LEU A 1 375 ? 26.108 18.065 -19.002 1.00 89.38 375 LEU A CA 1
ATOM 2913 C C . LEU A 1 375 ? 25.071 18.495 -17.956 1.00 89.38 375 LEU A C 1
ATOM 2915 O O . LEU A 1 375 ? 25.326 18.361 -16.766 1.00 89.38 375 LEU A O 1
ATOM 2919 N N . ASP A 1 376 ? 23.901 18.976 -18.377 1.00 88.69 376 ASP A N 1
ATOM 2920 C CA . ASP A 1 376 ? 22.807 19.373 -17.482 1.00 88.69 376 ASP A CA 1
ATOM 2921 C C . ASP A 1 376 ? 22.277 18.174 -16.691 1.00 88.69 376 ASP A C 1
ATOM 2923 O O . ASP A 1 376 ? 22.056 18.280 -15.485 1.00 88.69 376 ASP A O 1
ATOM 2927 N N . ALA A 1 377 ? 22.149 17.007 -17.331 1.00 88.62 377 ALA A N 1
ATOM 2928 C CA . ALA A 1 377 ? 21.821 15.779 -16.622 1.00 88.62 377 ALA A CA 1
ATOM 2929 C C . ALA A 1 377 ? 22.866 15.464 -15.549 1.00 88.62 377 ALA A C 1
ATOM 2931 O O . ALA A 1 377 ? 22.499 15.236 -14.400 1.00 88.62 377 ALA A O 1
ATOM 2932 N N . PHE A 1 378 ? 24.157 15.502 -15.883 1.00 90.88 378 PHE A N 1
ATOM 2933 C CA . PHE A 1 378 ? 25.210 15.252 -14.899 1.00 90.88 378 PHE A CA 1
ATOM 2934 C C . PHE A 1 378 ? 25.169 16.250 -13.732 1.00 90.88 378 PHE A C 1
ATOM 2936 O O . PHE A 1 378 ? 25.204 15.838 -12.576 1.00 90.88 378 PHE A O 1
ATOM 2943 N N . VAL A 1 379 ? 24.999 17.546 -14.008 1.00 91.44 379 VAL A N 1
ATOM 2944 C CA . VAL A 1 379 ? 24.861 18.573 -12.962 1.00 91.44 379 VAL A CA 1
ATOM 2945 C C . VAL A 1 379 ? 23.669 18.278 -12.048 1.00 91.44 379 VAL A C 1
ATOM 2947 O O . VAL A 1 379 ? 23.801 18.384 -10.835 1.00 91.44 379 VAL A O 1
ATOM 2950 N N . LYS A 1 380 ? 22.532 17.840 -12.600 1.00 88.62 380 LYS A N 1
ATOM 2951 C CA . LYS A 1 380 ? 21.344 17.447 -11.821 1.00 88.62 380 LYS A CA 1
ATOM 2952 C C . LYS A 1 380 ? 21.532 16.194 -10.969 1.00 88.62 380 LYS A C 1
ATOM 2954 O O . LYS A 1 380 ? 20.772 16.010 -10.031 1.00 88.62 380 LYS A O 1
ATOM 2959 N N . LEU A 1 381 ? 22.487 15.327 -11.305 1.00 89.19 381 LEU A N 1
ATOM 2960 C CA . LEU A 1 381 ? 22.841 14.182 -10.461 1.00 89.19 381 LEU A CA 1
ATOM 2961 C C . LEU A 1 381 ? 23.689 14.613 -9.255 1.00 89.19 381 LEU A C 1
ATOM 2963 O O . LEU A 1 381 ? 23.673 13.948 -8.224 1.00 89.19 381 LEU A O 1
ATOM 2967 N N . MET A 1 382 ? 24.446 15.702 -9.411 1.00 87.38 382 MET A N 1
ATOM 2968 C CA . MET A 1 382 ? 25.378 16.224 -8.408 1.00 87.38 382 MET A CA 1
ATOM 2969 C C . MET A 1 382 ? 24.762 17.271 -7.468 1.00 87.38 382 MET A C 1
ATOM 2971 O O . MET A 1 382 ? 25.305 17.489 -6.386 1.00 87.38 382 MET A O 1
ATOM 2975 N N . ALA A 1 383 ? 23.697 17.947 -7.906 1.00 78.25 383 ALA A N 1
ATOM 2976 C CA . ALA A 1 383 ? 22.967 18.977 -7.161 1.00 78.25 383 ALA A CA 1
ATOM 2977 C C . ALA A 1 383 ? 21.901 18.367 -6.244 1.00 78.25 383 ALA A C 1
ATOM 2979 O O . ALA A 1 383 ? 21.758 18.880 -5.110 1.00 78.25 383 ALA A O 1
#

Foldseek 3Di:
DDDDDDPPDDDPDPVPVVVVVVVVVLPPAFQFDPDPVLLVVLLVLLVVLLVVLVVVCVVDPDPVALLNVLSVVLSVLSVVCSVVVRDSVSVLCSLLSLLVSLLQHQDQDPPDDPVSNVSSVVSLVSSVSSVVSVVVRHPLVVQQVSNQVSLLPDPDPSSLRLVSVVSCVVVSSHPLVSNLVSLLVCCVLVPPVSSLVSLVVNLCVQCVVDVVRNVVVCVSRVSSVVSNVVNVVVVVVVVVVVVVVVVPCDDDDDDPDDDDDDDDDDDDDDDDDDPDDDDPPPPDPCLLVLLVVLLVVLLVQCPDPVCVVPVVVSLVVSVVSCVVSVCVVDPVSVVVSLVSLVVVLVVQLVVLVVVCPPPDPVSVVVSVVVSCSSVVSSVSNVD

pLDDT: mean 78.3, std 21.44, range [26.8, 98.62]

Sequence (383 aa):
MCIYSRICGFKPTISDEASATMMETVSRAMTLPETAKEVEQLTQQLNSIIKEVDITMQAQPNPTNKAFQGVGAIRDLLSQLASNPRDSMTVVNLITRSVEHLLHAYHVDSTSKALDVEWARRLRDLFLGVCRVLLTQFTLVDLSRRITGSIVNVRMDYKWNVEAIEVLLKHQLVQTQVFDQHLAHVMDGGSNMEATLFAQRFFRLIGFNDAARMPVIKEAFPATYEQLLKMQQMQAILRQQQAAAAGSAEPNLDSPLGPPAMDALVAATAGPGVPPAVQPAAEEPGMSDKVEIILREWIGLCYTPMAQRNPKEALFQMIVMMHDHGVLSGDEKISQFIRMCTEMCVDVALRLLKTDATAPVSQSNIVRQRCYYTLDAFVKLMA

Radius of gyration: 29.47 Å; chains: 1; bounding box: 111×47×72 Å

Secondary structure (DSSP, 8-state):
-------TT-PPPTHHHHHHHHHHHHHTT-----SHHHHHHHHHHHHHHHHHHHHHHHHS--TT-HHHHHHHHHHHHHHHHHHSTT-HHHHHHHHHHHHHHHHHH----TTS-HHHHHHHHHHHHHHHHHHHHHTTTS-HHHHHHHHHHHHHH--SGGGG-HHHHHHHHHTT-S-HHHHHHHHHHHTGGG--HHHHHHHHHHHHHHHSS-TTHHHHHHHH-HHHHHHHHHHHHHHHHHHHHHHHHHH-----S-------------------------------TTHHHHHHHHHHHHHHHHTSHHHHH-HHHHHHHHHHHHHHTTTTSSHHHHHHHHHHHHHHHHHHHHHHHHHGGGS-HHHHHHHHHHHHHHHHHHHHHH-

InterPro domains:
  IPR040398 CCR4-NOT transcription complex subunit 1 [PTHR13162] (29-383)
  IPR055454 CCR4-NOT transcription complex subunit 1-like, NOT1 connector [PF25097] (56-235)